Protein AF-A0A0D8XL08-F1 (afdb_monomer)

Mean predicted aligned error: 11.14 Å

Secondary structure (DSSP, 8-state):
-HHHHHHHTTEEEEEEEEEEETTEEEEEEEEEEEE-SGGGT---TT----HHHHHHHHHS-HHHHHHTT---GGG-HHHHTS--PPEE-TT-TT-S-TTTS-SS-SS-PPEE-SS--HHHHHHHHHHHHHHTT--HHHHHHHHHHHHHHHHHHT--EEE-TT--S----PEE--S------THHHHHHHTT-SSEEE-GGGHHHHHHHHHHHT--HHHHHHHHHEEEEE--SSSSTT-EEEEEPPHHHHHHHHHHHHHHHHHHHHHHHHHHHHHHS-B---SEEEEEEEE------SS--HHHHHHHHHHHHHHHHHIIIIIIHHHHHHHHHT--PPP------HHHHHHHH-TTTSHHHHHHHHHHSSS--HHHHHHHHHHHTTT-TT----

Structure (mmCIF, N/CA/C/O backbone):
data_AF-A0A0D8XL08-F1
#
_entry.id   AF-A0A0D8XL08-F1
#
loop_
_atom_site.group_PDB
_atom_site.id
_atom_site.type_symbol
_atom_site.label_atom_id
_atom_site.label_alt_id
_atom_site.label_comp_id
_atom_site.label_asym_id
_atom_site.label_entity_id
_atom_site.label_seq_id
_atom_site.pdbx_PDB_ins_code
_atom_site.Cartn_x
_atom_site.Cartn_y
_atom_site.Cartn_z
_atom_site.occupancy
_atom_site.B_iso_or_equiv
_atom_site.auth_seq_id
_atom_site.auth_comp_id
_atom_site.auth_asym_id
_atom_site.auth_atom_id
_atom_site.pdbx_PDB_model_num
ATOM 1 N N . GLN A 1 1 ? -19.605 -9.425 -2.698 1.00 30.25 1 GLN A N 1
ATOM 2 C CA . GLN A 1 1 ? -18.773 -10.472 -2.071 1.00 30.25 1 GLN A CA 1
ATOM 3 C C . GLN A 1 1 ? -17.443 -10.640 -2.805 1.00 30.25 1 GLN A C 1
ATOM 5 O O . GLN A 1 1 ? -16.422 -10.449 -2.176 1.00 30.25 1 GLN A O 1
ATOM 10 N N . THR A 1 2 ? -17.383 -10.878 -4.117 1.00 28.00 2 THR A N 1
ATOM 11 C CA . THR A 1 2 ? -16.088 -11.111 -4.809 1.00 28.00 2 THR A CA 1
ATOM 12 C C . THR A 1 2 ? -15.239 -9.847 -5.073 1.00 28.00 2 THR A C 1
ATOM 14 O O . THR A 1 2 ? -14.027 -9.878 -4.914 1.00 28.00 2 THR A O 1
ATOM 17 N N . LEU A 1 3 ? -15.854 -8.697 -5.384 1.00 29.70 3 LEU A N 1
ATOM 18 C CA . LEU A 1 3 ? -15.159 -7.385 -5.447 1.00 29.70 3 LEU A CA 1
ATOM 19 C C . LEU A 1 3 ? -14.667 -6.916 -4.085 1.00 29.70 3 LEU A C 1
ATOM 21 O O . LEU A 1 3 ? -13.654 -6.237 -3.956 1.00 29.70 3 LEU A O 1
ATOM 25 N N . THR A 1 4 ? -15.451 -7.292 -3.085 1.00 33.03 4 THR A N 1
ATOM 26 C CA . THR A 1 4 ? -15.164 -7.167 -1.672 1.00 33.03 4 THR A CA 1
ATOM 27 C C . THR A 1 4 ? -13.831 -7.905 -1.455 1.00 33.03 4 THR A C 1
ATOM 29 O O . THR A 1 4 ? -12.835 -7.237 -1.243 1.00 33.03 4 THR A O 1
ATOM 32 N N . TYR A 1 5 ? -13.699 -9.198 -1.774 1.00 34.59 5 TYR A N 1
ATOM 33 C CA . TYR A 1 5 ? -12.416 -9.932 -1.682 1.00 34.59 5 TYR A CA 1
ATOM 34 C C . TYR A 1 5 ? -11.189 -9.250 -2.337 1.00 34.59 5 TYR A C 1
ATOM 36 O O . TYR A 1 5 ? -10.106 -9.278 -1.757 1.00 34.59 5 TYR A O 1
ATOM 44 N N . PHE A 1 6 ? -11.342 -8.560 -3.474 1.00 34.06 6 PHE A N 1
ATOM 45 C CA . PHE A 1 6 ? -10.231 -7.854 -4.132 1.00 34.06 6 PHE A CA 1
ATOM 46 C C . PHE A 1 6 ? -9.725 -6.614 -3.388 1.00 34.06 6 PHE A C 1
ATOM 48 O O . PHE A 1 6 ? -8.524 -6.452 -3.176 1.00 34.06 6 PHE A O 1
ATOM 55 N N . CYS A 1 7 ? -10.642 -5.749 -2.946 1.00 32.94 7 CYS A N 1
ATOM 56 C CA . CYS A 1 7 ? -10.300 -4.641 -2.050 1.00 32.94 7 CYS A CA 1
ATOM 57 C C . CYS A 1 7 ? -9.860 -5.157 -0.664 1.00 32.94 7 CYS A C 1
ATOM 59 O O . CYS A 1 7 ? -9.128 -4.482 0.057 1.00 32.94 7 CYS A O 1
ATOM 61 N N . PHE A 1 8 ? -10.294 -6.365 -0.286 1.00 38.62 8 PHE A N 1
ATOM 62 C CA . PHE A 1 8 ? -10.169 -6.897 1.068 1.00 38.62 8 PHE A CA 1
ATOM 63 C C . PHE A 1 8 ? -8.789 -7.467 1.409 1.00 38.62 8 PHE A C 1
ATOM 65 O O . PHE A 1 8 ? -8.501 -7.589 2.596 1.00 38.62 8 PHE A O 1
ATOM 72 N N . CYS A 1 9 ? -7.932 -7.745 0.426 1.00 36.50 9 CYS A N 1
ATOM 73 C CA . CYS A 1 9 ? -6.576 -8.255 0.666 1.00 36.50 9 CYS A CA 1
ATOM 74 C C . CYS A 1 9 ? -5.502 -7.168 0.849 1.00 36.50 9 CYS A C 1
ATOM 76 O O . CYS A 1 9 ? -4.341 -7.525 1.023 1.00 36.50 9 CYS A O 1
ATOM 78 N N . CYS A 1 10 ? -5.841 -5.873 0.752 1.00 40.06 10 CYS A N 1
ATOM 79 C CA . CYS A 1 10 ? -4.816 -4.823 0.681 1.00 40.06 10 CYS A CA 1
ATOM 80 C C . CYS A 1 10 ? -4.783 -3.828 1.853 1.00 40.06 10 CYS A C 1
ATOM 82 O O . CYS A 1 10 ? -3.719 -3.296 2.137 1.00 40.06 10 CYS A O 1
ATOM 84 N N . SER A 1 11 ? -5.902 -3.545 2.528 1.00 51.34 11 SER A N 1
ATOM 85 C CA . SER A 1 11 ? -5.952 -2.565 3.631 1.00 51.34 11 SER A CA 1
ATOM 86 C C . SER A 1 11 ? -6.264 -3.220 4.971 1.00 51.34 11 SER A C 1
ATOM 88 O O . SER A 1 11 ? -7.180 -4.043 5.042 1.00 51.34 11 SER A O 1
ATOM 90 N N . SER A 1 12 ? -5.548 -2.798 6.019 1.00 56.44 12 SER A N 1
ATOM 91 C CA . SER A 1 12 ? -5.665 -3.338 7.382 1.00 56.44 12 SER A CA 1
ATOM 92 C C . SER A 1 12 ? -6.926 -2.872 8.120 1.00 56.44 12 SER A C 1
ATOM 94 O O . SER A 1 12 ? -7.303 -3.473 9.123 1.00 56.44 12 SER A O 1
ATOM 96 N N . VAL A 1 13 ? -7.600 -1.823 7.628 1.00 65.38 13 VAL A N 1
ATOM 97 C CA . VAL A 1 13 ? -8.838 -1.294 8.219 1.00 65.38 13 VAL A CA 1
ATOM 98 C C . VAL A 1 13 ? -9.872 -0.993 7.141 1.00 65.38 13 VAL A C 1
ATOM 100 O O . VAL A 1 13 ? -9.594 -0.299 6.155 1.00 65.38 13 VAL A O 1
ATOM 103 N N . LYS A 1 14 ? -11.097 -1.466 7.358 1.00 76.56 14 LYS A N 1
ATOM 104 C CA . LYS A 1 14 ? -12.243 -1.273 6.467 1.00 76.56 14 LYS A CA 1
ATOM 105 C C . LYS A 1 14 ? -13.434 -0.789 7.270 1.00 76.56 14 LYS A C 1
ATOM 107 O O . LYS A 1 14 ? -13.761 -1.335 8.317 1.00 76.56 14 LYS A O 1
ATOM 112 N N . PHE A 1 15 ? -14.122 0.211 6.743 1.00 84.31 15 PHE A N 1
ATOM 113 C CA . PHE A 1 15 ? -15.343 0.720 7.340 1.00 84.31 15 PHE A CA 1
ATOM 114 C C . PHE A 1 15 ? -16.448 0.755 6.292 1.00 84.31 15 PHE A C 1
ATOM 116 O O . PHE A 1 15 ? -16.411 1.548 5.350 1.00 84.31 15 PHE A O 1
ATOM 123 N N . LEU A 1 16 ? -17.422 -0.138 6.441 1.00 87.50 16 LEU A N 1
ATOM 124 C CA . LEU A 1 16 ? -18.578 -0.228 5.559 1.00 87.50 16 LEU A CA 1
ATOM 125 C C . LEU A 1 16 ? -19.746 0.500 6.215 1.00 87.50 16 LEU A C 1
ATOM 127 O O . LEU A 1 16 ? -20.259 0.063 7.240 1.00 87.50 16 LEU A O 1
ATOM 131 N N . SER A 1 17 ? -20.180 1.599 5.613 1.00 88.44 17 SER A N 1
ATOM 132 C CA . SER A 1 17 ? -21.348 2.360 6.052 1.00 88.44 17 SER A CA 1
ATOM 133 C C . SER A 1 17 ? -22.565 1.967 5.229 1.00 88.44 17 SER A C 1
ATOM 135 O O . SER A 1 17 ? -22.537 2.067 4.007 1.00 88.44 17 SER A O 1
ATOM 137 N N . TYR A 1 18 ? -23.644 1.564 5.891 1.00 88.25 18 TYR A N 1
ATOM 138 C CA . TYR A 1 18 ? -24.949 1.319 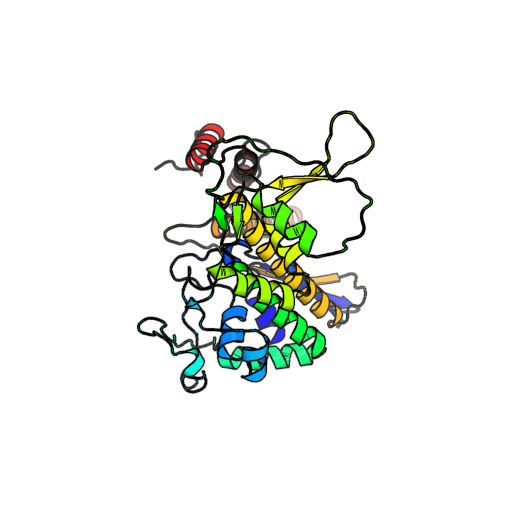5.284 1.00 88.25 18 TYR A CA 1
ATOM 139 C C . TYR A 1 18 ? -25.883 2.476 5.621 1.00 88.25 18 TYR A C 1
ATOM 141 O O . TYR A 1 18 ? -26.153 2.740 6.792 1.00 88.25 18 TYR A O 1
ATOM 149 N N . TYR A 1 19 ? -26.373 3.175 4.603 1.00 88.69 19 TYR A N 1
ATOM 150 C CA . TYR A 1 19 ? -27.245 4.335 4.754 1.00 88.69 19 TYR A CA 1
ATOM 151 C C . TYR A 1 19 ? -28.710 3.916 4.799 1.00 88.69 19 TYR A C 1
ATOM 153 O O . TYR A 1 19 ? -29.150 3.106 3.980 1.00 88.69 19 TYR A O 1
ATOM 161 N N . PHE A 1 20 ? -29.477 4.502 5.720 1.00 86.19 20 PHE A N 1
ATOM 162 C CA . PHE A 1 20 ? -30.897 4.197 5.892 1.00 86.19 20 PHE A CA 1
ATOM 163 C C . PHE A 1 20 ? -31.774 5.424 5.659 1.00 86.19 20 PHE A C 1
ATOM 165 O O . PHE A 1 20 ? -31.551 6.483 6.244 1.00 86.19 20 PHE A O 1
ATOM 172 N N . PHE A 1 21 ? -32.816 5.260 4.848 1.00 84.69 21 PHE A N 1
ATOM 173 C CA . PHE A 1 21 ? -33.874 6.247 4.661 1.00 84.69 21 PHE A CA 1
ATOM 174 C C . PHE A 1 21 ? -35.226 5.579 4.905 1.00 84.69 21 PHE A C 1
ATOM 176 O O . PHE A 1 21 ? -35.555 4.590 4.251 1.00 84.69 21 PHE A O 1
ATOM 183 N N . LYS A 1 22 ? -36.011 6.110 5.853 1.00 84.12 22 LYS A N 1
ATOM 184 C CA . LYS A 1 22 ? -37.310 5.538 6.264 1.00 84.12 22 LYS A CA 1
ATOM 185 C C . LYS A 1 22 ? -37.222 4.025 6.548 1.00 84.12 22 LYS A C 1
ATOM 187 O O . LYS A 1 22 ? -37.978 3.244 5.974 1.00 84.12 22 LYS A O 1
ATOM 192 N N . ASP A 1 23 ? -36.239 3.633 7.361 1.00 82.19 23 ASP A N 1
ATOM 193 C CA . ASP A 1 23 ? -35.959 2.246 7.778 1.00 82.19 23 ASP A CA 1
ATOM 194 C C . ASP A 1 23 ? -35.668 1.255 6.637 1.00 82.19 23 ASP A C 1
ATOM 196 O O . ASP A 1 23 ? -35.692 0.039 6.822 1.00 82.19 23 ASP A O 1
ATOM 200 N N . LYS A 1 24 ? -35.344 1.764 5.444 1.00 84.50 24 LYS A N 1
ATOM 201 C CA . LYS A 1 24 ? -34.890 0.972 4.298 1.00 84.50 24 LYS A CA 1
ATOM 202 C C . LYS A 1 24 ? -33.454 1.322 3.955 1.00 84.50 24 LYS A C 1
ATOM 204 O O . LYS A 1 24 ? -33.046 2.476 4.081 1.00 84.50 24 LYS A O 1
ATOM 209 N N . VAL A 1 25 ? -32.705 0.325 3.489 1.00 86.12 25 VAL A N 1
ATOM 210 C CA . VAL A 1 25 ? -31.347 0.533 2.979 1.00 86.12 25 VAL A CA 1
ATOM 211 C C . VAL A 1 25 ? -31.435 1.407 1.731 1.00 86.12 25 VAL A C 1
ATOM 213 O O . VAL A 1 25 ? -32.003 1.004 0.718 1.00 86.12 25 VAL A O 1
ATOM 216 N N . ALA A 1 26 ? -30.899 2.616 1.843 1.00 86.44 26 ALA A N 1
ATOM 217 C CA . ALA A 1 26 ? -30.892 3.638 0.802 1.00 86.44 26 ALA A CA 1
ATOM 218 C C . ALA A 1 26 ? -29.560 3.679 0.040 1.00 86.44 26 ALA A C 1
ATOM 220 O O . ALA A 1 26 ? -29.472 4.253 -1.042 1.00 86.44 26 ALA A O 1
ATOM 221 N N . GLY A 1 27 ? -28.512 3.077 0.604 1.00 88.31 27 GLY A N 1
ATOM 222 C CA . GLY A 1 27 ? -27.212 3.010 -0.040 1.00 88.31 27 GLY A CA 1
ATOM 223 C C . GLY A 1 27 ? -26.115 2.478 0.861 1.00 88.31 27 GLY A C 1
ATOM 224 O O . GLY A 1 27 ? -26.366 2.025 1.980 1.00 88.31 27 GLY A O 1
ATOM 225 N N . GLY A 1 28 ? -24.881 2.575 0.378 1.00 88.75 28 GLY A N 1
ATOM 226 C CA . GLY A 1 28 ? -23.706 2.262 1.175 1.00 88.75 28 GLY A CA 1
ATOM 227 C C . GLY A 1 28 ? -22.456 3.000 0.718 1.00 88.75 28 GLY A C 1
ATOM 228 O O . GLY A 1 28 ? -22.417 3.579 -0.366 1.00 88.75 28 GLY A O 1
ATOM 229 N N . PHE A 1 29 ? -21.437 2.981 1.567 1.00 89.50 29 PHE A N 1
ATOM 230 C CA . PHE A 1 29 ? -20.138 3.580 1.302 1.00 89.50 29 PHE A CA 1
ATOM 231 C C . PHE A 1 29 ? -19.039 2.759 1.958 1.00 89.50 29 PHE A C 1
ATOM 233 O O . PHE A 1 29 ? -19.166 2.333 3.105 1.00 89.50 29 PHE A O 1
ATOM 240 N N . VAL A 1 30 ? -17.957 2.543 1.223 1.00 89.25 30 VAL A N 1
ATOM 241 C CA . VAL A 1 30 ? -16.770 1.842 1.695 1.00 89.25 30 VAL A CA 1
ATOM 242 C C . VAL A 1 30 ? -15.673 2.868 1.935 1.00 89.25 30 VAL A C 1
ATOM 244 O O . VAL A 1 30 ? -15.237 3.546 1.004 1.00 89.25 30 VAL A O 1
ATOM 247 N N . SER A 1 31 ? -15.206 2.950 3.174 1.00 87.50 31 SER A N 1
ATOM 248 C CA . SER A 1 31 ? -13.979 3.657 3.532 1.00 87.50 31 SER A CA 1
ATOM 249 C C . SER A 1 31 ? -12.882 2.642 3.834 1.00 87.50 31 SER A C 1
ATOM 251 O O . SER A 1 31 ? -13.129 1.607 4.457 1.00 87.50 31 SER A O 1
ATOM 253 N N . HIS A 1 32 ? -11.658 2.950 3.423 1.00 85.25 32 HIS A N 1
ATOM 254 C CA . HIS A 1 32 ? -10.461 2.181 3.748 1.00 85.25 32 HIS A CA 1
ATOM 255 C C . HIS A 1 32 ? -9.472 3.056 4.510 1.00 85.25 32 HIS A C 1
ATOM 257 O O . HIS A 1 32 ? -9.362 4.255 4.250 1.00 85.25 32 HIS A O 1
ATOM 263 N N . TYR A 1 33 ? -8.730 2.448 5.431 1.00 78.94 33 TYR A N 1
ATOM 264 C CA . TYR A 1 33 ? -7.655 3.113 6.159 1.00 78.94 33 TYR A CA 1
ATOM 265 C C . TYR A 1 33 ? -6.443 2.187 6.282 1.00 78.94 33 TYR A C 1
ATOM 267 O O . TYR A 1 33 ? -6.564 0.967 6.166 1.00 78.94 33 TYR A O 1
ATOM 275 N N . LEU A 1 34 ? -5.274 2.792 6.516 1.00 74.69 34 LEU A N 1
ATOM 276 C CA . LEU A 1 34 ? -4.008 2.099 6.784 1.00 74.69 34 LEU A CA 1
ATOM 277 C C . LEU A 1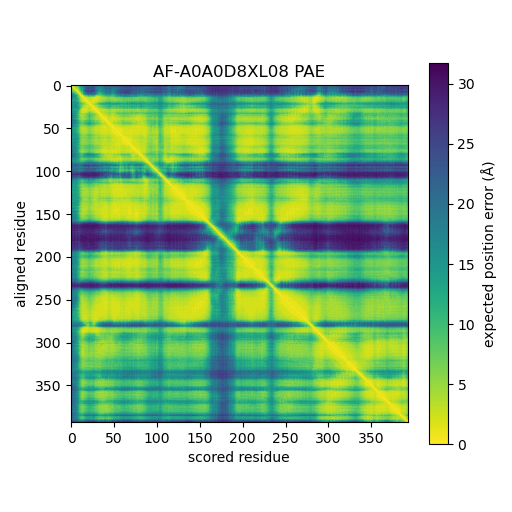 34 ? -3.650 1.050 5.717 1.00 74.69 34 LEU A C 1
ATOM 279 O O . LEU A 1 34 ? -3.549 -0.143 5.984 1.00 74.69 34 LEU A O 1
ATOM 283 N N . LEU A 1 35 ? -3.451 1.508 4.477 1.00 81.12 35 LEU A N 1
ATOM 284 C CA . LEU A 1 35 ? -2.823 0.679 3.450 1.00 81.12 35 LEU A CA 1
ATOM 285 C C . LEU A 1 35 ? -1.347 0.453 3.810 1.00 81.12 35 LEU A C 1
ATOM 287 O O . LEU A 1 35 ? -0.596 1.419 3.973 1.00 81.12 35 LEU A O 1
ATOM 291 N N . GLU A 1 36 ? -0.917 -0.804 3.866 1.00 80.88 36 GLU A N 1
ATOM 292 C CA . GLU A 1 36 ? 0.452 -1.192 4.211 1.00 80.88 36 GLU A CA 1
ATOM 293 C C . GLU A 1 36 ? 1.419 -0.918 3.042 1.00 80.88 36 GLU A C 1
ATOM 295 O O . GLU A 1 36 ? 1.775 -1.780 2.236 1.00 80.88 36 GLU A O 1
ATOM 300 N N . ARG A 1 37 ? 1.805 0.349 2.868 1.00 84.06 37 ARG A N 1
ATOM 301 C CA . ARG A 1 37 ? 2.593 0.801 1.705 1.00 84.06 37 ARG A CA 1
ATOM 302 C C . ARG A 1 37 ? 4.002 0.203 1.662 1.00 84.06 37 ARG A C 1
ATOM 304 O O . ARG A 1 37 ? 4.582 0.083 0.587 1.00 84.06 37 ARG A O 1
ATOM 311 N N . SER A 1 38 ? 4.588 -0.115 2.807 1.00 83.38 38 SER A N 1
ATOM 312 C CA . SER A 1 38 ? 5.913 -0.739 2.919 1.00 83.38 38 SER A CA 1
ATOM 313 C C . SER A 1 38 ? 5.962 -2.126 2.278 1.00 83.38 38 SER A C 1
ATOM 315 O O . SER A 1 38 ? 6.921 -2.375 1.540 1.00 83.38 38 SER A O 1
ATOM 317 N N . ARG A 1 39 ? 4.897 -2.933 2.438 1.00 87.75 39 ARG A N 1
ATOM 318 C CA . ARG A 1 39 ? 4.730 -4.284 1.863 1.00 87.75 39 ARG A CA 1
ATOM 319 C C . ARG A 1 39 ? 4.976 -4.350 0.357 1.00 87.75 39 ARG A C 1
ATOM 321 O O . ARG A 1 39 ? 5.401 -5.380 -0.157 1.00 87.75 39 ARG A O 1
ATOM 328 N N . LEU 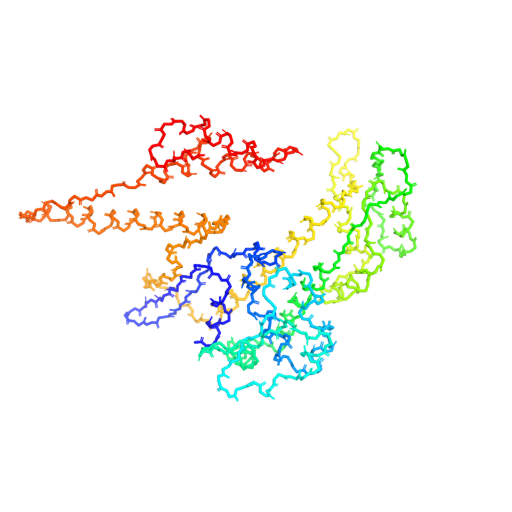A 1 40 ? 4.772 -3.244 -0.365 1.00 89.38 40 LEU A N 1
ATOM 329 C CA . LEU A 1 40 ? 5.051 -3.169 -1.803 1.00 89.38 40 LEU A CA 1
ATOM 330 C C . LEU A 1 40 ? 6.531 -3.354 -2.127 1.00 89.38 40 LEU A C 1
ATOM 332 O O . LEU A 1 40 ? 6.851 -4.001 -3.117 1.00 89.38 40 LEU A O 1
ATOM 336 N N . CYS A 1 41 ? 7.417 -2.762 -1.326 1.00 89.88 41 CYS A N 1
ATOM 337 C CA . CYS A 1 41 ? 8.849 -2.696 -1.620 1.00 89.88 41 CYS A CA 1
ATOM 338 C C . CYS A 1 41 ? 9.677 -3.673 -0.776 1.00 89.88 41 CYS A C 1
ATOM 340 O O . CYS A 1 41 ? 10.763 -4.074 -1.198 1.00 89.88 41 CYS A O 1
ATOM 342 N N . ARG A 1 42 ? 9.197 -4.017 0.424 1.00 85.69 42 ARG A N 1
ATOM 343 C CA . ARG A 1 42 ? 9.854 -4.927 1.368 1.00 85.69 42 ARG A CA 1
ATOM 344 C C . ARG A 1 42 ? 8.801 -5.789 2.046 1.00 85.69 42 ARG A C 1
ATOM 346 O O . ARG A 1 42 ? 7.747 -5.275 2.396 1.00 85.69 42 ARG A O 1
ATOM 353 N N . GLN A 1 43 ? 9.105 -7.063 2.239 1.00 84.69 43 GLN A N 1
ATOM 354 C CA . GLN A 1 43 ? 8.263 -8.011 2.962 1.00 84.69 43 GLN A CA 1
ATOM 355 C C . GLN A 1 43 ? 9.068 -8.590 4.126 1.00 84.69 43 GLN A C 1
ATOM 357 O O . GLN A 1 43 ? 10.296 -8.646 4.040 1.00 84.69 43 GLN A O 1
ATOM 362 N N . ALA A 1 44 ? 8.389 -8.978 5.205 1.00 78.06 44 ALA A N 1
ATOM 363 C CA . ALA A 1 44 ? 9.016 -9.749 6.269 1.00 78.06 44 ALA A CA 1
ATOM 364 C C . ALA A 1 44 ? 9.302 -11.184 5.796 1.00 78.06 44 ALA A C 1
ATOM 366 O O . ALA A 1 44 ? 8.689 -11.676 4.841 1.00 78.06 44 ALA A O 1
ATOM 367 N N . ASP A 1 45 ? 10.234 -11.858 6.466 1.00 76.62 45 ASP A N 1
ATOM 368 C CA . ASP A 1 45 ? 10.605 -13.229 6.128 1.00 76.62 45 ASP A CA 1
ATOM 369 C C . ASP A 1 45 ? 9.386 -14.159 6.219 1.00 76.62 45 ASP A C 1
ATOM 371 O O . ASP A 1 45 ? 8.671 -14.196 7.218 1.00 76.62 45 ASP A O 1
ATOM 375 N N . GLY A 1 46 ? 9.130 -14.909 5.146 1.00 77.62 46 GLY A N 1
ATOM 376 C CA . GLY A 1 46 ? 7.970 -15.800 5.041 1.00 77.62 46 GLY A CA 1
ATOM 377 C C . GLY A 1 46 ? 6.662 -15.121 4.619 1.00 77.62 46 GLY A C 1
ATOM 378 O O . GLY A 1 46 ? 5.720 -15.821 4.244 1.00 77.62 46 GLY A O 1
ATOM 379 N N . GLU A 1 47 ? 6.596 -13.790 4.584 1.00 83.00 47 GLU A N 1
ATOM 380 C CA . GLU A 1 47 ? 5.417 -13.069 4.111 1.00 83.00 47 GLU A CA 1
ATOM 381 C C . GLU A 1 47 ? 5.441 -12.813 2.602 1.00 83.00 47 GLU A C 1
ATOM 383 O O . GLU A 1 47 ? 6.490 -12.717 1.965 1.00 83.00 47 GLU A O 1
ATOM 388 N N . ARG A 1 48 ? 4.252 -12.664 2.011 1.00 87.25 48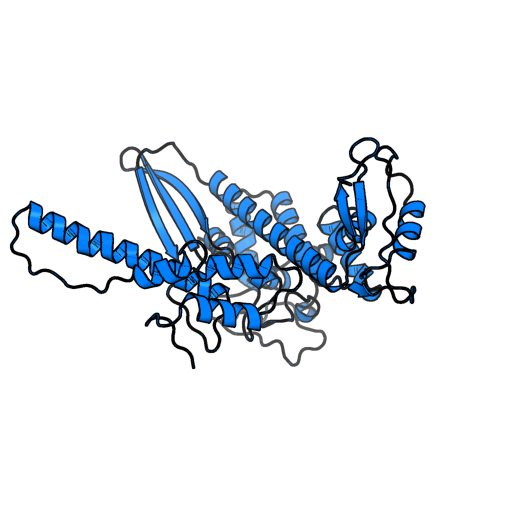 ARG A N 1
ATOM 389 C CA . ARG A 1 48 ? 4.084 -12.317 0.595 1.00 87.25 48 ARG A CA 1
ATOM 390 C C . ARG A 1 48 ? 3.783 -10.832 0.415 1.00 87.25 48 ARG A C 1
ATOM 392 O O . ARG A 1 48 ? 3.330 -10.140 1.331 1.00 87.25 48 ARG A O 1
ATOM 399 N N . ASN A 1 49 ? 3.980 -10.357 -0.811 1.00 90.94 49 ASN A N 1
ATOM 400 C CA . ASN A 1 49 ? 3.395 -9.093 -1.251 1.00 90.94 49 ASN A CA 1
ATOM 401 C C . ASN A 1 49 ? 1.866 -9.256 -1.452 1.00 90.94 49 ASN A C 1
ATOM 403 O O . ASN A 1 49 ? 1.305 -10.330 -1.216 1.00 90.94 49 ASN A O 1
ATOM 407 N N . TYR A 1 50 ? 1.167 -8.216 -1.908 1.00 91.06 50 TYR A N 1
ATOM 408 C CA . TYR A 1 50 ? -0.277 -8.284 -2.147 1.00 91.06 50 TYR A CA 1
ATOM 409 C C . TYR A 1 50 ? -0.665 -9.388 -3.139 1.00 91.06 50 TYR A C 1
ATOM 411 O O . TYR A 1 50 ? -0.021 -9.582 -4.174 1.00 91.06 50 TYR A O 1
ATOM 419 N N . HIS A 1 51 ? -1.786 -10.057 -2.854 1.00 90.50 51 HIS A N 1
ATOM 420 C CA . HIS A 1 51 ? -2.298 -11.185 -3.639 1.00 90.50 51 HIS A CA 1
ATOM 421 C C . HIS A 1 51 ? -2.436 -10.882 -5.132 1.00 90.50 51 HIS A C 1
ATOM 423 O O . HIS A 1 51 ? -2.203 -11.769 -5.947 1.00 90.50 51 HIS A O 1
ATOM 429 N N . ILE A 1 52 ? -2.755 -9.639 -5.508 1.00 92.75 52 ILE A N 1
ATOM 430 C CA . ILE A 1 52 ? -2.966 -9.281 -6.912 1.00 92.75 52 ILE A CA 1
ATOM 431 C C . ILE A 1 52 ? -1.742 -9.536 -7.795 1.00 92.75 52 ILE A C 1
ATOM 433 O O . ILE A 1 52 ? -1.902 -9.928 -8.947 1.00 92.75 52 ILE A O 1
ATOM 437 N N . PHE A 1 53 ? -0.521 -9.391 -7.273 1.00 92.81 53 PHE A N 1
ATOM 438 C CA . PHE A 1 53 ? 0.680 -9.681 -8.058 1.00 92.81 53 PHE A CA 1
ATOM 439 C C . PHE A 1 53 ? 0.772 -11.172 -8.406 1.00 92.81 53 PHE A C 1
ATOM 441 O O . PHE A 1 53 ? 1.037 -11.531 -9.553 1.00 92.81 53 PHE A O 1
ATOM 448 N N . TYR A 1 54 ? 0.476 -12.042 -7.440 1.00 90.06 54 TYR A N 1
ATOM 449 C CA . TYR A 1 54 ? 0.494 -13.493 -7.619 1.00 90.06 54 TYR A CA 1
ATOM 450 C C . TYR A 1 54 ? -0.690 -13.972 -8.461 1.00 90.06 54 TYR A C 1
ATOM 452 O O . TYR A 1 54 ? -0.503 -14.777 -9.369 1.00 90.06 54 TYR A O 1
ATOM 460 N N . GLN A 1 55 ? -1.885 -13.426 -8.226 1.00 90.94 55 GLN A N 1
ATOM 461 C CA . GLN A 1 55 ? -3.091 -13.711 -9.005 1.00 90.94 55 GLN A CA 1
ATOM 462 C C . GLN A 1 55 ? -2.920 -13.321 -10.476 1.00 90.94 55 GLN A C 1
ATOM 464 O O . GLN A 1 55 ? -3.273 -14.094 -11.364 1.00 90.94 55 GLN A O 1
ATOM 469 N N . LEU A 1 56 ? -2.329 -12.154 -10.755 1.00 91.38 56 LEU A N 1
ATOM 470 C CA . LEU A 1 56 ? -2.065 -11.706 -12.122 1.00 91.38 56 LEU A CA 1
ATOM 471 C C . LEU A 1 56 ? -1.059 -12.629 -12.827 1.00 91.38 56 LEU A C 1
ATOM 473 O O . LEU A 1 56 ? -1.296 -13.034 -13.962 1.00 91.38 56 LEU A O 1
ATOM 477 N N . ILE A 1 57 ? 0.035 -13.013 -12.162 1.00 90.06 57 ILE A N 1
ATOM 478 C CA . ILE A 1 57 ? 1.039 -13.921 -12.742 1.00 90.06 57 ILE A CA 1
ATOM 479 C C . ILE A 1 57 ? 0.449 -15.326 -12.963 1.00 90.06 57 ILE A C 1
ATOM 481 O O . ILE A 1 57 ? 0.618 -15.911 -14.038 1.00 90.06 57 ILE A O 1
ATOM 485 N N . ALA A 1 58 ? -0.274 -15.864 -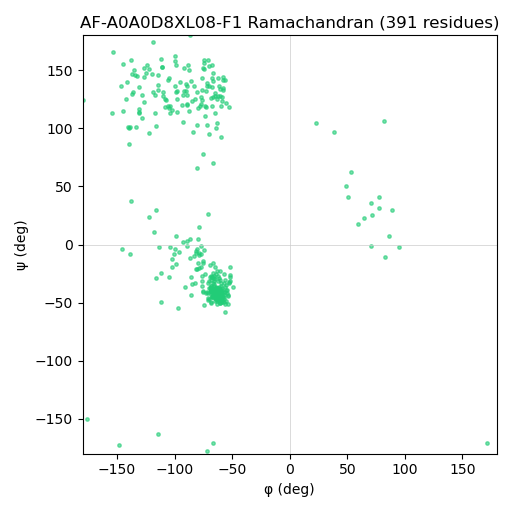11.980 1.00 86.94 58 ALA A N 1
ATOM 486 C CA . ALA A 1 58 ? -0.836 -17.209 -12.041 1.00 86.94 58 ALA A CA 1
ATOM 487 C C . ALA A 1 58 ? -2.002 -17.311 -13.035 1.00 86.94 58 ALA A C 1
ATOM 489 O O . ALA A 1 58 ? -2.019 -18.225 -13.859 1.00 86.94 58 ALA A O 1
ATOM 490 N N . GLY A 1 59 ? -2.958 -16.380 -12.974 1.00 87.69 59 GLY A N 1
ATOM 491 C CA . GLY A 1 59 ? -4.261 -16.489 -13.632 1.00 87.69 59 GLY A CA 1
ATOM 492 C C . GLY A 1 59 ? -4.449 -15.686 -14.923 1.00 87.69 59 GLY A C 1
ATOM 493 O O . GLY A 1 59 ? -5.421 -15.941 -15.634 1.00 87.69 59 GLY A O 1
ATOM 494 N N . ALA A 1 60 ? -3.563 -14.742 -15.276 1.00 90.12 60 ALA A N 1
ATOM 495 C CA . ALA A 1 60 ? -3.729 -13.961 -16.512 1.00 90.12 60 ALA A CA 1
ATOM 496 C C . ALA A 1 60 ? -3.792 -14.867 -17.756 1.00 90.12 60 ALA A C 1
ATOM 498 O O . ALA A 1 60 ? -3.065 -15.848 -17.822 1.00 90.12 60 ALA A O 1
ATOM 499 N N . PRO A 1 61 ? -4.584 -14.579 -18.795 1.00 90.56 61 PRO A N 1
ATOM 500 C CA . PRO A 1 61 ? -4.495 -15.322 -20.055 1.00 90.56 61 PRO A CA 1
ATOM 501 C C . PRO A 1 61 ? -3.158 -15.052 -20.773 1.00 90.56 61 PRO A C 1
ATOM 503 O O . PRO A 1 61 ? -2.564 -13.990 -20.595 1.00 90.56 61 PRO A O 1
ATOM 506 N N . ASP A 1 62 ? -2.688 -15.983 -21.614 1.00 88.81 62 ASP A N 1
ATOM 507 C CA . ASP A 1 62 ? -1.362 -15.904 -22.267 1.00 88.81 62 ASP A CA 1
ATOM 508 C C . ASP A 1 62 ? -1.141 -14.599 -23.049 1.00 88.81 62 ASP A C 1
ATOM 510 O O . ASP A 1 62 ? -0.060 -14.014 -22.981 1.00 88.81 62 ASP A O 1
ATOM 514 N N . TYR A 1 63 ? -2.172 -14.095 -23.737 1.00 91.50 63 TYR A N 1
ATOM 515 C CA . TYR A 1 63 ? -2.078 -12.823 -24.458 1.00 91.50 63 TYR A CA 1
ATOM 516 C C . TYR A 1 63 ? -1.816 -11.643 -23.508 1.00 91.50 63 TYR A C 1
ATOM 518 O O . TYR A 1 63 ? -1.056 -10.738 -23.844 1.00 91.50 63 TYR A O 1
ATOM 526 N N . LEU A 1 64 ? -2.440 -11.640 -22.322 1.00 92.38 64 LEU A N 1
ATOM 527 C CA . LEU A 1 64 ? -2.291 -10.572 -21.334 1.00 92.38 64 LEU A CA 1
ATOM 528 C C . LEU A 1 64 ? -0.936 -10.686 -20.640 1.00 92.38 64 LEU A C 1
ATOM 530 O O . LEU A 1 64 ? -0.262 -9.680 -20.454 1.00 92.38 64 LEU A O 1
ATOM 534 N N . PHE A 1 65 ? -0.519 -11.912 -20.325 1.00 90.94 65 PHE A N 1
ATOM 535 C CA . PHE A 1 65 ? 0.787 -12.205 -19.746 1.00 90.94 65 PHE A CA 1
ATOM 536 C C . PHE A 1 65 ? 1.926 -11.685 -20.635 1.00 90.94 65 PHE A C 1
ATOM 538 O O . PHE A 1 65 ? 2.820 -10.991 -20.154 1.00 90.94 65 PHE A O 1
ATOM 545 N N . GLN A 1 66 ? 1.848 -11.946 -21.945 1.00 91.75 66 GLN A N 1
ATOM 546 C CA . GLN A 1 66 ? 2.811 -11.439 -22.926 1.00 91.75 66 GLN A CA 1
ATOM 547 C C . GLN A 1 66 ? 2.720 -9.918 -23.094 1.00 91.75 66 GLN A C 1
ATOM 549 O O . GLN A 1 66 ? 3.748 -9.249 -23.074 1.00 91.75 66 GLN A O 1
ATOM 554 N N . LYS A 1 67 ? 1.504 -9.361 -23.205 1.00 93.94 67 LYS A N 1
ATOM 555 C CA . LYS A 1 67 ? 1.284 -7.911 -23.358 1.00 93.94 67 LYS A CA 1
ATOM 556 C C . LYS A 1 67 ? 1.843 -7.098 -22.185 1.00 93.94 67 LYS A C 1
ATOM 558 O O . LYS A 1 67 ? 2.300 -5.981 -22.376 1.00 93.94 67 LYS A O 1
ATOM 563 N N . LEU A 1 68 ? 1.772 -7.637 -20.971 1.00 94.38 68 LEU A N 1
ATOM 564 C CA . LEU A 1 68 ? 2.267 -6.986 -19.755 1.00 94.38 68 LEU A CA 1
ATOM 565 C C . LEU A 1 68 ? 3.740 -7.313 -19.457 1.00 94.38 68 LEU A C 1
ATOM 567 O O . LEU A 1 68 ? 4.259 -6.892 -18.423 1.00 94.38 68 LEU A O 1
ATOM 571 N N . HIS A 1 69 ? 4.404 -8.068 -20.341 1.00 93.88 69 HIS A N 1
ATOM 572 C CA . HIS A 1 69 ? 5.777 -8.540 -20.163 1.00 93.88 69 HIS A CA 1
ATOM 573 C C . HIS A 1 69 ? 5.995 -9.216 -18.799 1.00 93.88 69 HIS A C 1
ATOM 575 O O . HIS A 1 69 ? 6.994 -8.974 -18.126 1.00 93.88 69 HIS A O 1
ATOM 581 N N . LEU A 1 70 ? 5.026 -10.019 -18.349 1.00 91.38 70 LEU A N 1
ATOM 582 C CA . LEU A 1 70 ? 5.127 -10.717 -17.069 1.00 91.38 70 LEU A CA 1
ATOM 583 C C . LEU A 1 70 ? 6.101 -11.896 -17.164 1.00 91.38 70 LEU A C 1
ATOM 585 O O . LEU A 1 70 ? 6.350 -12.448 -18.235 1.00 91.38 70 LEU A O 1
ATOM 589 N N . ASP A 1 71 ? 6.643 -12.287 -16.015 1.00 89.00 71 ASP A N 1
ATOM 590 C CA . ASP A 1 71 ? 7.582 -13.399 -15.878 1.00 89.00 71 ASP A CA 1
ATOM 591 C C . ASP A 1 71 ? 7.406 -14.072 -14.501 1.00 89.00 71 ASP A C 1
ATOM 593 O O . ASP A 1 71 ? 6.467 -13.764 -13.761 1.00 89.00 71 ASP A O 1
ATOM 597 N N . SER A 1 72 ? 8.290 -15.007 -14.152 1.00 84.62 72 SER A N 1
ATOM 598 C CA . SER A 1 72 ? 8.332 -15.643 -12.832 1.00 84.62 72 SER A CA 1
ATOM 599 C C . SER A 1 72 ? 8.462 -14.599 -11.708 1.00 84.62 72 SER A C 1
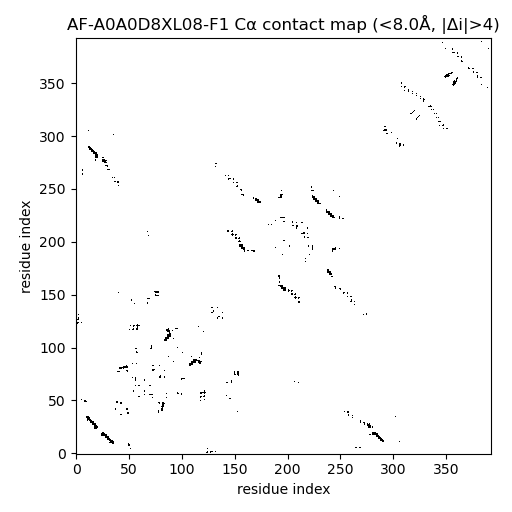ATOM 601 O O . SER A 1 72 ? 9.255 -13.662 -11.851 1.00 84.62 72 SER A O 1
ATOM 603 N N . PRO A 1 73 ? 7.786 -14.783 -10.551 1.00 86.12 73 PRO A N 1
ATOM 604 C CA . PRO A 1 73 ? 7.896 -13.881 -9.401 1.00 86.12 73 PRO A CA 1
ATOM 605 C C . PRO A 1 73 ? 9.338 -13.597 -8.958 1.00 86.12 73 PRO A C 1
ATOM 607 O O . PRO A 1 73 ? 9.641 -12.490 -8.532 1.00 86.12 73 PRO A O 1
ATOM 610 N N . GLN A 1 74 ? 10.254 -14.558 -9.122 1.00 84.25 74 GLN A N 1
ATOM 611 C CA . GLN A 1 74 ? 11.672 -14.408 -8.764 1.00 84.25 74 GLN A CA 1
ATOM 612 C C . GLN A 1 74 ? 12.384 -13.289 -9.535 1.00 84.25 74 GLN A C 1
ATOM 614 O O . GLN A 1 74 ? 13.330 -12.689 -9.025 1.00 84.25 74 GLN A O 1
ATOM 619 N N . LYS A 1 75 ? 11.931 -13.000 -10.761 1.00 88.06 75 LYS A N 1
ATOM 620 C CA . LYS A 1 75 ? 12.506 -11.941 -11.595 1.00 88.06 75 LYS A CA 1
ATOM 621 C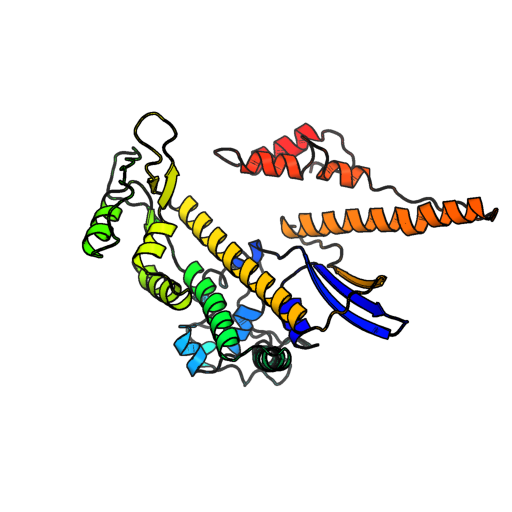 C . LYS A 1 75 ? 12.043 -10.547 -11.193 1.00 88.06 75 LYS A C 1
ATOM 623 O O . LYS A 1 75 ? 12.550 -9.576 -11.743 1.00 88.06 75 LYS A O 1
ATOM 628 N N . PHE A 1 76 ? 11.085 -10.435 -10.276 1.00 91.62 76 PHE A N 1
ATOM 629 C CA . PHE A 1 76 ? 10.594 -9.157 -9.787 1.00 91.62 76 PHE A CA 1
ATOM 630 C C . PHE A 1 76 ? 11.143 -8.880 -8.393 1.00 91.62 76 PHE A C 1
ATOM 632 O O . PHE A 1 76 ? 10.816 -9.579 -7.434 1.00 91.62 76 PHE A O 1
ATOM 639 N N . LYS A 1 77 ? 11.928 -7.809 -8.262 1.00 91.88 77 LYS A N 1
ATOM 640 C CA . LYS A 1 77 ? 12.545 -7.378 -6.998 1.00 91.88 77 LYS A CA 1
ATOM 641 C C . LYS A 1 77 ? 11.530 -7.177 -5.873 1.00 91.88 77 LYS A C 1
ATOM 643 O O . LYS A 1 77 ? 11.788 -7.471 -4.717 1.00 91.88 77 LYS A O 1
ATOM 648 N N . TYR A 1 78 ? 10.335 -6.700 -6.207 1.00 92.56 78 TYR A N 1
ATOM 649 C CA . TYR A 1 78 ? 9.269 -6.499 -5.225 1.00 92.56 78 TYR A CA 1
ATOM 650 C C . TYR A 1 78 ? 8.554 -7.782 -4.790 1.00 92.56 78 TYR A C 1
ATOM 652 O O . TYR A 1 78 ? 7.758 -7.724 -3.857 1.00 92.56 78 TYR A O 1
ATOM 660 N N . LEU A 1 79 ? 8.817 -8.921 -5.432 1.00 89.31 79 LEU A N 1
ATOM 661 C CA . LEU A 1 79 ? 8.255 -10.220 -5.051 1.00 89.31 79 LEU A CA 1
ATOM 662 C C . LEU A 1 79 ? 9.319 -11.172 -4.493 1.00 89.31 79 LEU A C 1
ATOM 664 O O . LEU A 1 79 ? 8.975 -12.076 -3.740 1.00 89.31 79 LEU A O 1
ATOM 668 N N . ASN A 1 80 ? 10.592 -10.980 -4.848 1.00 84.56 80 ASN A N 1
ATOM 669 C CA . ASN A 1 80 ? 11.675 -11.896 -4.494 1.00 84.56 80 ASN A CA 1
ATOM 670 C C . ASN A 1 80 ? 12.263 -11.696 -3.086 1.00 84.56 80 ASN A C 1
ATOM 672 O O . ASN A 1 80 ? 13.030 -12.549 -2.647 1.00 84.56 80 ASN A O 1
ATOM 676 N N . HIS A 1 81 ? 11.917 -10.613 -2.382 1.00 79.69 81 HIS A N 1
ATOM 677 C CA . HIS A 1 81 ? 12.338 -10.413 -0.991 1.00 79.69 81 HIS A CA 1
ATOM 678 C C . HIS A 1 81 ? 11.496 -11.228 0.005 1.00 79.69 81 HIS A C 1
ATOM 680 O O . HIS A 1 81 ? 11.949 -11.458 1.119 1.00 79.69 81 HIS A O 1
ATOM 686 N N . GLY A 1 82 ? 10.290 -11.654 -0.383 1.00 78.00 82 GLY A N 1
ATOM 687 C CA . GLY A 1 82 ? 9.376 -12.426 0.458 1.00 78.00 82 GLY A CA 1
ATOM 688 C C . GLY A 1 82 ? 9.124 -13.842 -0.061 1.00 78.00 82 GLY A C 1
ATOM 689 O O . GLY A 1 82 ? 9.827 -14.367 -0.928 1.00 78.00 82 GLY A O 1
ATOM 690 N N . ALA A 1 83 ? 8.065 -14.468 0.445 1.00 81.56 83 ALA A N 1
ATOM 691 C CA . ALA A 1 83 ? 7.601 -15.752 -0.054 1.00 81.56 83 ALA A CA 1
ATOM 692 C C . ALA A 1 83 ? 7.058 -15.624 -1.494 1.00 81.56 83 ALA A C 1
ATOM 694 O O . ALA A 1 83 ? 6.183 -14.816 -1.817 1.00 81.56 83 ALA A O 1
ATOM 695 N N . ILE A 1 84 ? 7.582 -16.471 -2.379 1.00 81.25 84 ILE A N 1
ATOM 696 C CA . ILE A 1 84 ? 7.220 -16.529 -3.805 1.00 81.25 84 ILE A CA 1
ATOM 697 C C . ILE A 1 84 ? 6.211 -17.643 -4.123 1.00 81.25 84 ILE A C 1
ATOM 699 O O . ILE A 1 84 ? 5.947 -17.925 -5.291 1.00 81.25 84 ILE A O 1
ATOM 703 N N . SER A 1 85 ? 5.679 -18.305 -3.095 1.00 81.75 85 SER A N 1
ATOM 704 C CA . SER A 1 85 ? 4.733 -19.415 -3.200 1.00 81.75 85 SER A CA 1
ATOM 705 C C . SER A 1 85 ? 3.376 -18.973 -3.747 1.00 81.75 85 SER A C 1
ATOM 707 O O . SER A 1 85 ? 2.864 -17.904 -3.410 1.00 81.75 85 SER A O 1
ATOM 709 N N . PHE A 1 86 ? 2.767 -19.834 -4.562 1.00 83.94 86 PHE A N 1
ATOM 710 C CA . PHE A 1 86 ? 1.375 -19.693 -4.994 1.00 83.94 86 PHE A CA 1
ATOM 711 C C . PHE A 1 86 ? 0.466 -20.522 -4.090 1.00 83.94 86 PHE A C 1
ATOM 713 O O . PHE A 1 86 ? 0.815 -21.658 -3.755 1.00 83.94 86 PHE A O 1
ATOM 720 N N . PHE A 1 87 ? -0.703 -19.986 -3.743 1.00 86.44 87 PHE A N 1
ATOM 721 C CA . PHE A 1 87 ? -1.750 -20.749 -3.069 1.00 86.44 87 PHE A CA 1
ATOM 722 C C . PHE A 1 87 ? -2.678 -21.402 -4.083 1.00 86.44 87 PHE A C 1
ATOM 724 O O . PHE A 1 87 ? -3.068 -20.790 -5.079 1.00 86.44 87 PHE A O 1
ATOM 731 N N . THR A 1 88 ? -3.046 -22.651 -3.816 1.00 82.81 88 THR A N 1
ATOM 732 C CA . THR A 1 88 ? -4.026 -23.395 -4.610 1.00 82.81 88 THR A CA 1
ATOM 733 C C . THR A 1 88 ? -4.966 -24.155 -3.694 1.00 82.81 88 THR A C 1
ATOM 735 O O . THR A 1 88 ? -4.550 -24.667 -2.652 1.00 82.81 88 THR A O 1
ATOM 738 N N . ARG A 1 89 ? -6.227 -24.293 -4.105 1.00 82.50 89 ARG A N 1
ATOM 739 C CA . ARG A 1 89 ? -7.159 -25.164 -3.390 1.00 82.50 89 ARG A CA 1
ATOM 740 C C . ARG A 1 89 ? -6.865 -26.642 -3.678 1.00 82.50 89 ARG A C 1
ATOM 742 O O . ARG A 1 89 ? -6.390 -26.966 -4.776 1.00 82.50 89 ARG A O 1
ATOM 749 N N . PRO A 1 90 ? -7.167 -27.565 -2.743 1.00 73.75 90 PRO A N 1
ATOM 750 C CA . PRO A 1 90 ? -7.015 -29.000 -2.976 1.00 73.75 90 PRO A CA 1
ATOM 751 C C . PRO A 1 90 ? -7.734 -29.426 -4.269 1.00 73.75 90 PRO A C 1
ATOM 753 O O . PRO A 1 90 ? -8.942 -29.249 -4.402 1.00 73.75 90 PRO A O 1
ATOM 756 N N . GLY A 1 91 ? -6.983 -29.951 -5.245 1.00 67.12 91 GLY A N 1
ATOM 757 C CA . GLY A 1 91 ? -7.504 -30.374 -6.557 1.00 67.12 91 GLY A CA 1
ATOM 758 C C . GLY A 1 91 ? -7.405 -29.344 -7.697 1.00 67.12 91 GLY A C 1
ATOM 759 O O . GLY A 1 91 ? -7.749 -29.670 -8.830 1.00 67.12 91 GLY A O 1
ATOM 760 N N . SER A 1 92 ? -6.908 -28.128 -7.438 1.00 65.50 92 SER A N 1
ATOM 761 C CA . SER A 1 92 ? -6.721 -27.060 -8.444 1.00 65.50 92 SER A CA 1
ATOM 762 C C . SER A 1 92 ? -5.272 -26.945 -8.964 1.00 65.50 92 SER A C 1
ATOM 764 O O . SER A 1 92 ? -4.982 -26.188 -9.891 1.00 65.50 92 SER A O 1
ATOM 766 N N . THR A 1 93 ? -4.349 -27.742 -8.412 1.00 57.78 93 THR A N 1
ATOM 767 C CA . THR A 1 93 ? -2.892 -27.682 -8.654 1.00 57.78 93 THR A CA 1
ATOM 768 C C . THR A 1 93 ? -2.475 -27.819 -10.122 1.00 57.78 93 THR A C 1
ATOM 770 O O . THR A 1 93 ? -1.423 -27.321 -10.511 1.00 57.78 93 THR A O 1
ATOM 773 N N . SER A 1 94 ? -3.292 -28.458 -10.960 1.00 55.78 94 SER A N 1
ATOM 774 C CA . SER A 1 94 ? -2.995 -28.754 -12.367 1.00 55.78 94 SER A CA 1
ATOM 775 C C . SER A 1 94 ? -3.353 -27.638 -13.360 1.00 55.78 94 SER A C 1
ATOM 777 O O . SER A 1 94 ? -3.251 -27.861 -14.565 1.00 55.78 94 SER A O 1
ATOM 779 N N . LYS A 1 95 ? -3.804 -26.462 -12.895 1.00 61.66 95 LYS A N 1
ATOM 780 C CA . LYS A 1 95 ? -4.282 -25.373 -13.774 1.00 61.66 95 LYS A CA 1
ATOM 781 C C . LYS A 1 95 ? -3.303 -24.218 -13.982 1.00 61.66 95 LYS A C 1
ATOM 783 O O . LYS A 1 95 ? -3.455 -23.487 -14.956 1.00 61.66 95 LYS A O 1
ATOM 788 N N . ILE A 1 96 ? -2.303 -24.052 -13.116 1.00 64.81 96 ILE A N 1
ATOM 789 C CA . ILE A 1 96 ? -1.267 -23.036 -13.327 1.00 64.81 96 ILE A CA 1
ATOM 790 C C . ILE A 1 96 ? -0.313 -23.559 -14.400 1.00 64.81 96 ILE A C 1
ATOM 792 O O . ILE A 1 96 ? 0.240 -24.653 -14.277 1.00 64.81 96 ILE A O 1
ATOM 796 N N . ASP A 1 97 ? -0.129 -22.785 -15.469 1.00 64.81 97 ASP A N 1
ATOM 797 C CA . ASP A 1 97 ? 0.729 -23.191 -16.576 1.00 64.81 97 ASP A CA 1
ATOM 798 C C . ASP A 1 97 ? 2.160 -23.449 -16.086 1.00 64.81 97 ASP A C 1
ATOM 800 O O . ASP A 1 97 ? 2.832 -22.575 -15.532 1.00 64.81 97 ASP A O 1
ATOM 804 N N . SER A 1 98 ? 2.644 -24.662 -16.351 1.00 57.19 98 SER A N 1
ATOM 805 C CA . SER A 1 98 ? 4.004 -25.093 -16.047 1.00 57.19 98 SER A CA 1
ATOM 806 C C . SER A 1 98 ? 5.084 -24.142 -16.572 1.00 57.19 98 SER A C 1
ATOM 808 O O . SER A 1 98 ? 6.131 -24.057 -15.949 1.00 57.19 98 SER A O 1
ATOM 810 N N . ARG A 1 99 ? 4.847 -23.388 -17.656 1.00 61.69 99 ARG A N 1
ATOM 811 C CA . ARG A 1 99 ? 5.783 -22.380 -18.198 1.00 61.69 99 ARG A CA 1
ATOM 812 C C . ARG A 1 99 ? 5.945 -21.168 -17.280 1.00 61.69 99 ARG A C 1
ATOM 814 O O . ARG A 1 99 ? 7.020 -20.585 -17.229 1.00 61.69 99 ARG A O 1
ATOM 821 N N . ARG A 1 100 ? 4.899 -20.819 -16.529 1.00 66.19 100 ARG A N 1
ATOM 822 C CA . ARG A 1 100 ? 4.905 -19.734 -15.528 1.00 66.19 100 ARG A CA 1
ATOM 823 C C . ARG A 1 100 ? 5.507 -20.185 -14.198 1.00 66.19 100 ARG A C 1
ATOM 825 O O . ARG A 1 100 ? 5.977 -19.367 -13.418 1.00 66.19 100 ARG A O 1
ATOM 832 N N . LEU A 1 101 ? 5.524 -21.500 -13.987 1.00 60.41 101 LEU A N 1
ATOM 833 C CA . LEU A 1 101 ? 6.146 -22.206 -12.867 1.00 60.41 101 LEU A CA 1
ATOM 834 C C . LEU A 1 101 ? 7.555 -22.745 -13.182 1.00 60.41 101 LEU A C 1
ATOM 836 O O . LEU A 1 101 ? 8.189 -23.299 -12.294 1.00 60.41 101 LEU A O 1
ATOM 840 N N . LYS A 1 102 ? 8.056 -22.674 -14.426 1.00 50.12 102 LYS A N 1
ATOM 841 C CA . LYS A 1 102 ? 9.335 -23.299 -14.817 1.00 50.12 102 LYS A CA 1
ATOM 842 C C . LYS A 1 102 ? 10.239 -22.372 -15.622 1.00 50.12 102 LYS A C 1
ATOM 844 O O . LYS A 1 102 ? 10.176 -22.307 -16.846 1.00 50.12 102 LYS A O 1
ATOM 849 N N . ARG A 1 103 ? 11.217 -21.825 -14.906 1.00 43.16 103 ARG A N 1
ATOM 850 C CA . ARG A 1 103 ? 12.651 -21.858 -15.241 1.00 43.16 103 ARG A CA 1
ATOM 851 C C . ARG A 1 103 ? 13.380 -21.707 -13.899 1.00 43.16 103 ARG A C 1
ATOM 853 O O . ARG A 1 103 ? 13.205 -20.686 -13.258 1.00 43.16 103 ARG A O 1
ATOM 860 N N . GLU A 1 104 ? 14.088 -22.760 -13.470 1.00 42.31 104 GLU A N 1
ATOM 861 C CA . GLU A 1 104 ? 14.907 -22.850 -12.231 1.00 42.31 104 GLU A CA 1
ATOM 862 C C . GLU A 1 104 ? 14.175 -23.068 -10.883 1.00 42.31 104 GLU A C 1
ATOM 864 O O . GLU A 1 104 ? 14.544 -22.522 -9.848 1.00 42.31 104 GLU A O 1
ATOM 869 N N . PHE A 1 105 ? 13.152 -23.930 -10.849 1.00 50.06 105 PHE A N 1
ATOM 870 C CA . PHE A 1 105 ? 12.417 -24.233 -9.613 1.00 50.06 105 PHE A CA 1
ATOM 871 C C . PHE A 1 105 ? 12.973 -25.457 -8.873 1.00 50.06 105 PHE A C 1
ATOM 873 O O . PHE A 1 105 ? 12.691 -26.597 -9.238 1.00 50.06 105 PHE A O 1
ATOM 880 N N . SER A 1 106 ? 13.684 -25.193 -7.776 1.00 42.41 106 SER A N 1
ATOM 881 C CA . SER A 1 106 ? 13.814 -26.113 -6.635 1.00 42.41 106 SER A CA 1
ATOM 882 C C . SER A 1 106 ? 13.140 -25.570 -5.358 1.00 42.41 106 SER A C 1
ATOM 884 O O . SER A 1 106 ? 13.153 -26.267 -4.349 1.00 42.41 106 SER A O 1
ATOM 886 N N . SER A 1 107 ? 12.558 -24.359 -5.362 1.00 48.09 107 SER A N 1
ATOM 887 C CA . SER A 1 107 ? 12.147 -23.680 -4.114 1.00 48.09 107 SER A CA 1
ATOM 888 C C . SER A 1 107 ? 10.801 -22.941 -4.112 1.00 48.09 107 SER A C 1
ATOM 890 O O . SER A 1 107 ? 10.359 -22.544 -3.037 1.00 48.09 107 SER A O 1
ATOM 892 N N . THR A 1 108 ? 10.089 -22.764 -5.231 1.00 54.72 108 THR A N 1
ATOM 893 C CA . THR A 1 108 ? 8.727 -22.202 -5.147 1.00 54.72 108 THR A CA 1
ATOM 894 C C . THR A 1 108 ? 7.727 -23.308 -4.838 1.00 54.72 108 THR A C 1
ATOM 896 O O . THR A 1 108 ? 7.265 -24.044 -5.714 1.00 54.72 108 THR A O 1
ATOM 899 N N . THR A 1 109 ? 7.399 -23.423 -3.562 1.00 67.31 109 THR A N 1
ATOM 900 C CA . THR A 1 109 ? 6.409 -24.365 -3.050 1.00 67.31 109 THR A CA 1
ATOM 901 C C . THR A 1 109 ? 5.011 -23.882 -3.431 1.00 67.31 109 THR A C 1
ATOM 903 O O . THR A 1 109 ? 4.602 -22.793 -3.034 1.00 67.31 109 THR A O 1
ATOM 906 N N . ILE A 1 110 ? 4.264 -24.667 -4.209 1.00 72.81 110 ILE A N 1
ATOM 907 C CA . ILE A 1 110 ? 2.808 -24.493 -4.289 1.00 72.81 110 ILE A CA 1
ATOM 908 C C . ILE A 1 110 ? 2.259 -24.892 -2.921 1.00 72.81 110 ILE A C 1
ATOM 910 O O . ILE A 1 110 ? 2.462 -26.026 -2.488 1.00 72.81 110 ILE A O 1
ATOM 914 N N . ILE A 1 111 ? 1.600 -23.963 -2.237 1.00 79.88 111 ILE A N 1
ATOM 915 C CA . ILE A 1 111 ? 1.009 -24.207 -0.923 1.00 79.88 111 ILE A CA 1
ATOM 916 C C . ILE A 1 111 ? -0.475 -24.498 -1.123 1.00 79.88 111 ILE A C 1
ATOM 918 O O . ILE A 1 111 ? -1.174 -23.799 -1.859 1.00 79.88 111 ILE A O 1
ATOM 922 N N . THR A 1 112 ? -0.962 -25.559 -0.491 1.00 77.94 112 THR A N 1
ATOM 923 C CA . THR A 1 112 ? -2.389 -25.869 -0.486 1.00 77.94 112 THR A CA 1
ATOM 924 C C . THR A 1 112 ? -3.078 -25.099 0.627 1.00 77.94 112 THR A C 1
ATOM 926 O O . THR A 1 112 ? -2.712 -25.270 1.788 1.00 77.94 112 THR A O 1
ATOM 929 N N . ASP A 1 113 ? -4.084 -24.305 0.278 1.00 82.12 113 ASP A N 1
ATOM 930 C CA . ASP A 1 113 ? -4.913 -23.564 1.228 1.00 82.12 113 ASP A CA 1
ATOM 931 C C . ASP A 1 113 ? -6.396 -23.892 1.004 1.00 82.12 113 ASP A C 1
ATOM 933 O O . ASP A 1 113 ? -6.821 -24.198 -0.111 1.00 82.12 113 ASP A O 1
ATOM 937 N N . ALA A 1 114 ? -7.199 -23.885 2.067 1.00 79.06 114 ALA A N 1
ATOM 938 C CA . ALA A 1 114 ? -8.617 -24.230 1.971 1.00 79.06 114 ALA A CA 1
ATOM 939 C C . ALA A 1 114 ? -9.461 -23.124 1.309 1.00 79.06 114 ALA A C 1
ATOM 941 O O . ALA A 1 114 ? -10.520 -23.410 0.745 1.00 79.06 114 ALA A O 1
ATOM 942 N N . ILE A 1 115 ? -9.008 -21.872 1.382 1.00 80.25 115 ILE A N 1
ATOM 943 C CA . ILE A 1 115 ? -9.762 -20.677 0.998 1.00 80.25 115 ILE A CA 1
ATOM 944 C C . ILE A 1 115 ? -9.147 -20.035 -0.248 1.00 80.25 115 ILE A C 1
ATOM 946 O O . ILE A 1 115 ? -9.868 -19.746 -1.206 1.00 80.25 115 ILE A O 1
ATOM 950 N N . VAL A 1 116 ? -7.831 -19.827 -0.249 1.00 83.19 116 VAL A N 1
ATOM 951 C CA . VAL A 1 116 ? -7.128 -19.024 -1.256 1.00 83.19 116 VAL A CA 1
ATOM 952 C C . VAL A 1 116 ? -6.671 -19.883 -2.434 1.00 83.19 116 VAL A C 1
ATOM 954 O O . VAL A 1 116 ? -6.050 -20.933 -2.267 1.00 83.19 116 VAL A O 1
ATOM 957 N N . ASP A 1 117 ? -6.950 -19.420 -3.652 1.00 86.50 117 ASP A N 1
ATOM 958 C CA . ASP A 1 117 ? -6.435 -20.014 -4.886 1.00 86.50 117 ASP A CA 1
ATOM 959 C C . ASP A 1 117 ? -6.068 -18.903 -5.870 1.00 86.50 117 ASP A C 1
ATOM 961 O O . ASP A 1 117 ? -6.941 -18.344 -6.530 1.00 86.50 117 ASP A O 1
ATOM 965 N N . ASP A 1 118 ? -4.776 -18.587 -5.989 1.00 87.50 118 ASP A N 1
ATOM 966 C CA . ASP A 1 118 ? -4.326 -17.417 -6.752 1.00 87.50 118 ASP A CA 1
ATOM 967 C C . ASP A 1 118 ? -4.745 -17.497 -8.242 1.00 87.50 118 ASP A C 1
ATOM 969 O O . ASP A 1 118 ? -5.017 -16.475 -8.872 1.00 87.50 118 ASP A O 1
ATOM 973 N N . TYR A 1 119 ? -4.861 -18.701 -8.814 1.00 86.12 119 TYR A N 1
ATOM 974 C CA . TYR A 1 119 ? -5.309 -18.888 -10.198 1.00 86.12 119 TYR A CA 1
ATOM 975 C C . TYR A 1 119 ? -6.820 -18.675 -10.348 1.00 86.12 119 TYR A C 1
ATOM 977 O O . TYR A 1 119 ? -7.274 -17.915 -11.211 1.00 86.12 119 TYR A O 1
ATOM 985 N N . ALA A 1 120 ? -7.617 -19.356 -9.521 1.00 86.62 120 ALA A N 1
ATOM 986 C CA . ALA A 1 120 ? -9.073 -19.274 -9.598 1.00 86.62 120 ALA A CA 1
ATOM 987 C C . ALA A 1 120 ? -9.581 -17.888 -9.175 1.00 86.62 120 ALA A C 1
ATOM 989 O O . ALA A 1 120 ? -10.498 -17.341 -9.794 1.00 86.62 120 ALA A O 1
ATOM 990 N N . ASP A 1 121 ? -8.949 -17.292 -8.166 1.00 89.69 121 ASP A N 1
ATOM 991 C CA . ASP A 1 121 ? -9.333 -15.997 -7.620 1.00 89.69 121 ASP A CA 1
ATOM 992 C C . ASP A 1 121 ? -9.090 -14.862 -8.622 1.00 89.69 121 ASP A C 1
ATOM 994 O O . ASP A 1 121 ? -9.870 -13.913 -8.645 1.00 89.69 121 ASP A O 1
ATOM 998 N N . PHE A 1 122 ? -8.116 -14.988 -9.534 1.00 90.69 122 PHE A N 1
ATOM 999 C CA . PHE A 1 122 ? -7.961 -14.041 -10.644 1.00 90.69 122 PHE A CA 1
ATOM 1000 C C . PHE A 1 122 ? -9.169 -14.048 -11.593 1.00 90.69 122 PHE A C 1
ATOM 1002 O O . PHE A 1 122 ? -9.661 -12.994 -11.998 1.00 90.69 122 PHE A O 1
ATOM 1009 N N . SER A 1 123 ? -9.690 -15.229 -11.933 1.00 89.56 123 SER A N 1
ATOM 1010 C CA . SER A 1 123 ? -10.872 -15.330 -12.802 1.00 89.56 123 SER A CA 1
ATOM 1011 C C . SER A 1 123 ? -12.102 -14.740 -12.110 1.00 89.56 123 SER A C 1
ATOM 1013 O O . SER A 1 123 ? -12.824 -13.925 -12.686 1.00 89.56 123 SER A O 1
ATOM 1015 N N . HIS A 1 124 ? -12.290 -15.075 -10.831 1.00 90.50 124 HIS A N 1
ATOM 1016 C CA . HIS A 1 124 ? -13.353 -14.509 -10.005 1.00 90.50 124 HIS A CA 1
ATOM 1017 C C . HIS A 1 124 ? -13.247 -12.988 -9.868 1.00 90.50 124 HIS A C 1
ATOM 1019 O O . HIS A 1 124 ? -14.265 -12.296 -9.894 1.00 90.50 124 HIS A O 1
ATOM 1025 N N . LEU A 1 125 ? -12.030 -12.461 -9.748 1.00 90.38 125 LEU A N 1
ATOM 1026 C CA . LEU A 1 125 ? -11.750 -11.034 -9.707 1.00 90.38 125 LEU A CA 1
ATOM 1027 C C . LEU A 1 125 ? -12.207 -10.329 -10.987 1.00 90.38 125 LEU A C 1
ATOM 1029 O O . LEU A 1 125 ? -12.925 -9.332 -10.911 1.00 90.38 125 LEU A O 1
ATOM 1033 N N . VAL A 1 126 ? -11.830 -10.848 -12.157 1.00 90.94 126 VAL A N 1
ATOM 1034 C CA . VAL A 1 126 ? -12.220 -10.260 -13.448 1.00 90.94 126 VAL A CA 1
ATOM 1035 C C . VAL A 1 126 ? -13.742 -10.232 -13.592 1.00 90.94 126 VAL A C 1
ATOM 1037 O O . VAL A 1 126 ? -14.309 -9.199 -13.956 1.00 90.94 126 VAL A O 1
ATOM 1040 N N . GLU A 1 127 ? -14.426 -11.323 -13.239 1.00 91.62 127 GLU A N 1
ATOM 1041 C CA . GLU A 1 127 ? -15.890 -11.342 -13.235 1.00 91.62 127 GLU A CA 1
ATOM 1042 C C . GLU A 1 127 ? -16.489 -10.351 -12.234 1.00 91.62 127 GLU A C 1
ATOM 1044 O O . GLU A 1 127 ? -17.533 -9.750 -12.490 1.00 91.62 127 GLU A O 1
ATOM 1049 N N . ALA A 1 128 ? -15.864 -10.199 -11.068 1.00 90.56 128 ALA A N 1
ATOM 1050 C CA . ALA A 1 128 ? -16.317 -9.257 -10.067 1.00 90.56 128 ALA A CA 1
ATOM 1051 C C . ALA A 1 128 ? -16.219 -7.830 -10.610 1.00 90.56 128 ALA A C 1
ATOM 1053 O O . ALA A 1 128 ? -17.229 -7.138 -10.626 1.00 90.56 128 ALA A O 1
ATOM 1054 N N . LEU A 1 129 ? -15.067 -7.419 -11.145 1.00 91.06 129 LEU A N 1
ATOM 1055 C CA . LEU A 1 129 ? -14.885 -6.101 -11.762 1.00 91.06 129 LEU A CA 1
ATOM 1056 C C . LEU A 1 129 ? -15.937 -5.831 -12.847 1.00 91.06 129 LEU A C 1
ATOM 1058 O O . LEU A 1 129 ? -16.567 -4.774 -12.837 1.00 91.06 129 LEU A O 1
ATOM 1062 N N . ALA A 1 130 ? -16.220 -6.816 -13.705 1.00 90.88 130 ALA A N 1
ATOM 1063 C CA . ALA A 1 130 ? -17.285 -6.700 -14.700 1.00 90.88 130 ALA A CA 1
ATOM 1064 C C . ALA A 1 130 ? -18.667 -6.457 -14.056 1.00 90.88 130 ALA A C 1
ATOM 1066 O O . ALA A 1 130 ? -19.417 -5.592 -14.505 1.00 90.88 130 ALA A O 1
ATOM 1067 N N . ARG A 1 131 ? -18.994 -7.155 -12.958 1.00 89.12 131 ARG A N 1
ATOM 1068 C CA . ARG A 1 131 ? -20.255 -6.965 -12.211 1.00 89.12 131 ARG A CA 1
ATOM 1069 C C . ARG A 1 131 ? -20.353 -5.610 -11.495 1.00 89.12 131 ARG A C 1
ATOM 1071 O O . ARG A 1 131 ? -21.463 -5.120 -11.330 1.00 89.12 131 ARG A O 1
ATOM 1078 N N . ALA A 1 132 ? -19.239 -4.991 -11.093 1.00 87.69 132 ALA A N 1
ATOM 1079 C CA . ALA A 1 132 ? -19.238 -3.609 -10.576 1.00 87.69 132 ALA A CA 1
ATOM 1080 C C . ALA A 1 132 ? -19.356 -2.543 -11.677 1.00 87.69 132 ALA A C 1
ATOM 1082 O O . ALA A 1 132 ? -19.383 -1.351 -11.370 1.00 87.69 132 ALA A O 1
ATOM 1083 N N . GLY A 1 133 ? -19.417 -2.945 -12.949 1.00 89.44 133 GLY A N 1
ATOM 1084 C CA . GLY A 1 133 ? -19.521 -2.015 -14.069 1.00 89.44 133 GLY A CA 1
ATOM 1085 C C . GLY A 1 133 ? -18.199 -1.336 -14.422 1.00 89.44 133 GLY A C 1
ATOM 1086 O O . GLY A 1 133 ? -18.212 -0.186 -14.866 1.00 89.44 133 GLY A O 1
ATOM 1087 N N . PHE A 1 134 ? -17.068 -2.018 -14.208 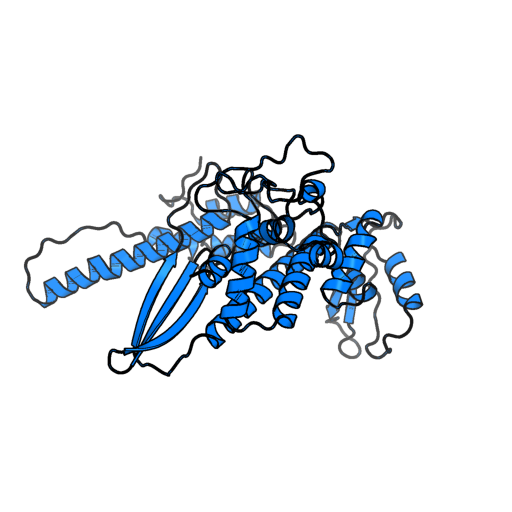1.00 92.56 134 PHE A N 1
ATOM 1088 C CA . PHE A 1 134 ? -15.789 -1.610 -14.788 1.00 92.56 134 PHE A CA 1
ATOM 1089 C C . PHE A 1 134 ? -15.756 -1.978 -16.269 1.00 92.56 134 PHE A C 1
ATOM 1091 O O . PHE A 1 134 ? -16.079 -3.107 -16.650 1.00 92.56 134 PHE A O 1
ATOM 1098 N N . GLU A 1 135 ? -15.330 -1.038 -17.106 1.00 92.88 135 GLU A N 1
ATOM 1099 C CA . GLU A 1 135 ? -15.164 -1.304 -18.530 1.00 92.88 135 GLU A CA 1
ATOM 1100 C C . GLU A 1 135 ? -13.905 -2.147 -18.803 1.00 92.88 135 GLU A C 1
ATOM 1102 O O . GLU A 1 135 ? -12.909 -2.027 -18.085 1.00 92.88 135 GLU A O 1
ATOM 1107 N N . PRO A 1 136 ? -13.872 -2.954 -19.882 1.00 92.38 136 PRO A N 1
ATOM 1108 C CA . PRO A 1 136 ? -12.692 -3.750 -20.229 1.00 92.38 136 PRO A CA 1
ATOM 1109 C C . PRO A 1 136 ? -11.407 -2.924 -20.394 1.00 92.38 136 PRO A C 1
ATOM 1111 O O . PRO A 1 136 ? -10.317 -3.417 -20.102 1.00 92.38 136 PRO A O 1
ATOM 1114 N N . ASN A 1 137 ? -11.528 -1.667 -20.837 1.00 93.19 137 ASN A N 1
ATOM 1115 C CA . ASN A 1 137 ? -10.400 -0.742 -20.960 1.00 93.19 137 ASN A CA 1
ATOM 1116 C C . ASN A 1 137 ? -9.886 -0.294 -19.586 1.00 93.19 137 ASN A C 1
ATOM 1118 O O . ASN A 1 137 ? -8.686 -0.390 -19.344 1.00 93.19 137 ASN A O 1
ATOM 1122 N N . GLU A 1 138 ? -10.787 0.087 -18.669 1.00 93.38 138 GLU A N 1
ATOM 1123 C CA . GLU A 1 138 ? -10.433 0.416 -17.279 1.00 93.38 138 GLU A CA 1
ATOM 1124 C C . GLU A 1 138 ? -9.712 -0.768 -16.614 1.00 93.38 138 GLU A C 1
ATOM 1126 O O . GLU A 1 138 ? -8.683 -0.594 -15.966 1.00 93.38 138 GLU A O 1
ATOM 1131 N N . VAL A 1 139 ? -10.210 -1.991 -16.828 1.00 93.56 139 VAL A N 1
ATOM 1132 C CA . VAL A 1 139 ? -9.591 -3.221 -16.313 1.00 93.56 139 VAL A CA 1
ATOM 1133 C C . VAL A 1 139 ? -8.189 -3.441 -16.892 1.00 93.56 139 VAL A C 1
ATOM 1135 O O . VAL A 1 139 ? -7.271 -3.807 -16.161 1.00 93.56 139 VAL A O 1
ATOM 1138 N N . ASN A 1 140 ? -7.989 -3.169 -18.184 1.00 93.62 140 ASN A N 1
ATOM 1139 C CA . ASN A 1 140 ? -6.668 -3.239 -18.811 1.00 93.62 140 ASN A CA 1
ATOM 1140 C C . ASN A 1 140 ? -5.694 -2.229 -18.193 1.00 93.62 140 ASN A C 1
ATOM 1142 O O . ASN A 1 140 ? -4.552 -2.579 -17.908 1.00 93.62 140 ASN A O 1
ATOM 1146 N N . ASP A 1 141 ? -6.150 -1.002 -17.943 1.00 94.50 141 ASP A N 1
ATOM 1147 C CA . ASP A 1 141 ? -5.324 0.040 -17.336 1.00 94.50 141 ASP A CA 1
ATOM 1148 C C . ASP A 1 141 ? -4.938 -0.298 -15.889 1.00 94.50 141 ASP A C 1
ATOM 1150 O O . ASP A 1 141 ? -3.789 -0.072 -15.505 1.00 94.50 141 ASP A O 1
ATOM 1154 N N . ILE A 1 142 ? -5.822 -0.943 -15.114 1.00 95.25 142 ILE A N 1
ATOM 1155 C CA . ILE A 1 142 ? -5.466 -1.495 -13.793 1.00 95.25 142 ILE A CA 1
ATOM 1156 C C . ILE A 1 142 ? -4.297 -2.481 -13.934 1.00 95.25 142 ILE A C 1
ATOM 1158 O O . ILE A 1 142 ? -3.294 -2.357 -13.227 1.00 95.25 142 ILE A O 1
ATOM 1162 N N . TRP A 1 143 ? -4.381 -3.433 -14.869 1.00 95.38 143 TRP A N 1
ATOM 1163 C CA . TRP A 1 143 ? -3.313 -4.417 -15.080 1.00 95.38 143 TRP A CA 1
ATOM 1164 C C . TRP A 1 143 ? -2.005 -3.787 -15.548 1.00 95.38 143 TRP A C 1
ATOM 1166 O O . TRP A 1 143 ? -0.938 -4.209 -15.103 1.00 95.38 143 TRP A O 1
ATOM 1176 N N . ARG A 1 144 ? -2.076 -2.750 -16.388 1.00 96.38 144 ARG A N 1
ATOM 1177 C CA . ARG A 1 144 ? -0.902 -1.983 -16.823 1.00 96.38 144 ARG A CA 1
ATOM 1178 C C . ARG A 1 144 ? -0.208 -1.295 -15.656 1.00 96.38 144 ARG A C 1
ATOM 1180 O O . ARG A 1 144 ? 1.012 -1.371 -15.571 1.00 96.38 144 ARG A O 1
ATOM 1187 N N . VAL A 1 145 ? -0.954 -0.675 -14.738 1.00 96.50 145 VAL A N 1
ATOM 1188 C CA . VAL A 1 145 ? -0.364 -0.035 -13.550 1.00 96.50 145 VAL A CA 1
ATOM 1189 C C . VAL A 1 145 ? 0.262 -1.077 -12.620 1.00 96.50 145 VAL A C 1
ATOM 1191 O O . VAL A 1 145 ? 1.394 -0.889 -12.178 1.00 96.50 145 VAL A O 1
ATOM 1194 N N . VAL A 1 146 ? -0.425 -2.197 -12.361 1.00 96.12 146 VAL A N 1
ATOM 1195 C CA . VAL A 1 146 ? 0.092 -3.285 -11.506 1.00 96.12 146 VAL A CA 1
ATOM 1196 C C . VAL A 1 146 ? 1.373 -3.892 -12.087 1.00 96.12 146 VAL A C 1
ATOM 1198 O O . VAL A 1 146 ? 2.364 -4.031 -11.371 1.00 96.12 146 VAL A O 1
ATOM 1201 N N . ALA A 1 147 ? 1.394 -4.207 -13.385 1.00 96.12 147 ALA A N 1
ATOM 1202 C CA . ALA A 1 147 ? 2.590 -4.717 -14.054 1.00 96.12 147 ALA A CA 1
ATOM 1203 C C . ALA A 1 147 ? 3.700 -3.654 -14.143 1.00 96.12 147 ALA A C 1
ATOM 1205 O O . ALA A 1 147 ? 4.870 -3.960 -13.923 1.00 96.12 147 ALA A O 1
ATOM 1206 N N . GLY A 1 148 ? 3.343 -2.391 -14.392 1.00 96.44 148 GLY A N 1
ATOM 1207 C CA . GLY A 1 148 ? 4.280 -1.269 -14.411 1.00 96.44 148 GLY A CA 1
ATOM 1208 C C . GLY A 1 148 ? 5.011 -1.097 -13.079 1.00 96.44 148 GLY A C 1
ATOM 1209 O O . GLY A 1 148 ? 6.210 -0.842 -13.077 1.00 96.44 148 GLY A O 1
ATOM 1210 N N . ILE A 1 149 ? 4.327 -1.317 -11.951 1.00 96.12 149 ILE A N 1
ATOM 1211 C CA . ILE A 1 149 ? 4.936 -1.325 -10.612 1.00 96.12 149 ILE A CA 1
ATOM 1212 C C . ILE A 1 149 ? 5.972 -2.449 -10.462 1.00 96.12 149 ILE A C 1
ATOM 1214 O O . ILE A 1 149 ? 7.050 -2.210 -9.916 1.00 96.12 149 ILE A O 1
ATOM 1218 N N . LEU A 1 150 ? 5.678 -3.656 -10.957 1.00 95.50 150 LEU A N 1
ATOM 1219 C CA . LEU A 1 150 ? 6.618 -4.781 -10.900 1.00 95.50 150 LEU A CA 1
ATOM 1220 C C . LEU A 1 150 ? 7.903 -4.482 -11.684 1.00 95.50 150 LEU A C 1
ATOM 1222 O O . LEU A 1 150 ? 9.001 -4.672 -11.162 1.00 95.50 150 LEU A O 1
ATOM 1226 N N . HIS A 1 151 ? 7.770 -3.951 -12.903 1.00 96.19 151 HIS A N 1
ATOM 1227 C CA . HIS A 1 151 ? 8.914 -3.568 -13.739 1.00 96.19 151 HIS A CA 1
ATOM 1228 C C . HIS A 1 151 ? 9.678 -2.367 -13.181 1.00 96.19 151 HIS A C 1
ATOM 1230 O O . HIS A 1 151 ? 10.906 -2.348 -13.239 1.00 96.19 151 HIS A O 1
ATOM 1236 N N . LEU A 1 152 ? 8.979 -1.401 -12.575 1.00 95.12 152 LEU A N 1
ATOM 1237 C CA . LEU A 1 152 ? 9.600 -0.262 -11.899 1.00 95.12 152 LEU A CA 1
ATOM 1238 C C . LEU A 1 152 ? 10.530 -0.729 -10.773 1.00 95.12 152 LEU A C 1
ATOM 1240 O O . LEU A 1 152 ? 11.621 -0.187 -10.636 1.00 95.12 152 LEU A O 1
ATOM 1244 N N . GLY A 1 153 ? 10.148 -1.765 -10.019 1.00 93.88 153 GLY A N 1
ATOM 1245 C CA . GLY A 1 153 ? 10.975 -2.340 -8.955 1.00 93.88 153 GLY A CA 1
ATOM 1246 C C . GLY A 1 153 ? 12.283 -2.971 -9.426 1.00 93.88 153 GLY A C 1
ATOM 1247 O O . GLY A 1 153 ? 13.242 -3.010 -8.659 1.00 93.88 153 GLY A O 1
ATOM 1248 N N . ASN A 1 154 ? 12.347 -3.412 -10.683 1.00 94.88 154 ASN A N 1
ATOM 1249 C CA . ASN A 1 154 ? 13.540 -4.022 -11.273 1.00 94.88 154 ASN A CA 1
ATOM 1250 C C . ASN A 1 154 ? 14.578 -3.005 -11.757 1.00 94.88 154 ASN A C 1
ATOM 1252 O O . ASN A 1 154 ? 15.647 -3.405 -12.203 1.00 94.88 154 ASN A O 1
ATOM 1256 N N . ILE A 1 155 ? 14.273 -1.708 -11.711 1.00 94.00 155 ILE A N 1
ATOM 1257 C CA . ILE A 1 155 ? 15.202 -0.658 -12.130 1.00 94.00 155 ILE A CA 1
ATOM 1258 C C . ILE A 1 155 ? 16.199 -0.408 -11.006 1.00 94.00 155 ILE A C 1
ATOM 1260 O O . ILE A 1 155 ? 15.801 0.049 -9.931 1.00 94.00 155 ILE A O 1
ATOM 1264 N N . ASP A 1 156 ? 17.479 -0.656 -11.268 1.00 92.75 156 ASP A N 1
ATOM 1265 C CA . ASP A 1 156 ? 18.559 -0.414 -10.314 1.00 92.75 156 ASP A CA 1
ATOM 1266 C C . ASP A 1 156 ? 19.484 0.723 -10.761 1.00 92.75 156 ASP A C 1
ATOM 1268 O O . ASP A 1 156 ? 19.496 1.164 -11.915 1.00 92.75 156 ASP A O 1
ATOM 1272 N N . PHE A 1 157 ? 20.205 1.278 -9.786 1.00 92.38 157 PHE A N 1
ATOM 1273 C CA . PHE A 1 157 ? 20.983 2.500 -9.946 1.00 92.38 157 PHE A CA 1
ATOM 1274 C C . PHE A 1 157 ? 22.413 2.286 -9.468 1.00 92.38 157 PHE A C 1
ATOM 1276 O O . PHE A 1 157 ? 22.645 1.886 -8.327 1.00 92.38 157 PHE A O 1
ATOM 1283 N N . ILE A 1 158 ? 23.375 2.648 -10.312 1.00 90.06 158 ILE A N 1
ATOM 1284 C CA . ILE A 1 158 ? 24.805 2.570 -10.011 1.00 90.06 158 ILE A CA 1
ATOM 1285 C C . ILE A 1 158 ? 25.402 3.972 -9.875 1.00 90.06 158 ILE A C 1
ATOM 1287 O O . ILE A 1 158 ? 24.899 4.952 -10.433 1.00 90.06 158 ILE A O 1
ATOM 1291 N N . ALA A 1 159 ? 26.477 4.090 -9.095 1.00 86.06 159 ALA A N 1
ATOM 1292 C CA . ALA A 1 159 ? 27.223 5.339 -8.993 1.00 86.06 159 ALA A CA 1
ATOM 1293 C C . ALA A 1 159 ? 27.967 5.612 -10.307 1.00 86.06 159 ALA A C 1
ATOM 1295 O O . ALA A 1 159 ? 28.593 4.715 -10.870 1.00 86.06 159 ALA A O 1
ATOM 1296 N N . ASN A 1 160 ? 27.931 6.857 -10.781 1.00 78.12 160 ASN A N 1
ATOM 1297 C CA . ASN A 1 160 ? 28.704 7.246 -11.951 1.00 78.12 160 ASN A CA 1
ATOM 1298 C C . ASN A 1 160 ? 30.204 7.297 -11.586 1.00 78.12 160 ASN A C 1
ATOM 1300 O O . ASN A 1 160 ? 30.652 8.231 -10.924 1.00 78.12 160 ASN A O 1
ATOM 1304 N N . MET A 1 161 ? 30.968 6.274 -11.982 1.00 62.97 161 MET A N 1
ATOM 1305 C CA . MET A 1 161 ? 32.399 6.109 -11.659 1.00 62.97 161 MET A CA 1
ATOM 1306 C C . MET A 1 161 ? 33.334 7.050 -12.445 1.00 62.97 161 MET A C 1
ATOM 1308 O O . MET A 1 161 ? 34.533 7.077 -12.181 1.00 62.97 161 MET A O 1
ATOM 1312 N N . ASN A 1 162 ? 32.818 7.836 -13.396 1.00 56.78 162 ASN A N 1
ATOM 1313 C CA . ASN A 1 162 ? 33.645 8.628 -14.312 1.00 56.78 162 ASN A CA 1
ATOM 1314 C C . ASN A 1 162 ? 34.200 9.954 -13.754 1.00 56.78 162 ASN A C 1
ATOM 1316 O O . ASN A 1 162 ? 34.854 10.666 -14.508 1.00 56.78 162 ASN A O 1
ATOM 1320 N N . ASP A 1 163 ? 34.008 10.304 -12.474 1.00 50.44 163 ASP A N 1
ATOM 1321 C CA . ASP A 1 163 ? 34.539 11.570 -11.938 1.00 50.44 163 ASP A CA 1
ATOM 1322 C C . ASP A 1 163 ? 35.132 11.441 -10.518 1.00 50.44 163 ASP A C 1
ATOM 1324 O O . ASP A 1 163 ? 34.446 11.5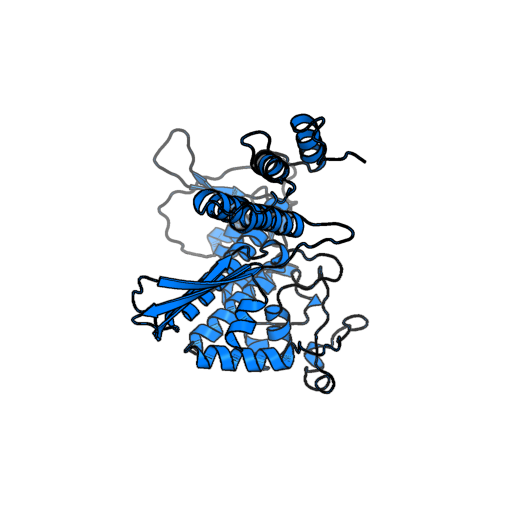13 -9.498 1.00 50.44 163 ASP A O 1
ATOM 1328 N N . SER A 1 164 ? 36.465 11.350 -10.441 1.00 41.03 164 SER A N 1
ATOM 1329 C CA . SER A 1 164 ? 37.278 11.316 -9.209 1.00 41.03 164 SER A CA 1
ATOM 1330 C C . SER A 1 164 ? 37.346 12.650 -8.436 1.00 41.03 164 SER A C 1
ATOM 1332 O O . SER A 1 164 ? 38.325 12.911 -7.734 1.00 41.03 164 SER A O 1
ATOM 1334 N N . LYS A 1 165 ? 36.352 13.542 -8.549 1.00 43.41 165 LYS A N 1
ATOM 1335 C CA . LYS A 1 165 ? 36.320 14.823 -7.813 1.00 43.41 165 LYS A CA 1
ATOM 1336 C C . LYS A 1 165 ? 34.911 15.118 -7.293 1.00 43.41 165 LYS A C 1
ATOM 1338 O O . LYS A 1 165 ? 34.045 15.589 -8.026 1.00 43.41 165 LYS A O 1
ATOM 1343 N N . GLY A 1 166 ? 34.704 14.861 -6.000 1.00 36.75 166 GLY A N 1
ATOM 1344 C CA . GLY A 1 166 ? 33.439 15.011 -5.271 1.00 36.75 166 GLY A CA 1
ATOM 1345 C C . GLY A 1 166 ? 32.936 16.452 -5.117 1.00 36.75 166 GLY A C 1
ATOM 1346 O O . GLY A 1 166 ? 32.912 16.986 -4.013 1.00 36.75 166 GLY A O 1
ATOM 1347 N N . GLY A 1 167 ? 32.490 17.071 -6.211 1.00 43.25 167 GLY A N 1
ATOM 1348 C CA . GLY A 1 167 ? 31.765 18.344 -6.189 1.00 43.25 167 GLY A CA 1
ATOM 1349 C C . GLY A 1 167 ? 30.491 18.281 -7.027 1.00 43.25 167 GLY A C 1
ATOM 1350 O O . GLY A 1 167 ? 30.560 18.102 -8.237 1.00 43.25 167 GLY A O 1
ATOM 1351 N N . THR A 1 168 ? 29.315 18.436 -6.419 1.00 42.78 168 THR A N 1
ATOM 1352 C CA . THR A 1 168 ? 28.028 18.478 -7.135 1.00 42.78 168 THR A CA 1
ATOM 1353 C C . THR A 1 168 ? 27.976 19.709 -8.051 1.00 42.78 168 THR A C 1
ATOM 1355 O O . THR A 1 168 ? 27.740 20.825 -7.590 1.00 42.78 168 THR A O 1
ATOM 1358 N N . ARG A 1 169 ? 28.215 19.549 -9.361 1.00 41.44 169 ARG A N 1
ATOM 1359 C CA . ARG A 1 169 ? 28.055 20.641 -10.340 1.00 41.44 169 ARG A CA 1
ATOM 1360 C C . ARG A 1 169 ? 26.577 20.790 -10.719 1.00 41.44 169 ARG A C 1
ATOM 1362 O O . ARG A 1 169 ? 26.055 20.021 -11.517 1.00 41.44 169 ARG A O 1
ATOM 1369 N N . CYS A 1 170 ? 25.907 21.802 -10.170 1.00 39.59 170 CYS A N 1
ATOM 1370 C CA . CYS A 1 170 ? 24.550 22.197 -10.562 1.00 39.59 170 CYS A CA 1
ATOM 1371 C C . CYS A 1 170 ? 24.574 22.986 -11.887 1.00 39.59 170 CYS A C 1
ATOM 1373 O O . CYS A 1 170 ? 25.194 24.049 -11.946 1.00 39.59 170 CYS A O 1
ATOM 1375 N N . ARG A 1 171 ? 23.881 22.521 -12.940 1.00 44.62 171 ARG A N 1
ATOM 1376 C CA . ARG A 1 171 ? 23.670 23.309 -14.176 1.00 44.62 171 ARG A CA 1
ATOM 1377 C C . ARG A 1 171 ? 22.284 23.962 -14.189 1.00 44.62 171 ARG A C 1
ATOM 1379 O O . ARG A 1 171 ? 21.290 23.328 -13.847 1.00 44.62 171 ARG A O 1
ATOM 1386 N N . LYS A 1 172 ? 22.226 25.236 -14.593 1.00 35.88 172 LYS A N 1
ATOM 1387 C CA . LYS A 1 172 ? 20.997 26.042 -14.707 1.00 35.88 172 LYS A CA 1
ATOM 1388 C C . LYS A 1 172 ? 20.294 25.761 -16.044 1.00 35.88 172 LYS A C 1
ATOM 1390 O O . LYS A 1 172 ? 20.969 25.754 -17.068 1.00 35.88 172 LYS A O 1
ATOM 1395 N N . PHE A 1 173 ? 18.968 25.595 -16.042 1.00 40.38 173 PHE A N 1
ATOM 1396 C CA . PHE A 1 173 ? 18.147 25.463 -17.257 1.00 40.38 173 PHE A CA 1
ATOM 1397 C C . PHE A 1 173 ? 17.142 26.608 -17.379 1.00 40.38 173 PHE A C 1
ATOM 1399 O O . PHE A 1 173 ? 16.396 26.869 -16.441 1.00 40.38 173 PHE A O 1
ATOM 1406 N N . ALA A 1 174 ? 17.099 27.275 -18.536 1.00 34.28 174 ALA A N 1
ATOM 1407 C CA . ALA A 1 174 ? 16.116 28.321 -18.818 1.00 34.28 174 ALA A CA 1
ATOM 1408 C C . ALA A 1 174 ? 14.722 27.720 -19.128 1.00 34.28 174 ALA A C 1
ATOM 1410 O O . ALA A 1 174 ? 14.644 26.684 -19.788 1.00 34.28 174 ALA A O 1
ATOM 1411 N N . PRO A 1 175 ? 13.618 28.364 -18.707 1.00 33.81 175 PRO A N 1
ATOM 1412 C CA . PRO A 1 175 ? 12.266 27.790 -18.741 1.00 33.81 175 PRO A CA 1
ATOM 1413 C C . PRO A 1 175 ? 11.558 27.802 -20.115 1.00 33.81 175 PRO A C 1
ATOM 1415 O O . PRO A 1 175 ? 10.347 27.615 -20.162 1.00 33.81 175 PRO A O 1
ATOM 1418 N N . SER A 1 176 ? 12.254 28.032 -21.235 1.00 35.81 176 SER A N 1
ATOM 1419 C CA . SER A 1 176 ? 11.600 28.314 -22.528 1.00 35.81 176 SER A CA 1
ATOM 1420 C C . SER A 1 176 ? 12.219 27.622 -23.749 1.00 35.81 176 SER A C 1
ATOM 1422 O O . SER A 1 176 ? 12.285 28.221 -24.820 1.00 35.81 176 SER A O 1
ATOM 1424 N N . SER A 1 177 ? 12.691 26.380 -23.627 1.00 34.53 177 SER A N 1
ATOM 1425 C CA . SER A 1 177 ? 13.062 25.576 -24.804 1.00 34.53 177 SER A CA 1
ATOM 1426 C C . SER A 1 177 ? 12.067 24.432 -25.006 1.00 34.53 177 SER A C 1
ATOM 1428 O O . SER A 1 177 ? 11.812 23.698 -24.050 1.00 34.53 177 SER A O 1
ATOM 1430 N N . PRO A 1 178 ? 11.485 24.281 -26.211 1.00 35.34 178 PRO A N 1
ATOM 1431 C CA . PRO A 1 178 ? 10.607 23.161 -26.510 1.00 35.34 178 PRO A CA 1
ATOM 1432 C C . PRO A 1 178 ? 11.396 21.857 -26.377 1.00 35.34 178 PRO A C 1
ATOM 1434 O O . PRO A 1 178 ? 12.545 21.770 -26.813 1.00 35.34 178 PRO A O 1
ATOM 1437 N N . VAL A 1 179 ? 10.770 20.862 -25.750 1.00 38.62 179 VAL A N 1
ATOM 1438 C CA . VAL A 1 179 ? 11.242 19.476 -25.669 1.00 38.62 179 VAL A CA 1
ATOM 1439 C C . VAL A 1 179 ? 11.351 18.955 -27.101 1.00 38.62 179 VAL A C 1
ATOM 1441 O O . VAL A 1 179 ? 10.369 18.558 -27.719 1.00 38.62 179 VAL A O 1
ATOM 1444 N N . GLY A 1 180 ? 12.538 19.089 -27.681 1.00 34.19 180 GLY A N 1
ATOM 1445 C CA . GLY A 1 180 ? 12.793 18.824 -29.085 1.00 34.19 180 GLY A CA 1
ATOM 1446 C C . GLY A 1 180 ? 14.183 18.235 -29.250 1.00 34.19 180 GLY A C 1
ATOM 1447 O O . GLY A 1 180 ? 15.185 18.904 -29.016 1.00 34.19 180 GLY A O 1
ATOM 1448 N N . SER A 1 181 ? 14.211 16.985 -29.706 1.00 33.25 181 SER A N 1
ATOM 1449 C CA . SER A 1 181 ? 15.367 16.128 -29.999 1.00 33.25 181 SER A CA 1
ATOM 1450 C C . SER A 1 181 ? 16.003 15.404 -28.797 1.00 33.25 181 SER A C 1
ATOM 1452 O O . SER A 1 181 ? 16.778 15.949 -28.011 1.00 33.25 181 SER A O 1
ATOM 1454 N N . ALA A 1 182 ? 15.746 14.093 -28.740 1.00 39.56 182 ALA A N 1
ATOM 1455 C CA . ALA A 1 182 ? 16.329 13.124 -27.810 1.00 39.56 182 ALA A CA 1
ATOM 1456 C C . ALA A 1 182 ? 17.874 13.145 -27.752 1.00 39.56 182 ALA A C 1
ATOM 1458 O O . ALA A 1 182 ? 18.456 12.710 -26.765 1.00 39.56 182 ALA A O 1
ATOM 1459 N N . LYS A 1 183 ? 18.563 13.706 -28.758 1.00 34.28 183 LYS A N 1
ATOM 1460 C CA . LYS A 1 183 ? 20.032 13.817 -28.786 1.00 34.28 183 LYS A CA 1
ATOM 1461 C C . LYS A 1 183 ? 20.605 14.793 -27.746 1.00 34.28 183 LYS A C 1
ATOM 1463 O O . LYS A 1 183 ? 21.719 14.581 -27.292 1.00 34.28 183 LYS A O 1
ATOM 1468 N N . SER A 1 184 ? 19.855 15.814 -27.321 1.00 39.34 184 SER A N 1
ATOM 1469 C CA . SER A 1 184 ? 20.329 16.794 -26.325 1.00 39.34 184 SER A CA 1
ATOM 1470 C C . SER A 1 184 ? 20.233 16.302 -24.872 1.00 39.34 184 SER A C 1
ATOM 1472 O O . SER A 1 184 ? 20.890 16.869 -23.998 1.00 39.34 184 SER A O 1
ATOM 1474 N N . LEU A 1 185 ? 19.392 15.302 -24.589 1.00 43.78 185 LEU A N 1
ATOM 1475 C CA . LEU A 1 185 ? 19.150 14.802 -23.229 1.00 43.78 185 LEU A CA 1
ATOM 1476 C C . LEU A 1 185 ? 20.186 13.751 -22.804 1.00 43.78 185 LEU A C 1
ATOM 1478 O O . LEU A 1 185 ? 20.582 13.731 -21.641 1.00 43.78 185 LEU A O 1
ATOM 1482 N N . VAL A 1 186 ? 20.672 12.935 -23.746 1.00 40.34 186 VAL A N 1
ATOM 1483 C CA . VAL A 1 186 ? 21.651 11.863 -23.481 1.00 40.34 186 VAL A CA 1
ATOM 1484 C C . VAL A 1 186 ? 23.025 12.433 -23.092 1.00 40.34 186 VAL A C 1
ATOM 1486 O O . VAL A 1 186 ? 23.637 11.958 -22.137 1.00 40.34 186 VAL A O 1
ATOM 1489 N N . ASP A 1 187 ? 23.461 13.527 -23.728 1.00 37.47 187 ASP A N 1
ATOM 1490 C CA . ASP A 1 187 ? 24.706 14.241 -23.374 1.00 37.47 187 ASP A CA 1
ATOM 1491 C C . ASP A 1 187 ? 24.653 14.922 -21.995 1.00 37.47 187 ASP A C 1
ATOM 1493 O O . ASP A 1 187 ? 25.681 15.297 -21.414 1.00 37.47 187 ASP A O 1
ATOM 1497 N N . LEU A 1 188 ? 23.449 15.083 -21.440 1.00 48.19 188 LEU A N 1
ATOM 1498 C CA . LEU A 1 188 ? 23.235 15.741 -20.163 1.00 48.19 188 LEU A CA 1
ATOM 1499 C C . LEU A 1 188 ? 23.478 14.812 -18.969 1.00 48.19 188 LEU A C 1
ATOM 1501 O O . LEU A 1 188 ? 23.963 15.268 -17.933 1.00 48.19 188 LEU A O 1
ATOM 1505 N N . THR A 1 189 ? 23.173 13.521 -19.116 1.00 45.41 189 THR A N 1
ATOM 1506 C CA . THR A 1 189 ? 23.327 12.504 -18.063 1.00 45.41 189 THR A CA 1
ATOM 1507 C C . THR A 1 189 ? 24.787 12.083 -17.872 1.00 45.41 189 THR A C 1
ATOM 1509 O O . THR A 1 189 ? 25.186 11.735 -16.765 1.00 45.41 189 THR A O 1
ATOM 1512 N N . LEU A 1 190 ? 25.611 12.182 -18.920 1.00 45.53 190 LEU A N 1
ATOM 1513 C CA . LEU A 1 190 ? 27.004 11.710 -18.928 1.00 45.53 190 LEU A CA 1
ATOM 1514 C C . LEU A 1 190 ? 27.971 12.524 -18.046 1.00 45.53 190 LEU A C 1
ATOM 1516 O O . LEU A 1 190 ? 29.035 12.026 -17.702 1.00 45.53 190 LEU A O 1
ATOM 1520 N N . ASN A 1 191 ? 27.611 13.748 -17.647 1.00 46.44 191 ASN A N 1
ATOM 1521 C CA . ASN A 1 191 ? 28.507 14.681 -16.940 1.00 46.44 191 ASN A CA 1
ATOM 1522 C C . ASN A 1 191 ? 27.969 15.143 -15.572 1.00 46.44 191 ASN A C 1
ATOM 1524 O O . ASN A 1 191 ? 28.279 16.249 -15.112 1.00 46.44 191 ASN A O 1
ATOM 1528 N N . LEU A 1 192 ? 27.090 14.351 -14.956 1.00 54.50 192 LEU A N 1
ATOM 1529 C CA . LEU A 1 192 ? 26.476 14.663 -13.670 1.00 54.50 192 LEU A CA 1
ATOM 1530 C C . LEU A 1 192 ? 27.041 13.745 -12.578 1.00 54.50 192 LEU A C 1
ATOM 1532 O O . LEU A 1 192 ? 26.976 12.520 -12.678 1.00 54.50 192 LEU A O 1
ATOM 1536 N N . ASN A 1 193 ? 27.567 14.363 -11.518 1.00 62.56 193 ASN A N 1
ATOM 1537 C CA . ASN A 1 193 ? 28.014 13.684 -10.303 1.00 62.56 193 ASN A CA 1
ATOM 1538 C C . ASN A 1 193 ? 26.788 13.164 -9.545 1.00 62.56 193 ASN A C 1
ATOM 1540 O O . ASN A 1 193 ? 26.159 13.922 -8.807 1.00 62.56 193 ASN A O 1
ATOM 1544 N N . GLY A 1 194 ? 26.429 11.899 -9.768 1.00 75.50 194 GLY A N 1
ATOM 1545 C CA . GLY A 1 194 ? 25.236 11.264 -9.208 1.00 75.50 194 GLY A CA 1
ATOM 1546 C C . GLY A 1 194 ? 25.130 9.782 -9.569 1.00 75.50 194 GLY A C 1
ATOM 1547 O O . GLY A 1 194 ? 26.141 9.098 -9.747 1.00 75.50 194 GLY A O 1
ATOM 1548 N N . CYS A 1 195 ? 23.900 9.289 -9.659 1.00 84.94 195 CYS A N 1
ATOM 1549 C CA . CYS A 1 195 ? 23.588 7.938 -10.106 1.00 84.94 195 CYS A CA 1
ATOM 1550 C C . CYS A 1 195 ? 23.155 7.894 -11.575 1.00 84.94 195 CYS A C 1
ATOM 1552 O O . CYS A 1 195 ? 22.638 8.866 -12.129 1.00 84.94 195 CYS A O 1
ATOM 1554 N N . ILE A 1 196 ? 23.360 6.733 -12.187 1.00 88.38 196 ILE A N 1
ATOM 1555 C CA . ILE A 1 196 ? 22.824 6.368 -13.497 1.00 88.38 196 ILE A CA 1
ATOM 1556 C C . ILE A 1 196 ? 22.022 5.074 -13.354 1.00 88.38 196 ILE A C 1
ATOM 1558 O O . ILE A 1 196 ? 22.270 4.290 -12.438 1.00 88.38 196 ILE A O 1
ATOM 1562 N N . VAL A 1 197 ? 21.061 4.859 -14.250 1.00 88.81 197 VAL A N 1
ATOM 1563 C CA . VAL A 1 197 ? 20.342 3.579 -14.335 1.00 88.81 197 VAL A CA 1
ATOM 1564 C C . VAL A 1 197 ? 21.306 2.500 -14.820 1.00 88.81 197 VAL A C 1
ATOM 1566 O O . VAL A 1 197 ? 22.075 2.739 -15.754 1.00 88.81 197 VAL A O 1
ATOM 1569 N N . GLU A 1 198 ? 21.269 1.337 -14.181 1.00 90.38 198 GLU A N 1
ATOM 1570 C CA . GLU A 1 198 ? 22.086 0.188 -14.551 1.00 90.38 198 GLU A CA 1
ATOM 1571 C C . GLU A 1 198 ? 21.705 -0.326 -15.952 1.00 90.38 198 GLU A C 1
ATOM 1573 O O . GLU A 1 198 ? 20.521 -0.594 -16.185 1.00 90.38 198 GLU A O 1
ATOM 1578 N N . PRO A 1 199 ? 22.667 -0.495 -16.884 1.00 86.75 199 PRO A N 1
ATOM 1579 C CA . PRO A 1 199 ? 22.374 -0.877 -18.269 1.00 86.75 199 PRO A CA 1
ATOM 1580 C C . PRO A 1 199 ? 21.598 -2.191 -18.411 1.00 86.75 199 PRO A C 1
ATOM 1582 O O . PRO A 1 199 ? 20.759 -2.317 -19.299 1.00 86.75 199 PRO A O 1
ATOM 1585 N N . GLU A 1 200 ? 21.827 -3.157 -17.518 1.00 88.81 200 GLU A N 1
ATOM 1586 C CA . GLU A 1 200 ? 21.123 -4.448 -17.528 1.00 88.81 200 GLU A CA 1
ATOM 1587 C C . GLU A 1 200 ? 19.617 -4.289 -17.255 1.00 88.81 200 GLU A C 1
ATOM 1589 O O . GLU A 1 200 ? 18.790 -5.024 -17.799 1.00 88.81 200 GLU A O 1
ATOM 1594 N N . THR A 1 201 ? 19.246 -3.265 -16.482 1.00 91.00 201 THR A N 1
ATOM 1595 C CA . THR A 1 201 ? 17.858 -2.970 -16.092 1.00 91.00 201 THR A CA 1
ATOM 1596 C C . THR A 1 201 ? 17.155 -1.980 -17.029 1.00 91.00 201 THR A C 1
ATOM 1598 O O . THR A 1 201 ? 15.986 -1.642 -16.826 1.00 91.00 201 THR A O 1
ATOM 1601 N N . GLU A 1 202 ? 17.824 -1.532 -18.099 1.00 89.88 202 GLU A N 1
ATOM 1602 C CA . GLU A 1 202 ? 17.267 -0.565 -19.055 1.00 89.88 202 GLU A CA 1
ATOM 1603 C C . GLU A 1 202 ? 16.068 -1.129 -19.839 1.00 89.88 202 GLU A C 1
ATOM 1605 O O . GLU A 1 202 ? 15.153 -0.389 -20.205 1.00 89.88 202 GLU A O 1
ATOM 1610 N N . SER A 1 203 ? 16.019 -2.452 -20.019 1.00 92.88 203 SER A N 1
ATOM 1611 C CA . SER A 1 203 ? 14.853 -3.153 -20.571 1.00 92.88 203 SER A CA 1
ATOM 1612 C C . SER A 1 203 ? 13.611 -2.994 -19.680 1.00 92.88 203 SER A C 1
ATOM 1614 O O . SER A 1 203 ? 12.549 -2.610 -20.170 1.00 92.88 203 SER A O 1
ATOM 1616 N N . SER A 1 204 ? 13.752 -3.185 -18.365 1.00 94.00 204 SER A N 1
ATOM 1617 C CA . SER A 1 204 ? 12.682 -2.978 -17.377 1.00 94.00 204 SER A CA 1
ATOM 1618 C C . SER A 1 204 ? 12.200 -1.525 -17.349 1.00 94.00 204 SER A C 1
ATOM 1620 O O . SER A 1 204 ? 11.000 -1.277 -17.250 1.00 94.00 204 SER A O 1
ATOM 1622 N N . LEU A 1 205 ? 13.113 -0.556 -17.494 1.00 93.69 205 LEU A N 1
ATOM 1623 C CA . LEU A 1 205 ? 12.772 0.867 -17.599 1.00 93.69 205 LEU A CA 1
ATOM 1624 C C . LEU A 1 205 ? 11.908 1.160 -18.834 1.00 93.69 205 LEU A C 1
ATOM 1626 O O . LEU A 1 205 ? 10.935 1.906 -18.729 1.00 93.69 205 LEU A O 1
ATOM 1630 N N . MET A 1 206 ? 12.252 0.583 -19.988 1.00 95.06 206 MET A N 1
ATOM 1631 C CA . MET A 1 206 ? 11.482 0.745 -21.225 1.00 95.06 206 MET A CA 1
ATOM 1632 C C . MET A 1 206 ? 10.063 0.189 -21.071 1.00 95.06 206 MET A C 1
ATOM 1634 O O . MET A 1 206 ? 9.096 0.887 -21.374 1.00 95.06 206 MET A O 1
ATOM 1638 N N . ILE A 1 207 ? 9.940 -1.026 -20.531 1.00 95.50 207 ILE A N 1
ATOM 1639 C CA . ILE A 1 207 ? 8.646 -1.680 -20.301 1.00 95.50 207 ILE A CA 1
ATOM 1640 C C . ILE A 1 207 ? 7.808 -0.881 -19.292 1.00 95.50 207 ILE A C 1
ATOM 1642 O O . ILE A 1 207 ? 6.628 -0.622 -19.528 1.00 95.50 207 ILE A O 1
ATOM 1646 N N . ALA A 1 208 ? 8.403 -0.441 -18.178 1.00 95.62 208 ALA A N 1
ATOM 1647 C CA . ALA A 1 208 ? 7.707 0.369 -17.181 1.00 95.62 208 ALA A CA 1
ATOM 1648 C C . ALA A 1 208 ? 7.208 1.700 -17.771 1.00 95.62 208 ALA A C 1
ATOM 1650 O O . ALA A 1 208 ? 6.079 2.107 -17.494 1.00 95.62 208 ALA A O 1
ATOM 1651 N N . ALA A 1 209 ? 8.015 2.359 -18.611 1.00 95.62 209 ALA A N 1
ATOM 1652 C CA . ALA A 1 209 ? 7.628 3.590 -19.297 1.00 95.62 209 ALA A CA 1
ATOM 1653 C C . ALA A 1 209 ? 6.435 3.363 -20.243 1.00 95.62 209 ALA A C 1
ATOM 1655 O O . ALA A 1 209 ? 5.462 4.114 -20.189 1.00 95.62 209 ALA A O 1
ATOM 1656 N N . GLU A 1 210 ? 6.458 2.294 -21.042 1.00 96.19 210 GLU A N 1
ATOM 1657 C CA . GLU A 1 210 ? 5.359 1.933 -21.946 1.00 96.19 210 GLU A CA 1
ATOM 1658 C C . GLU A 1 210 ? 4.054 1.637 -21.187 1.00 96.19 210 GLU A C 1
ATOM 1660 O O . GLU A 1 210 ? 2.985 2.173 -21.509 1.00 96.19 210 GLU A O 1
ATOM 1665 N N . LEU A 1 211 ? 4.129 0.820 -20.132 1.00 95.69 211 LEU A N 1
ATOM 1666 C CA . LEU A 1 211 ? 2.959 0.430 -19.348 1.00 95.69 211 LEU A CA 1
ATOM 1667 C C . LEU A 1 211 ? 2.327 1.621 -18.621 1.00 95.69 211 LEU A C 1
ATOM 1669 O O . LEU A 1 211 ? 1.101 1.742 -18.630 1.00 95.69 211 LEU A O 1
ATOM 1673 N N . LEU A 1 212 ? 3.146 2.517 -18.060 1.00 95.00 212 LEU A N 1
ATOM 1674 C CA . LEU A 1 212 ? 2.695 3.724 -17.357 1.00 95.00 212 LEU A CA 1
ATOM 1675 C C . LEU A 1 212 ? 2.357 4.894 -18.300 1.00 95.00 212 LEU A C 1
ATOM 1677 O O . LEU A 1 212 ? 1.836 5.908 -17.838 1.00 95.00 212 LEU A O 1
ATOM 1681 N N . GLY A 1 213 ? 2.628 4.767 -19.603 1.00 94.19 213 GLY A N 1
ATOM 1682 C CA . GLY A 1 213 ? 2.356 5.810 -20.596 1.00 94.19 213 GLY A CA 1
ATOM 1683 C C . GLY A 1 213 ? 3.276 7.029 -20.475 1.00 94.19 213 GLY A C 1
ATOM 1684 O O . GLY A 1 213 ? 2.829 8.157 -20.672 1.00 94.19 213 GLY A O 1
ATOM 1685 N N . LEU A 1 214 ? 4.543 6.809 -20.122 1.00 94.06 214 LEU A N 1
ATOM 1686 C CA . LEU A 1 214 ? 5.571 7.837 -19.956 1.00 94.06 214 LEU A CA 1
ATOM 1687 C C . LEU A 1 214 ? 6.632 7.730 -21.055 1.00 94.06 214 LEU A C 1
ATOM 1689 O O . LEU A 1 214 ? 6.914 6.647 -21.565 1.00 94.06 214 LEU A O 1
ATOM 1693 N N . GLU A 1 215 ? 7.281 8.845 -21.388 1.00 94.06 215 GLU A N 1
ATOM 1694 C CA . GLU A 1 215 ? 8.468 8.804 -22.241 1.00 94.06 215 GLU A CA 1
ATOM 1695 C C . GLU A 1 215 ? 9.659 8.236 -21.453 1.00 94.06 215 GLU A C 1
ATOM 1697 O O . GLU A 1 215 ? 9.953 8.674 -20.337 1.00 94.06 215 GLU A O 1
ATOM 1702 N N . MET A 1 216 ? 10.379 7.274 -22.042 1.00 90.81 216 MET A N 1
ATOM 1703 C CA . MET A 1 216 ? 11.526 6.615 -21.401 1.00 90.81 216 MET A CA 1
ATOM 1704 C C . MET A 1 216 ? 12.581 7.624 -20.919 1.00 90.81 216 MET A C 1
ATOM 1706 O O . MET A 1 216 ? 13.117 7.477 -19.821 1.00 90.81 216 MET A O 1
ATOM 1710 N N . ALA A 1 217 ? 12.872 8.657 -21.717 1.00 88.50 217 ALA A N 1
ATOM 1711 C CA . ALA A 1 217 ? 13.864 9.675 -21.380 1.00 88.50 217 ALA A CA 1
ATOM 1712 C C . ALA A 1 217 ? 13.458 10.498 -20.146 1.00 88.50 217 ALA A C 1
ATOM 1714 O O . ALA A 1 217 ? 14.290 10.750 -19.269 1.00 88.50 217 ALA A O 1
ATOM 1715 N N . ASP A 1 218 ? 12.178 10.859 -20.049 1.00 90.25 218 ASP A N 1
ATOM 1716 C CA . ASP A 1 218 ? 11.639 11.622 -18.926 1.00 90.25 218 ASP A CA 1
ATOM 1717 C C . ASP A 1 218 ? 11.578 10.784 -17.650 1.00 90.25 218 ASP A C 1
ATOM 1719 O O . ASP A 1 218 ? 11.974 11.269 -16.588 1.00 90.25 218 ASP A O 1
ATOM 1723 N N . LEU A 1 219 ? 11.167 9.513 -17.747 1.00 91.56 219 LEU A N 1
ATOM 1724 C CA . LEU A 1 219 ? 11.178 8.596 -16.606 1.00 91.56 219 LEU A CA 1
ATOM 1725 C C . LEU A 1 219 ? 12.609 8.376 -16.094 1.00 91.56 219 LEU A C 1
ATOM 1727 O O . LEU A 1 219 ? 12.864 8.521 -14.898 1.00 91.56 219 LEU A O 1
ATOM 1731 N N . LYS A 1 220 ? 13.565 8.114 -16.996 1.00 90.62 220 LYS A N 1
ATOM 1732 C CA . LYS A 1 220 ? 14.988 7.953 -16.652 1.00 90.62 220 LYS A CA 1
ATOM 1733 C C . LYS A 1 220 ? 15.517 9.172 -15.905 1.00 90.62 220 LYS A C 1
ATOM 1735 O O . LYS A 1 220 ? 16.141 9.044 -14.854 1.00 90.62 220 LYS A O 1
ATOM 1740 N N . LEU A 1 221 ? 15.253 10.364 -16.439 1.00 88.69 221 LEU A N 1
ATOM 1741 C CA . LEU A 1 221 ? 15.739 11.611 -15.866 1.00 88.69 221 LEU A CA 1
ATOM 1742 C C . LEU A 1 221 ? 15.048 11.959 -14.541 1.00 88.69 221 LEU A C 1
ATOM 1744 O O . LEU A 1 221 ? 15.705 12.462 -13.628 1.00 88.69 221 LEU A O 1
ATOM 1748 N N . GLY A 1 222 ? 13.750 11.680 -14.423 1.00 89.69 222 GLY A N 1
ATOM 1749 C CA . GLY A 1 222 ? 12.976 11.885 -13.199 1.00 89.69 222 GLY A CA 1
ATOM 1750 C C . GLY A 1 222 ? 13.423 10.987 -12.044 1.00 89.69 222 GLY A C 1
ATOM 1751 O O . GLY A 1 222 ? 13.379 11.419 -10.897 1.00 89.69 222 GLY A O 1
ATOM 1752 N N . LEU A 1 223 ? 13.910 9.776 -12.334 1.00 90.94 223 LEU A N 1
ATOM 1753 C CA . LEU A 1 223 ? 14.413 8.848 -11.314 1.00 90.94 223 LEU A CA 1
ATOM 1754 C C . LEU A 1 223 ? 15.806 9.222 -10.786 1.00 90.94 223 LEU A C 1
ATOM 1756 O O . LEU A 1 223 ? 16.109 8.966 -9.623 1.00 90.94 223 LEU A O 1
ATOM 1760 N N . VAL A 1 224 ? 16.656 9.836 -11.616 1.00 90.19 224 VAL A N 1
ATOM 1761 C CA . VAL A 1 224 ? 18.052 10.154 -11.251 1.00 90.19 224 VAL A CA 1
ATOM 1762 C C . VAL A 1 224 ? 18.281 11.613 -10.845 1.00 90.19 224 VAL A C 1
ATOM 1764 O O . VAL A 1 224 ? 19.370 11.966 -10.387 1.00 90.19 224 VAL A O 1
ATOM 1767 N N . THR A 1 225 ? 17.286 12.490 -11.006 1.00 87.62 225 THR A N 1
ATOM 1768 C CA . THR A 1 225 ? 17.414 13.917 -10.675 1.00 87.62 225 THR A CA 1
ATOM 1769 C C . THR A 1 225 ? 16.238 14.432 -9.859 1.00 87.62 225 THR A C 1
ATOM 1771 O O . THR A 1 225 ? 15.093 14.060 -10.083 1.00 87.62 225 THR A O 1
ATOM 1774 N N . ARG A 1 226 ? 16.514 15.367 -8.946 1.00 85.44 226 ARG A N 1
ATOM 1775 C CA . ARG A 1 226 ? 15.487 16.179 -8.280 1.00 85.44 226 ARG A CA 1
ATOM 1776 C C . ARG A 1 226 ? 15.473 17.597 -8.834 1.00 85.44 226 ARG A C 1
ATOM 1778 O O . ARG A 1 226 ? 16.526 18.173 -9.114 1.00 85.44 226 ARG A O 1
ATOM 1785 N N . ILE A 1 227 ? 14.285 18.182 -8.954 1.00 84.31 227 ILE A N 1
ATOM 1786 C CA . ILE A 1 227 ? 14.107 19.567 -9.401 1.00 84.31 227 ILE A CA 1
ATOM 1787 C C . ILE A 1 227 ? 14.073 20.485 -8.175 1.00 84.31 227 ILE A C 1
ATOM 1789 O O . ILE A 1 227 ? 13.316 20.248 -7.239 1.00 84.31 227 ILE A O 1
ATOM 1793 N N . MET A 1 228 ? 14.882 21.544 -8.181 1.00 76.56 228 MET A N 1
ATOM 1794 C CA . MET A 1 228 ? 14.924 22.558 -7.123 1.00 76.56 228 MET A CA 1
ATOM 1795 C C . MET A 1 228 ? 14.747 23.962 -7.708 1.00 76.56 228 MET A C 1
ATOM 1797 O O . MET A 1 228 ? 15.251 24.264 -8.792 1.00 76.56 228 MET A O 1
ATOM 1801 N N . GLN A 1 229 ? 14.063 24.840 -6.972 1.00 74.38 229 GLN A N 1
ATOM 1802 C CA . GLN A 1 229 ? 13.979 26.267 -7.290 1.00 74.38 229 GLN A CA 1
ATOM 1803 C C . GLN A 1 229 ? 15.132 27.019 -6.621 1.00 74.38 229 GLN A C 1
ATOM 1805 O O . GLN A 1 229 ? 15.353 26.895 -5.417 1.00 74.38 229 GLN A O 1
ATOM 1810 N N . ALA A 1 230 ? 15.877 27.815 -7.388 1.00 68.00 230 ALA A N 1
ATOM 1811 C CA . ALA A 1 230 ? 16.960 28.622 -6.836 1.00 68.00 230 ALA A CA 1
ATOM 1812 C C . ALA A 1 230 ? 16.404 29.814 -6.033 1.00 68.00 230 ALA A C 1
ATOM 1814 O O . ALA A 1 230 ? 15.864 30.759 -6.603 1.00 68.00 230 ALA A O 1
ATOM 1815 N N . THR A 1 231 ? 16.567 29.791 -4.706 1.00 61.53 231 THR A N 1
ATOM 1816 C CA . THR A 1 231 ? 16.021 30.810 -3.785 1.00 61.53 231 THR A CA 1
ATOM 1817 C C . THR A 1 231 ? 16.791 32.140 -3.796 1.00 61.53 231 THR A C 1
ATOM 1819 O O . THR A 1 231 ? 16.296 33.136 -3.279 1.00 61.53 231 THR A O 1
ATOM 1822 N N . LYS A 1 232 ? 18.005 32.204 -4.365 1.00 56.94 232 LYS A N 1
ATOM 1823 C CA . LYS A 1 232 ? 18.878 33.388 -4.257 1.00 56.94 232 LYS A CA 1
ATOM 1824 C C . LYS A 1 232 ? 19.158 34.058 -5.609 1.00 56.94 232 LYS A C 1
ATOM 1826 O O . LYS A 1 232 ? 20.042 33.638 -6.347 1.00 56.94 232 LYS A O 1
ATOM 1831 N N . GLY A 1 233 ? 18.453 35.165 -5.864 1.00 57.94 233 GLY A N 1
ATOM 1832 C CA . GLY A 1 233 ? 19.106 36.405 -6.310 1.00 57.94 233 GLY A CA 1
ATOM 1833 C C . GLY A 1 233 ? 19.339 36.667 -7.804 1.00 57.94 233 GLY A C 1
ATOM 1834 O O . GLY A 1 233 ? 20.276 37.392 -8.118 1.00 57.94 233 GLY A O 1
ATOM 1835 N N . GLY A 1 234 ? 18.521 36.165 -8.733 1.00 52.59 234 GLY A N 1
ATOM 1836 C CA . GLY A 1 234 ? 18.571 36.661 -10.118 1.00 52.59 234 GLY A CA 1
ATOM 1837 C C . GLY A 1 234 ? 17.570 35.996 -11.060 1.00 52.59 234 GLY A C 1
ATOM 1838 O O . GLY A 1 234 ? 17.564 34.777 -11.160 1.00 52.59 234 GLY A O 1
ATOM 1839 N N . VAL A 1 235 ? 16.736 36.821 -11.709 1.00 53.31 235 VAL A N 1
ATOM 1840 C CA . VAL A 1 235 ? 15.688 36.521 -12.713 1.00 53.31 235 VAL A CA 1
ATOM 1841 C C . VAL A 1 235 ? 14.880 35.235 -12.454 1.00 53.31 235 VAL A C 1
ATOM 1843 O O . VAL A 1 235 ? 15.277 34.136 -12.822 1.00 53.31 235 VAL A O 1
ATOM 1846 N N . LYS A 1 236 ? 13.707 35.419 -11.828 1.00 53.62 236 LYS A N 1
ATOM 1847 C CA . LYS A 1 236 ? 12.542 34.511 -11.734 1.00 53.62 236 LYS A CA 1
ATOM 1848 C C . LYS A 1 236 ? 12.808 33.006 -11.954 1.00 53.62 236 LYS A C 1
ATOM 1850 O O . LYS A 1 236 ? 12.867 32.531 -13.081 1.00 53.62 236 LYS A O 1
ATOM 1855 N N . GLY A 1 237 ? 12.803 32.242 -10.858 1.00 58.00 237 GLY A N 1
ATOM 1856 C CA . GLY A 1 237 ? 12.260 30.874 -10.839 1.00 58.00 237 GLY A CA 1
ATOM 1857 C C . GLY A 1 237 ? 12.960 29.814 -11.696 1.00 58.00 237 GLY A C 1
ATOM 1858 O O . GLY A 1 237 ? 12.327 28.821 -12.040 1.00 58.00 237 GLY A O 1
ATOM 1859 N N . THR A 1 238 ? 14.235 29.997 -12.050 1.00 66.38 238 THR A N 1
ATOM 1860 C CA . THR A 1 238 ? 14.978 29.011 -12.853 1.00 66.38 238 THR A CA 1
ATOM 1861 C C . THR A 1 238 ? 15.020 27.662 -12.118 1.00 66.38 238 THR A C 1
ATOM 1863 O O . THR A 1 238 ? 15.539 27.577 -11.000 1.00 66.38 238 THR A O 1
ATOM 1866 N N . LEU A 1 239 ? 14.465 26.618 -12.741 1.00 71.44 239 LEU A N 1
ATOM 1867 C CA . LEU A 1 239 ? 14.482 25.250 -12.225 1.00 71.44 239 LEU A CA 1
ATOM 1868 C C . LEU A 1 239 ? 15.865 24.636 -12.468 1.00 71.44 239 LEU A C 1
ATOM 1870 O O . LEU A 1 239 ? 16.385 24.644 -13.584 1.00 71.44 239 LEU A O 1
ATOM 1874 N N . ILE A 1 240 ? 16.473 24.109 -11.409 1.00 79.56 240 ILE A N 1
ATOM 1875 C CA . ILE A 1 240 ? 17.764 23.422 -11.463 1.00 79.56 240 ILE A CA 1
ATOM 1876 C C . ILE A 1 240 ? 17.515 21.938 -11.217 1.00 79.56 240 ILE A C 1
ATOM 1878 O O . ILE A 1 240 ? 16.843 21.571 -10.255 1.00 79.56 240 ILE A O 1
ATOM 1882 N N . ARG A 1 241 ? 18.081 21.085 -12.073 1.00 78.88 241 ARG A N 1
ATOM 1883 C CA . ARG A 1 241 ? 18.119 19.637 -11.851 1.00 78.88 241 ARG A CA 1
ATOM 1884 C C . ARG A 1 241 ? 19.382 19.288 -11.076 1.00 78.88 241 ARG A C 1
ATOM 1886 O O . ARG A 1 241 ? 20.490 19.590 -11.518 1.00 78.88 241 ARG A O 1
ATOM 1893 N N . VAL A 1 242 ? 19.203 18.678 -9.912 1.00 84.06 242 VAL A N 1
ATOM 1894 C CA . VAL A 1 242 ? 20.284 18.217 -9.042 1.00 84.06 242 VAL A CA 1
ATOM 1895 C C . VAL A 1 242 ? 20.327 16.689 -9.113 1.00 84.06 242 VAL A C 1
ATOM 1897 O O . VAL A 1 242 ? 19.297 16.062 -8.860 1.00 84.06 242 VAL A O 1
ATOM 1900 N N . PRO A 1 243 ? 21.471 16.081 -9.468 1.00 86.50 243 PRO A N 1
ATOM 1901 C CA . PRO A 1 243 ? 21.613 14.627 -9.487 1.00 86.50 243 PRO A CA 1
ATOM 1902 C C . PRO A 1 243 ? 21.432 14.020 -8.099 1.00 86.50 243 PRO A C 1
ATOM 1904 O O . PRO A 1 243 ? 21.878 14.595 -7.104 1.00 86.50 243 PRO A O 1
ATOM 1907 N N . LEU A 1 244 ? 20.803 12.851 -8.056 1.00 87.56 244 LEU A N 1
ATOM 1908 C CA . LEU A 1 244 ? 20.607 12.061 -6.847 1.00 87.56 244 LEU A CA 1
ATOM 1909 C C . LEU A 1 244 ? 21.748 11.060 -6.659 1.00 87.56 244 LEU A C 1
ATOM 1911 O O . LEU A 1 244 ? 22.355 10.592 -7.626 1.00 87.56 244 LEU A O 1
ATOM 1915 N N . LYS A 1 245 ? 22.027 10.701 -5.406 1.00 87.88 245 LYS A N 1
ATOM 1916 C CA . LYS A 1 245 ? 22.870 9.546 -5.071 1.00 87.88 245 LYS A CA 1
ATOM 1917 C C . LYS A 1 245 ? 22.100 8.238 -5.317 1.00 87.88 245 LYS A C 1
ATOM 1919 O O . LYS A 1 245 ? 20.873 8.256 -5.260 1.00 87.88 245 LYS A O 1
ATOM 1924 N N . PRO A 1 246 ? 22.781 7.087 -5.497 1.00 88.81 246 PRO A N 1
ATOM 1925 C CA . PRO A 1 246 ? 22.101 5.814 -5.761 1.00 88.81 246 PRO A CA 1
ATOM 1926 C C . PRO A 1 246 ? 21.020 5.461 -4.729 1.00 88.81 246 PRO A C 1
ATOM 1928 O O . PRO A 1 246 ? 19.903 5.123 -5.103 1.00 88.81 246 PRO A O 1
ATOM 1931 N N . HIS A 1 247 ? 21.298 5.630 -3.432 1.00 88.19 247 HIS A N 1
ATOM 1932 C CA . HIS A 1 247 ? 20.307 5.357 -2.383 1.00 88.19 247 HIS A CA 1
ATOM 1933 C C . HIS A 1 247 ? 19.103 6.315 -2.419 1.00 88.19 247 HIS A C 1
ATOM 1935 O O . HIS A 1 247 ? 17.988 5.894 -2.126 1.00 88.19 247 HIS A O 1
ATOM 1941 N N . GLU A 1 248 ? 19.305 7.585 -2.794 1.00 89.25 248 GLU A N 1
ATOM 1942 C CA . GLU A 1 248 ? 18.215 8.560 -2.942 1.00 89.25 248 GLU A CA 1
ATOM 1943 C C . GLU A 1 248 ? 17.334 8.209 -4.149 1.00 89.25 248 GLU A C 1
ATOM 1945 O O . GLU A 1 248 ? 16.116 8.340 -4.071 1.00 89.25 248 GLU A O 1
ATOM 1950 N N . ALA A 1 249 ? 17.928 7.720 -5.243 1.00 91.06 249 ALA A N 1
ATOM 1951 C CA . ALA A 1 249 ? 17.191 7.261 -6.420 1.00 91.06 249 ALA A CA 1
ATOM 1952 C C . ALA A 1 249 ? 16.387 5.981 -6.141 1.00 91.06 249 ALA A C 1
ATOM 1954 O O . ALA A 1 249 ? 15.218 5.907 -6.517 1.00 91.06 249 ALA A O 1
ATOM 1955 N N . VAL A 1 250 ? 16.954 5.016 -5.403 1.00 92.38 250 VAL A N 1
ATOM 1956 C CA . VAL A 1 250 ? 16.215 3.830 -4.925 1.00 92.38 250 VAL A CA 1
ATOM 1957 C C . VAL A 1 250 ? 15.028 4.249 -4.054 1.00 92.38 250 VAL A C 1
ATOM 1959 O O . VAL A 1 250 ? 13.907 3.799 -4.286 1.00 92.38 250 VAL A O 1
ATOM 1962 N N . ALA A 1 251 ? 15.243 5.155 -3.094 1.00 91.50 251 ALA A N 1
ATOM 1963 C CA . ALA A 1 251 ? 14.168 5.669 -2.248 1.00 91.50 251 ALA A CA 1
ATOM 1964 C C . ALA A 1 251 ? 13.098 6.421 -3.062 1.00 91.50 251 ALA A C 1
ATOM 1966 O O . ALA A 1 251 ? 11.907 6.262 -2.800 1.00 91.50 251 ALA A O 1
ATOM 1967 N N . GLY A 1 252 ? 13.505 7.197 -4.072 1.00 93.50 252 GLY A N 1
ATOM 1968 C CA . GLY A 1 252 ? 12.603 7.894 -4.991 1.00 93.50 252 GLY A CA 1
ATOM 1969 C C . GLY A 1 252 ? 11.757 6.941 -5.840 1.00 93.50 252 GLY A C 1
ATOM 1970 O O . GLY A 1 252 ? 10.545 7.127 -5.942 1.00 93.50 252 GLY A O 1
ATOM 1971 N N . ARG A 1 253 ? 12.367 5.882 -6.387 1.00 95.00 253 ARG A N 1
ATOM 1972 C CA . ARG A 1 253 ? 11.679 4.798 -7.107 1.00 95.00 253 ARG A CA 1
ATOM 1973 C C . ARG A 1 253 ? 10.651 4.104 -6.214 1.00 95.00 253 ARG A C 1
ATOM 1975 O O . ARG A 1 253 ? 9.495 3.968 -6.601 1.00 95.00 253 ARG A O 1
ATOM 1982 N N . ASP A 1 254 ? 11.047 3.715 -5.006 1.00 94.62 254 ASP A N 1
ATOM 1983 C CA . ASP A 1 254 ? 10.157 3.042 -4.055 1.00 94.62 254 ASP A CA 1
ATOM 1984 C C . ASP A 1 254 ? 9.015 3.962 -3.595 1.00 94.62 254 ASP A C 1
ATOM 1986 O O . ASP A 1 254 ? 7.871 3.525 -3.463 1.00 94.62 254 ASP A O 1
ATOM 1990 N N . ALA A 1 255 ? 9.283 5.256 -3.400 1.00 93.19 255 ALA A N 1
ATOM 1991 C CA . ALA A 1 255 ? 8.249 6.245 -3.103 1.00 93.19 255 ALA A CA 1
ATOM 1992 C C . ALA A 1 255 ? 7.254 6.405 -4.265 1.00 93.19 255 ALA A C 1
ATOM 1994 O O . ALA A 1 255 ? 6.046 6.473 -4.026 1.00 93.19 255 ALA A O 1
ATOM 1995 N N . LEU A 1 256 ? 7.737 6.412 -5.513 1.00 94.88 256 LEU A N 1
ATOM 1996 C CA . LEU A 1 256 ? 6.888 6.441 -6.704 1.00 94.88 256 LEU A CA 1
ATOM 1997 C C . LEU A 1 256 ? 5.995 5.197 -6.778 1.00 94.88 256 LEU A C 1
ATOM 1999 O O . LEU A 1 256 ? 4.785 5.335 -6.947 1.00 94.88 256 LEU A O 1
ATOM 2003 N N . THR A 1 257 ? 6.557 4.003 -6.569 1.00 95.12 257 THR A N 1
ATOM 2004 C CA . THR A 1 257 ? 5.801 2.744 -6.494 1.00 95.12 257 THR A CA 1
ATOM 2005 C C . THR A 1 257 ? 4.676 2.819 -5.459 1.00 95.12 257 THR A C 1
ATOM 2007 O O . THR A 1 257 ? 3.515 2.541 -5.771 1.00 95.12 257 THR A O 1
ATOM 2010 N N . LYS A 1 258 ? 4.999 3.250 -4.232 1.00 92.56 258 LYS A N 1
ATOM 2011 C CA . LYS A 1 258 ? 4.027 3.393 -3.137 1.00 92.56 258 LYS A CA 1
ATOM 2012 C C . LYS A 1 258 ? 2.910 4.371 -3.489 1.00 92.56 258 LYS A C 1
ATOM 2014 O O . LYS A 1 258 ? 1.743 4.103 -3.203 1.00 92.56 258 LYS A O 1
ATOM 2019 N N . ALA A 1 259 ? 3.255 5.492 -4.121 1.00 94.56 259 ALA A N 1
ATOM 2020 C CA . ALA A 1 259 ? 2.288 6.496 -4.543 1.00 94.56 259 ALA A CA 1
ATOM 2021 C C . ALA A 1 259 ? 1.368 5.980 -5.661 1.00 94.56 259 ALA A C 1
ATOM 2023 O O . ALA A 1 259 ? 0.157 6.180 -5.582 1.00 94.56 259 ALA A O 1
ATOM 2024 N N . LEU A 1 260 ? 1.916 5.295 -6.672 1.00 95.50 260 LEU A N 1
ATOM 2025 C CA . LEU A 1 260 ? 1.139 4.722 -7.776 1.00 95.50 260 LEU A CA 1
ATOM 2026 C C . LEU A 1 260 ? 0.126 3.696 -7.268 1.00 95.50 260 LEU A C 1
ATOM 2028 O O . LEU A 1 260 ? -1.059 3.810 -7.573 1.00 95.50 260 LEU A O 1
ATOM 2032 N N . TYR A 1 261 ? 0.570 2.745 -6.443 1.00 94.75 261 TYR A N 1
ATOM 2033 C CA . TYR A 1 261 ? -0.316 1.718 -5.901 1.00 94.75 261 TYR A CA 1
ATOM 2034 C C . TYR A 1 261 ? -1.373 2.305 -4.958 1.00 94.75 261 TYR A C 1
ATOM 2036 O O . TYR A 1 261 ? -2.547 1.963 -5.070 1.00 94.75 261 TYR A O 1
ATOM 2044 N N . SER A 1 262 ? -0.992 3.239 -4.073 1.00 91.69 262 SER A N 1
ATOM 2045 C CA . SER A 1 262 ? -1.951 3.909 -3.182 1.00 91.69 262 SER A CA 1
ATOM 2046 C C . SER A 1 262 ? -3.026 4.640 -3.983 1.00 91.69 262 SER A C 1
ATOM 2048 O O . SER A 1 262 ? -4.205 4.486 -3.691 1.00 91.69 262 SER A O 1
ATOM 2050 N N . ARG A 1 263 ? -2.645 5.384 -5.030 1.00 94.50 263 ARG A N 1
ATOM 2051 C CA . ARG A 1 263 ? -3.611 6.102 -5.874 1.00 94.50 263 ARG A CA 1
ATOM 2052 C C . ARG A 1 263 ? -4.483 5.167 -6.704 1.00 94.50 263 ARG A C 1
ATOM 2054 O O . ARG A 1 263 ? -5.653 5.481 -6.909 1.00 94.50 263 ARG A O 1
ATOM 2061 N N . LEU A 1 264 ? -3.937 4.044 -7.174 1.00 94.00 264 LEU A N 1
ATOM 2062 C CA . LEU A 1 264 ? -4.718 3.001 -7.839 1.00 94.00 264 LEU A CA 1
ATOM 2063 C C . LEU A 1 264 ? -5.774 2.440 -6.882 1.00 94.00 264 LEU A C 1
ATOM 2065 O O . LEU A 1 264 ? -6.938 2.332 -7.255 1.00 94.00 264 LEU A O 1
ATOM 2069 N N . PHE A 1 265 ? -5.384 2.141 -5.643 1.00 91.25 265 PHE A N 1
ATOM 2070 C CA . PHE A 1 265 ? -6.290 1.629 -4.622 1.00 91.25 265 PHE A CA 1
ATOM 2071 C C . PHE A 1 265 ? -7.385 2.643 -4.257 1.00 91.25 265 PHE A C 1
ATOM 2073 O O . PHE A 1 265 ? -8.567 2.303 -4.277 1.00 91.25 265 PHE A O 1
ATOM 2080 N N . ASP A 1 266 ? -7.018 3.907 -4.031 1.00 90.88 266 ASP A N 1
ATOM 2081 C CA . ASP A 1 266 ? -7.975 4.985 -3.758 1.00 90.88 266 ASP A CA 1
ATOM 2082 C C . ASP A 1 266 ? -8.972 5.158 -4.916 1.00 90.88 266 ASP A C 1
ATOM 2084 O O . ASP A 1 266 ? -10.175 5.327 -4.702 1.00 90.88 266 ASP A O 1
ATOM 2088 N N . TRP A 1 267 ? -8.487 5.076 -6.161 1.00 93.38 267 TRP A N 1
ATOM 2089 C CA . TRP A 1 267 ? -9.334 5.136 -7.350 1.00 93.38 267 TRP A CA 1
ATOM 2090 C C . TRP A 1 267 ? -10.275 3.929 -7.454 1.00 93.38 267 TRP A C 1
ATOM 2092 O O . TRP A 1 267 ? -11.453 4.116 -7.762 1.00 93.38 267 TRP A O 1
ATOM 2102 N N . LEU A 1 268 ? -9.800 2.716 -7.147 1.00 91.44 268 LEU A N 1
ATOM 2103 C CA . LEU A 1 268 ? -10.624 1.502 -7.124 1.00 91.44 268 LEU A CA 1
ATOM 2104 C C . LEU A 1 268 ? -11.765 1.627 -6.113 1.00 91.44 268 LEU A C 1
ATOM 2106 O O . LEU A 1 268 ? -12.923 1.408 -6.472 1.00 91.44 268 LEU A O 1
ATOM 2110 N N . VAL A 1 269 ? -11.465 2.040 -4.879 1.00 89.88 269 VAL A N 1
ATOM 2111 C CA . VAL A 1 269 ? -12.482 2.242 -3.834 1.00 89.88 269 VAL A CA 1
ATOM 2112 C C . VAL A 1 269 ? -13.470 3.330 -4.248 1.00 89.88 269 VAL A C 1
ATOM 2114 O O . VAL A 1 269 ? -14.682 3.136 -4.151 1.00 89.88 269 VAL A O 1
ATOM 2117 N N . ALA A 1 270 ? -12.990 4.447 -4.802 1.00 90.31 270 ALA A N 1
ATOM 2118 C CA . ALA A 1 270 ? -13.862 5.503 -5.309 1.00 90.31 270 ALA A CA 1
ATOM 2119 C C . ALA A 1 270 ? -14.770 5.018 -6.453 1.00 90.31 270 ALA A C 1
ATOM 2121 O O . ALA A 1 270 ? -15.941 5.399 -6.516 1.00 90.31 270 ALA A O 1
ATOM 2122 N N . ARG A 1 271 ? -14.264 4.171 -7.358 1.00 90.50 271 ARG A N 1
ATOM 2123 C CA . ARG A 1 271 ? -15.048 3.585 -8.456 1.00 90.50 271 ARG A CA 1
ATOM 2124 C C . ARG A 1 271 ? -16.097 2.603 -7.934 1.00 90.50 271 ARG A C 1
ATOM 2126 O O . ARG A 1 271 ? -17.236 2.659 -8.394 1.00 90.50 271 ARG A O 1
ATOM 2133 N N . ILE A 1 272 ? -15.753 1.789 -6.935 1.00 89.19 272 ILE A N 1
ATOM 2134 C CA . ILE A 1 272 ? -16.697 0.905 -6.235 1.00 89.19 272 ILE A CA 1
ATOM 2135 C C . ILE A 1 272 ? -17.788 1.735 -5.553 1.00 89.19 272 ILE A C 1
ATOM 2137 O O . ILE A 1 272 ? -18.967 1.470 -5.766 1.00 89.19 272 ILE A O 1
ATOM 2141 N N . ASN A 1 273 ? -17.434 2.795 -4.828 1.00 89.44 273 ASN A N 1
ATOM 2142 C CA . ASN A 1 273 ? -18.414 3.675 -4.185 1.00 89.44 273 ASN A CA 1
ATOM 2143 C C . ASN A 1 273 ? -19.338 4.372 -5.189 1.00 89.44 273 ASN A C 1
ATOM 2145 O O . ASN A 1 273 ? -20.504 4.579 -4.887 1.00 89.44 273 ASN A O 1
ATOM 2149 N N . LYS A 1 274 ? -18.866 4.682 -6.404 1.00 88.75 274 LYS A N 1
ATOM 2150 C CA . LYS A 1 274 ? -19.731 5.185 -7.487 1.00 88.75 274 LYS A CA 1
ATOM 2151 C C . LYS A 1 274 ? -20.695 4.130 -8.033 1.00 88.75 274 LYS A C 1
ATOM 2153 O O . LYS A 1 274 ? -21.745 4.496 -8.548 1.00 88.75 274 LYS A O 1
ATOM 2158 N N . SER A 1 275 ? -20.334 2.847 -7.967 1.00 86.62 275 SER A N 1
ATOM 2159 C CA . SER A 1 275 ? -21.217 1.741 -8.370 1.00 86.62 275 SER A CA 1
ATOM 2160 C C . SER A 1 275 ? -22.287 1.424 -7.320 1.00 86.62 275 SER A C 1
ATOM 2162 O O . SER A 1 275 ? -23.305 0.816 -7.645 1.00 86.62 275 SER A O 1
ATOM 2164 N N . ILE A 1 276 ? -22.078 1.857 -6.071 1.00 84.94 276 ILE A N 1
ATOM 2165 C CA . ILE A 1 276 ? -23.043 1.711 -4.985 1.00 84.94 276 ILE A CA 1
ATOM 2166 C C . ILE A 1 276 ? -23.961 2.944 -4.994 1.00 84.94 276 ILE A C 1
ATOM 2168 O O . ILE A 1 276 ? -23.481 4.069 -4.841 1.00 84.94 276 ILE A O 1
ATOM 2172 N N . PRO A 1 277 ? -25.284 2.777 -5.159 1.00 78.25 277 PRO A N 1
ATOM 2173 C CA . PRO A 1 277 ? -26.217 3.887 -5.034 1.00 78.25 277 PRO A CA 1
ATOM 2174 C C . PRO A 1 277 ? -26.084 4.521 -3.648 1.00 78.25 277 PRO A C 1
ATOM 2176 O O . PRO A 1 277 ? -26.034 3.812 -2.643 1.00 78.25 277 PRO A O 1
ATOM 2179 N N . SER A 1 278 ? -26.036 5.849 -3.583 1.00 72.69 278 SER A N 1
ATOM 2180 C CA . SER A 1 278 ? -26.129 6.578 -2.320 1.00 72.69 278 SER A CA 1
ATOM 2181 C C . SER A 1 278 ? -27.156 7.692 -2.449 1.00 72.69 278 SER A C 1
ATOM 2183 O O . SER A 1 278 ? -26.986 8.649 -3.204 1.00 72.69 278 SER A O 1
ATOM 2185 N N . GLU A 1 279 ? -28.251 7.561 -1.709 1.00 71.44 279 GLU A N 1
ATOM 2186 C CA . GLU A 1 279 ? -29.114 8.696 -1.406 1.00 71.44 279 GLU A CA 1
ATOM 2187 C C . GLU A 1 279 ? -28.604 9.396 -0.144 1.00 71.44 279 GLU A C 1
ATOM 2189 O O . GLU A 1 279 ? -28.012 8.772 0.740 1.00 71.44 279 GLU A O 1
ATOM 2194 N N . LYS A 1 280 ? -28.834 10.710 -0.045 1.00 64.12 280 LYS A N 1
ATOM 2195 C CA . LYS A 1 280 ? -28.523 11.460 1.176 1.00 64.12 280 LYS A CA 1
ATOM 2196 C C . LYS A 1 280 ? -29.394 10.927 2.314 1.00 64.12 280 LYS A C 1
ATOM 2198 O O . LYS A 1 280 ? -30.581 11.239 2.369 1.00 64.12 280 LYS A O 1
ATOM 2203 N N . SER A 1 281 ? -28.809 10.155 3.221 1.00 67.38 281 SER A N 1
ATOM 2204 C CA . SER A 1 281 ? -29.459 9.774 4.471 1.00 67.38 281 SER A CA 1
ATOM 2205 C C . SER A 1 281 ? -28.979 10.642 5.630 1.00 67.38 281 SER A C 1
ATOM 2207 O O . SER A 1 281 ? -27.907 11.244 5.592 1.00 67.38 281 SER A O 1
ATOM 2209 N N . THR A 1 282 ? -29.793 10.701 6.681 1.00 68.75 282 THR A N 1
ATOM 2210 C CA . THR A 1 282 ? -29.427 11.318 7.961 1.00 68.75 282 THR A CA 1
ATOM 2211 C C . THR A 1 282 ? -28.690 10.340 8.875 1.00 68.75 282 THR A C 1
ATOM 2213 O O . THR A 1 282 ? -27.864 10.770 9.670 1.00 68.75 282 THR A O 1
ATOM 2216 N N . ASN A 1 283 ? -28.956 9.033 8.740 1.00 84.56 283 ASN A N 1
ATOM 2217 C CA . ASN A 1 283 ? -28.436 7.984 9.619 1.00 84.56 283 ASN A CA 1
ATOM 2218 C C . ASN A 1 283 ? -27.731 6.879 8.816 1.00 84.56 283 ASN A C 1
ATOM 2220 O O . ASN A 1 283 ? -28.084 6.608 7.659 1.00 84.56 283 ASN A O 1
ATOM 2224 N N . TYR A 1 284 ? -26.764 6.216 9.451 1.00 90.00 284 TYR A N 1
ATOM 2225 C CA . TYR A 1 284 ? -26.069 5.056 8.901 1.00 90.00 284 TYR A CA 1
ATOM 2226 C C . TYR A 1 284 ? -25.723 4.036 9.988 1.00 90.00 284 TYR A C 1
ATOM 2228 O O . TYR A 1 284 ? -25.575 4.389 11.156 1.00 90.00 284 TYR A O 1
ATOM 2236 N N . ILE A 1 285 ? -25.574 2.775 9.586 1.00 90.62 285 ILE A N 1
ATOM 2237 C CA . ILE A 1 285 ? -24.986 1.709 10.403 1.00 90.62 285 ILE A CA 1
ATOM 2238 C C . ILE A 1 285 ? -23.617 1.393 9.809 1.00 90.62 285 ILE A C 1
ATOM 2240 O O . ILE A 1 285 ? -23.519 1.015 8.643 1.00 90.62 285 ILE A O 1
ATOM 2244 N N . GLY A 1 286 ? -22.565 1.592 10.597 1.00 90.75 286 GLY A N 1
ATOM 2245 C CA . GLY A 1 286 ? -21.190 1.308 10.202 1.00 90.75 286 GLY A CA 1
ATOM 2246 C C . GLY A 1 286 ? -20.722 -0.038 10.739 1.00 90.75 286 GLY A C 1
ATOM 2247 O O . GLY A 1 286 ? -20.865 -0.303 11.928 1.00 90.75 286 GLY A O 1
ATOM 2248 N N . VAL A 1 287 ? -20.135 -0.865 9.878 1.00 90.69 287 VAL A N 1
ATOM 2249 C CA . VAL A 1 287 ? -19.381 -2.058 10.270 1.00 90.69 287 VAL A CA 1
ATOM 2250 C C . VAL A 1 287 ? -17.901 -1.735 10.110 1.00 90.69 287 VAL A C 1
ATOM 2252 O O . VAL A 1 287 ? -17.433 -1.508 8.992 1.00 90.69 287 VAL A O 1
ATOM 2255 N N . LEU A 1 288 ? -17.189 -1.675 11.234 1.00 87.44 288 LEU A N 1
ATOM 2256 C CA . LEU A 1 288 ? -15.739 -1.522 11.279 1.00 87.44 288 LEU A CA 1
ATOM 2257 C C . LEU A 1 288 ? -15.102 -2.910 11.363 1.00 87.44 288 LEU A C 1
ATOM 2259 O O . LEU A 1 288 ? -15.372 -3.652 12.302 1.00 87.44 288 LEU A O 1
ATOM 2263 N N . ASP A 1 289 ? -14.276 -3.235 10.377 1.00 84.69 289 ASP A N 1
ATOM 2264 C CA . ASP A 1 289 ? -13.466 -4.448 10.314 1.00 84.69 289 ASP A CA 1
ATOM 2265 C C . ASP A 1 289 ? -11.991 -4.031 10.327 1.00 84.69 289 ASP A C 1
ATOM 2267 O O . ASP A 1 289 ? -11.517 -3.345 9.415 1.00 84.69 289 ASP A O 1
ATOM 2271 N N . ILE A 1 290 ? -11.291 -4.379 11.401 1.00 80.56 290 ILE A N 1
ATOM 2272 C CA . ILE A 1 290 ? -9.893 -4.026 11.651 1.00 80.56 290 ILE A CA 1
ATOM 2273 C C . ILE A 1 290 ? -9.139 -5.257 12.148 1.00 80.56 290 ILE A C 1
ATOM 2275 O O . ILE A 1 290 ? -9.698 -6.085 12.869 1.00 80.56 290 ILE A O 1
ATOM 2279 N N . ALA A 1 291 ? -7.866 -5.363 11.768 1.00 75.31 291 ALA A N 1
ATOM 2280 C CA . ALA A 1 291 ? -6.958 -6.349 12.338 1.00 75.31 291 ALA A CA 1
ATOM 2281 C C . ALA A 1 291 ? -6.856 -6.185 13.867 1.00 75.31 291 ALA A C 1
ATOM 2283 O O . ALA A 1 291 ? -6.676 -5.078 14.376 1.00 75.31 291 ALA A O 1
ATOM 2284 N N . GLY A 1 292 ? -6.968 -7.297 14.596 1.00 79.50 292 GLY A N 1
ATOM 2285 C CA . GLY A 1 292 ? -6.764 -7.314 16.044 1.00 79.50 292 GLY A CA 1
ATOM 2286 C C . GLY A 1 292 ? -5.313 -7.018 16.432 1.00 79.50 292 GLY A C 1
ATOM 2287 O O . GLY A 1 292 ? -4.493 -6.637 15.600 1.00 79.50 292 GLY A O 1
ATOM 2288 N N . PHE A 1 293 ? -4.989 -7.189 17.713 1.00 82.00 293 PHE A N 1
ATOM 2289 C CA . PHE A 1 293 ? -3.614 -7.035 18.184 1.00 82.00 293 PHE A CA 1
ATOM 2290 C C . PHE A 1 293 ? -2.703 -8.081 17.521 1.00 82.00 293 PHE A C 1
ATOM 2292 O O . PHE A 1 293 ? -3.004 -9.276 17.566 1.00 82.00 293 PHE A O 1
ATOM 2299 N N . GLU A 1 294 ? -1.598 -7.638 16.924 1.00 80.69 294 GLU A N 1
ATOM 2300 C CA . GLU A 1 294 ? -0.644 -8.488 16.207 1.00 80.69 294 GLU A CA 1
ATOM 2301 C C . GLU A 1 294 ? 0.703 -8.510 16.932 1.00 80.69 294 GLU A C 1
ATOM 2303 O O . GLU A 1 294 ? 1.241 -7.469 17.313 1.00 80.69 294 GLU A O 1
ATOM 2308 N N . PHE A 1 295 ? 1.269 -9.702 17.114 1.00 81.88 295 PHE A N 1
ATOM 2309 C CA . PHE A 1 295 ? 2.585 -9.872 17.721 1.00 81.88 295 PHE A CA 1
ATOM 2310 C C . PHE A 1 295 ? 3.353 -11.005 17.040 1.00 81.88 295 PHE A C 1
ATOM 2312 O O . PHE A 1 295 ? 2.879 -12.141 16.984 1.00 81.88 295 PHE A O 1
ATOM 2319 N N . PHE A 1 296 ? 4.554 -10.685 16.565 1.00 80.31 296 PHE A N 1
ATOM 2320 C CA . PHE A 1 296 ? 5.517 -11.615 15.979 1.00 80.31 296 PHE A CA 1
ATOM 2321 C C . PHE A 1 296 ? 6.815 -11.643 16.800 1.00 80.31 296 PHE A C 1
ATOM 2323 O O . PHE A 1 296 ? 6.991 -10.849 17.724 1.00 80.31 296 PHE A O 1
ATOM 2330 N N . GLU A 1 297 ? 7.750 -12.534 16.443 1.00 81.50 297 GLU A N 1
ATOM 2331 C CA . GLU A 1 297 ? 9.080 -12.599 17.078 1.00 81.50 297 GLU A CA 1
ATOM 2332 C C . GLU A 1 297 ? 9.820 -11.255 17.005 1.00 81.50 297 GLU A C 1
ATOM 2334 O O . GLU A 1 297 ? 10.432 -10.820 17.980 1.00 81.50 297 GLU A O 1
ATOM 2339 N N . VAL A 1 298 ? 9.719 -10.573 15.861 1.00 79.12 298 VAL A N 1
ATOM 2340 C CA . VAL A 1 298 ? 10.176 -9.196 15.670 1.00 79.12 298 VAL A CA 1
ATOM 2341 C C . VAL A 1 298 ? 9.046 -8.413 15.017 1.00 79.12 298 VAL A C 1
ATOM 2343 O O . VAL A 1 298 ? 8.678 -8.677 13.876 1.00 79.12 298 VAL A O 1
ATOM 2346 N N . ASN A 1 299 ? 8.499 -7.443 15.746 1.00 83.19 299 ASN A N 1
ATOM 2347 C CA . ASN A 1 299 ? 7.437 -6.578 15.242 1.00 83.19 299 ASN A CA 1
ATOM 2348 C C . ASN A 1 299 ? 8.027 -5.474 14.363 1.00 83.19 299 ASN A C 1
ATOM 2350 O O . ASN A 1 299 ? 8.983 -4.801 14.760 1.00 83.19 299 ASN A O 1
ATOM 2354 N N . SER A 1 300 ? 7.450 -5.271 13.181 1.00 82.25 300 SER A N 1
ATOM 2355 C CA . SER A 1 300 ? 7.830 -4.174 12.300 1.00 82.25 300 SER A CA 1
ATOM 2356 C C . SER A 1 300 ? 7.051 -2.894 12.636 1.00 82.25 300 SER A C 1
ATOM 2358 O O . SER A 1 300 ? 6.232 -2.841 13.560 1.00 82.25 300 SER A O 1
ATOM 2360 N N . PHE A 1 301 ? 7.320 -1.819 11.890 1.00 82.00 301 PHE A N 1
ATOM 2361 C CA . PHE A 1 301 ? 6.624 -0.542 12.068 1.00 82.00 301 PHE A CA 1
ATOM 2362 C C . PHE A 1 301 ? 5.113 -0.661 11.801 1.00 82.00 301 PHE A C 1
ATOM 2364 O O . PHE A 1 301 ? 4.303 0.070 12.362 1.00 82.00 301 PHE A O 1
ATOM 2371 N N . GLU A 1 302 ? 4.719 -1.614 10.967 1.00 77.12 302 GLU A N 1
ATOM 2372 C CA . GLU A 1 302 ? 3.335 -1.879 10.607 1.00 77.12 302 GLU A CA 1
ATOM 2373 C C . GLU A 1 302 ? 2.554 -2.428 11.803 1.00 77.12 302 GLU A C 1
ATOM 2375 O O . GLU A 1 302 ? 1.516 -1.861 12.151 1.00 77.12 302 GLU A O 1
ATOM 2380 N N . GLN A 1 303 ? 3.088 -3.442 12.499 1.00 82.12 303 GLN A N 1
ATOM 2381 C CA . GLN A 1 303 ? 2.484 -3.928 13.746 1.00 82.12 303 GLN A CA 1
ATOM 2382 C C . GLN A 1 303 ? 2.464 -2.841 14.816 1.00 82.12 303 GLN A C 1
ATOM 2384 O O . GLN A 1 303 ? 1.483 -2.720 15.542 1.00 82.12 303 GLN A O 1
ATOM 2389 N N . PHE A 1 304 ? 3.501 -2.002 14.887 1.00 84.50 304 PHE A N 1
ATOM 2390 C CA . PHE A 1 304 ? 3.512 -0.853 15.791 1.00 84.50 304 PHE A CA 1
ATOM 2391 C C . PHE A 1 304 ? 2.321 0.091 15.533 1.00 84.50 304 PHE A C 1
ATOM 2393 O O . PHE A 1 304 ? 1.620 0.465 16.473 1.00 84.50 304 PHE A O 1
ATOM 2400 N N . CYS A 1 305 ? 2.019 0.418 14.270 1.00 84.00 305 CYS A N 1
ATOM 2401 C CA . CYS A 1 305 ? 0.844 1.222 13.914 1.00 84.00 305 CYS A CA 1
ATOM 2402 C C . CYS A 1 305 ? -0.494 0.503 14.163 1.00 84.00 305 CYS A C 1
ATOM 2404 O O . CYS A 1 305 ? -1.449 1.144 14.608 1.00 84.00 305 CYS A O 1
ATOM 2406 N N . ILE A 1 306 ? -0.585 -0.801 13.875 1.00 82.75 306 ILE A N 1
ATOM 2407 C CA . ILE A 1 306 ? -1.802 -1.603 14.093 1.00 82.75 306 ILE A CA 1
ATOM 2408 C C . ILE A 1 306 ? -2.114 -1.697 15.589 1.00 82.75 306 ILE A C 1
ATOM 2410 O O . ILE A 1 306 ? -3.229 -1.392 16.010 1.00 82.75 306 ILE A O 1
ATOM 2414 N N . ASN A 1 307 ? -1.120 -2.039 16.407 1.00 87.50 307 ASN A N 1
ATOM 2415 C CA . ASN A 1 307 ? -1.273 -2.163 17.854 1.00 87.50 307 ASN A CA 1
ATOM 2416 C C . ASN A 1 307 ? -1.607 -0.821 18.501 1.00 87.50 307 ASN A C 1
ATOM 2418 O O . ASN A 1 307 ? -2.493 -0.762 19.349 1.00 87.50 307 ASN A O 1
ATOM 2422 N N . PHE A 1 308 ? -0.995 0.270 18.037 1.00 87.94 308 PHE A N 1
ATOM 2423 C CA . PHE A 1 308 ? -1.378 1.608 18.472 1.00 87.94 308 PHE A CA 1
ATOM 2424 C C . PHE A 1 308 ? -2.845 1.935 18.139 1.00 87.94 308 PHE A C 1
ATOM 2426 O O . PHE A 1 308 ? -3.577 2.464 18.977 1.00 87.94 308 PHE A O 1
ATOM 2433 N N . CYS A 1 309 ? -3.316 1.579 16.939 1.00 86.25 309 CYS A N 1
ATOM 2434 C CA . CYS A 1 309 ? -4.720 1.757 16.568 1.00 86.25 309 CYS A CA 1
ATOM 2435 C C . CYS A 1 309 ? -5.661 0.949 17.478 1.00 86.25 309 CYS A C 1
ATOM 2437 O O . CYS A 1 309 ? -6.678 1.483 17.930 1.00 86.25 309 CYS A O 1
ATOM 2439 N N . ASN A 1 310 ? -5.294 -0.294 17.798 1.00 87.81 310 ASN A N 1
ATOM 2440 C CA . ASN A 1 310 ? -6.035 -1.136 18.735 1.00 87.81 310 ASN A CA 1
ATOM 2441 C C . ASN A 1 310 ? -6.075 -0.543 20.149 1.00 87.81 310 ASN A C 1
ATOM 2443 O O . ASN A 1 310 ? -7.131 -0.565 20.774 1.00 87.81 310 ASN A O 1
ATOM 2447 N N . GLU A 1 311 ? -4.990 0.069 20.624 1.00 90.56 311 GLU A N 1
ATOM 2448 C CA . GLU A 1 311 ? -4.963 0.737 21.930 1.00 90.56 311 GLU A CA 1
ATOM 2449 C C . GLU A 1 311 ? -5.970 1.901 21.996 1.00 90.56 311 GLU A C 1
ATOM 2451 O O . GLU A 1 311 ? -6.736 2.028 22.957 1.00 90.56 311 GLU A O 1
ATOM 2456 N N . LYS A 1 312 ? -6.061 2.711 20.929 1.00 89.56 312 LYS A N 1
ATOM 2457 C CA . LYS A 1 312 ? -7.073 3.780 20.836 1.00 89.56 312 LYS A CA 1
ATOM 2458 C C . LYS A 1 312 ? -8.499 3.233 20.775 1.00 89.56 312 LYS A C 1
ATOM 2460 O O . LYS A 1 312 ? -9.400 3.815 21.380 1.00 89.56 312 LYS A O 1
ATOM 2465 N N . LEU A 1 313 ? -8.721 2.129 20.059 1.00 88.94 313 LEU A N 1
ATOM 2466 C CA . LEU A 1 313 ? -10.031 1.472 20.011 1.00 88.94 313 LEU A CA 1
ATOM 2467 C C . LEU A 1 313 ? -10.424 0.895 21.370 1.00 88.94 313 LEU A C 1
ATOM 2469 O O . LEU A 1 313 ? -11.577 1.037 21.775 1.00 88.94 313 LEU A O 1
ATOM 2473 N N . GLN A 1 314 ? -9.472 0.309 22.095 1.00 88.56 314 GLN A N 1
ATOM 2474 C CA . GLN A 1 314 ? -9.694 -0.191 23.446 1.00 88.56 314 GLN A CA 1
ATOM 2475 C C . GLN A 1 314 ? -10.050 0.949 24.406 1.00 88.56 314 GLN A C 1
ATOM 2477 O O . GLN A 1 314 ? -10.983 0.811 25.197 1.00 88.56 314 GLN A O 1
ATOM 2482 N N . HIS A 1 315 ? -9.376 2.098 24.294 1.00 89.94 315 HIS A N 1
ATOM 2483 C CA . HIS A 1 315 ? -9.708 3.285 25.084 1.00 89.94 315 HIS A CA 1
ATOM 2484 C C . HIS A 1 315 ? -11.136 3.768 24.808 1.00 89.94 315 HIS A C 1
ATOM 2486 O O . HIS A 1 315 ? -11.927 3.950 25.733 1.00 89.94 315 HIS A O 1
ATOM 2492 N N . PHE A 1 316 ? -11.503 3.884 23.527 1.00 89.38 316 PHE A N 1
ATOM 2493 C CA . PHE A 1 316 ? -12.859 4.247 23.116 1.00 89.38 316 PHE A CA 1
ATOM 2494 C C . PHE A 1 316 ? -13.911 3.246 23.622 1.00 89.38 316 PHE A C 1
ATOM 2496 O O . PHE A 1 316 ? -14.985 3.648 24.072 1.00 89.38 316 PHE A O 1
ATOM 2503 N N . PHE A 1 317 ? -13.610 1.944 23.584 1.00 89.38 317 PHE A N 1
ATOM 2504 C CA . PHE A 1 317 ? -14.492 0.900 24.105 1.00 89.38 317 PHE A CA 1
ATOM 2505 C C . PHE A 1 317 ? -14.702 1.041 25.616 1.00 89.38 317 PHE A C 1
ATOM 2507 O O . PHE A 1 317 ? -15.844 1.048 26.075 1.00 89.38 317 PHE A O 1
ATOM 2514 N N . ASN A 1 318 ? -13.621 1.213 26.381 1.00 88.44 318 ASN A N 1
ATOM 2515 C CA . ASN A 1 318 ? -13.686 1.400 27.830 1.00 88.44 318 ASN A CA 1
ATOM 2516 C C . ASN A 1 318 ? -14.505 2.651 28.190 1.00 88.44 318 ASN A C 1
ATOM 2518 O O . ASN A 1 318 ? -15.379 2.601 29.056 1.00 88.44 318 ASN A O 1
ATOM 2522 N N . GLU A 1 319 ? -14.288 3.764 27.488 1.00 87.81 319 GLU A N 1
ATOM 2523 C CA . GLU A 1 319 ? -15.042 4.997 27.716 1.00 87.81 319 GLU A CA 1
ATOM 2524 C C . GLU A 1 319 ? -16.537 4.825 27.393 1.00 87.81 319 GLU A C 1
ATOM 2526 O O . GLU A 1 319 ? -17.404 5.198 28.187 1.00 87.81 319 GLU A O 1
ATOM 2531 N N . ARG A 1 320 ? -16.861 4.233 26.239 1.00 87.56 320 ARG A N 1
ATOM 2532 C CA . ARG A 1 320 ? -18.245 4.131 25.762 1.00 87.56 320 ARG A CA 1
ATOM 2533 C C . ARG A 1 320 ? -19.061 3.074 26.502 1.00 87.56 320 ARG A C 1
ATOM 2535 O O . ARG A 1 320 ? -20.234 3.315 26.761 1.00 87.56 320 ARG A O 1
ATOM 2542 N N . ILE A 1 321 ? -18.471 1.921 26.808 1.00 87.88 321 ILE A N 1
ATOM 2543 C CA . ILE A 1 321 ? -19.184 0.784 27.407 1.00 87.88 321 ILE A CA 1
ATOM 2544 C C . ILE A 1 321 ? -19.138 0.822 28.927 1.00 87.88 321 ILE A C 1
ATOM 2546 O O . ILE A 1 321 ? -20.116 0.450 29.558 1.00 87.88 321 ILE A O 1
ATOM 2550 N N . LEU A 1 322 ? -18.030 1.251 29.537 1.00 86.94 322 LEU A N 1
ATOM 2551 C CA . LEU A 1 322 ? -17.899 1.195 30.994 1.00 86.94 322 LEU A CA 1
ATOM 2552 C C . LEU A 1 322 ? -18.244 2.535 31.625 1.00 86.94 322 LEU A C 1
ATOM 2554 O O . LEU A 1 322 ? -19.115 2.592 32.488 1.00 86.94 322 LEU A O 1
ATOM 2558 N N . LYS A 1 323 ? -17.588 3.618 31.200 1.00 85.75 323 LYS A N 1
ATOM 2559 C CA . LYS A 1 323 ? -17.766 4.926 31.841 1.00 85.75 323 LYS A CA 1
ATOM 2560 C C . LYS A 1 323 ? -19.167 5.491 31.597 1.00 85.75 323 LYS A C 1
ATOM 2562 O O . LYS A 1 323 ? -19.849 5.843 32.554 1.00 85.75 323 LYS A O 1
ATOM 2567 N N . GLN A 1 324 ? -19.626 5.515 30.347 1.00 87.81 324 GLN A N 1
ATOM 2568 C CA . GLN A 1 324 ? -20.930 6.103 30.012 1.00 87.81 324 GLN A CA 1
ATOM 2569 C C . GLN A 1 324 ? -22.128 5.266 30.495 1.00 87.81 324 GLN A C 1
ATOM 2571 O O . GLN A 1 324 ? -23.135 5.844 30.897 1.00 87.81 324 GLN A O 1
ATOM 2576 N N . GLU A 1 325 ? -22.030 3.931 30.523 1.00 87.75 325 GLU A N 1
ATOM 2577 C CA . GLU A 1 325 ? -23.074 3.081 31.127 1.00 87.75 325 GLU A CA 1
ATOM 2578 C C . GLU A 1 325 ? -23.155 3.284 32.643 1.00 87.75 325 GLU A C 1
ATOM 2580 O O . GLU A 1 325 ? -24.245 3.430 33.187 1.00 87.75 325 GLU A O 1
ATOM 2585 N N . GLN A 1 326 ? -22.016 3.369 33.337 1.00 86.44 326 GLN A N 1
ATOM 2586 C CA . GLN A 1 326 ? -22.011 3.636 34.779 1.00 86.44 326 GLN A CA 1
ATOM 2587 C C . GLN A 1 326 ? -22.567 5.030 35.106 1.00 86.44 326 GLN A C 1
ATOM 2589 O O . GLN A 1 326 ? -23.312 5.184 36.074 1.00 86.44 326 GLN A O 1
ATOM 2594 N N . GLU A 1 327 ? -22.260 6.040 34.286 1.00 88.62 327 GLU A N 1
ATOM 2595 C CA . GLU A 1 327 ? -22.866 7.374 34.389 1.00 88.62 327 GLU A CA 1
ATOM 2596 C C . GLU A 1 327 ? -24.386 7.328 34.163 1.00 88.62 327 GLU A C 1
ATOM 2598 O O . GLU A 1 327 ? -25.133 8.024 34.856 1.00 88.62 327 GLU A O 1
ATOM 2603 N N . LEU A 1 328 ? -24.863 6.482 33.242 1.00 90.50 328 LEU A N 1
ATOM 2604 C CA . LEU A 1 328 ? -26.290 6.266 33.016 1.00 90.50 328 LEU A CA 1
ATOM 2605 C C . LEU A 1 328 ? -26.957 5.577 34.215 1.00 90.50 328 LEU A C 1
ATOM 2607 O O . LEU A 1 328 ? -28.001 6.042 34.663 1.00 90.50 328 LEU A O 1
ATOM 2611 N N . TYR A 1 329 ? -26.349 4.533 34.784 1.00 90.50 329 TYR A N 1
ATOM 2612 C CA . TYR A 1 329 ? -26.876 3.857 35.977 1.00 90.50 329 TYR A CA 1
ATOM 2613 C C . TYR A 1 329 ? -26.971 4.808 37.169 1.00 90.50 329 TYR A C 1
ATOM 2615 O O . TYR A 1 329 ? -28.004 4.854 37.838 1.00 90.50 329 TYR A O 1
ATOM 2623 N N . ALA A 1 330 ? -25.940 5.631 37.382 1.00 88.44 330 ALA A N 1
ATOM 2624 C CA . ALA A 1 330 ? -25.945 6.657 38.418 1.00 88.44 330 ALA A CA 1
ATOM 2625 C C . ALA A 1 330 ? -27.050 7.702 38.187 1.00 88.44 330 ALA A C 1
ATOM 2627 O O . ALA A 1 330 ? -27.711 8.126 39.136 1.00 88.44 330 ALA A O 1
ATOM 2628 N N . LYS A 1 331 ? -27.285 8.097 36.930 1.00 92.50 331 LYS A N 1
ATOM 2629 C CA . LYS A 1 331 ? -28.337 9.051 36.559 1.00 92.50 331 LYS A CA 1
ATOM 2630 C C . LYS A 1 331 ? -29.748 8.490 36.761 1.00 92.50 331 LYS A C 1
ATOM 2632 O O . LYS A 1 331 ? -30.627 9.231 37.190 1.00 92.50 331 LYS A O 1
ATOM 2637 N N . GLU A 1 332 ? -29.951 7.208 36.476 1.00 94.62 332 GLU A N 1
ATOM 2638 C CA . GLU A 1 332 ? -31.223 6.502 36.689 1.00 94.62 332 GLU A CA 1
ATOM 2639 C C . GLU A 1 332 ? -31.421 6.059 38.154 1.00 94.62 332 GLU A C 1
ATOM 2641 O O . GLU A 1 332 ? -32.477 5.541 38.511 1.00 94.62 332 GLU A O 1
ATOM 2646 N N . GLY A 1 333 ? -30.428 6.276 39.027 1.00 91.38 333 GLY A N 1
ATOM 2647 C CA . GLY A 1 333 ? -30.497 5.920 40.447 1.00 91.38 333 GLY A CA 1
ATOM 2648 C C . GLY A 1 333 ? -30.427 4.413 40.712 1.00 91.38 333 GLY A C 1
ATOM 2649 O O . GLY A 1 333 ? -30.948 3.945 41.725 1.00 91.38 333 GLY A O 1
ATOM 2650 N N . LEU A 1 334 ? -29.813 3.648 39.804 1.00 90.56 334 LEU A N 1
ATOM 2651 C CA . LEU A 1 334 ? -29.604 2.211 39.959 1.00 90.56 334 LEU A CA 1
ATOM 2652 C C . LEU A 1 334 ? -28.357 1.956 40.817 1.00 90.56 334 LEU A C 1
ATOM 2654 O O . LEU A 1 334 ? -27.264 2.414 40.487 1.00 90.56 334 LEU A O 1
ATOM 2658 N N . ASP A 1 335 ? -28.510 1.185 41.893 1.00 83.88 335 ASP A N 1
ATOM 2659 C CA . ASP A 1 335 ? -27.416 0.800 42.796 1.00 83.88 335 ASP A CA 1
ATOM 2660 C C . ASP A 1 335 ? -26.612 -0.378 42.214 1.00 83.88 335 ASP A C 1
ATOM 2662 O O . ASP A 1 335 ? -26.670 -1.515 42.687 1.00 83.88 335 ASP A O 1
ATOM 2666 N N . VAL A 1 336 ? -25.935 -0.124 41.091 1.00 86.44 336 VAL A N 1
ATOM 2667 C CA . VAL A 1 336 ? -25.079 -1.105 40.410 1.00 86.44 336 VAL A CA 1
ATOM 2668 C C . VAL A 1 336 ? -23.645 -0.960 40.932 1.00 86.44 336 VAL A C 1
ATOM 2670 O O . VAL A 1 336 ? -23.128 0.159 40.975 1.00 86.44 336 VAL A O 1
ATOM 2673 N N . PRO A 1 337 ? -22.960 -2.061 41.301 1.00 83.69 337 PRO A N 1
ATOM 2674 C CA . PRO A 1 337 ? -21.574 -1.995 41.747 1.00 83.69 337 PRO A CA 1
ATOM 2675 C C . PRO A 1 337 ? -20.671 -1.430 40.646 1.00 83.69 337 PRO A C 1
ATOM 2677 O O . PRO A 1 337 ? -20.741 -1.838 39.485 1.00 83.69 337 PRO A O 1
ATOM 2680 N N . ARG A 1 338 ? -19.798 -0.495 41.032 1.00 82.12 338 ARG A N 1
ATOM 2681 C CA . ARG A 1 338 ? -18.842 0.141 40.124 1.00 82.12 338 ARG A CA 1
ATOM 2682 C C . ARG A 1 338 ? -17.867 -0.905 39.580 1.00 82.12 338 ARG A C 1
ATOM 2684 O O . ARG A 1 338 ? -17.202 -1.587 40.355 1.00 82.12 338 ARG A O 1
ATOM 2691 N N . ILE A 1 339 ? -17.765 -1.005 38.257 1.00 84.19 339 ILE A N 1
ATOM 2692 C CA . ILE A 1 339 ? -16.791 -1.884 37.604 1.00 84.19 339 ILE A CA 1
ATOM 2693 C C . ILE A 1 339 ? -15.493 -1.094 37.446 1.00 84.19 339 ILE A C 1
ATOM 2695 O O . ILE A 1 339 ? -15.454 -0.093 36.722 1.00 84.19 339 ILE A O 1
ATOM 2699 N N . GLU A 1 340 ? -14.443 -1.536 38.135 1.00 81.06 340 GLU A N 1
ATOM 2700 C CA . GLU A 1 340 ? -13.091 -1.018 37.936 1.00 81.06 340 GLU A CA 1
ATOM 2701 C C . GLU A 1 340 ? -12.539 -1.500 36.594 1.00 81.06 340 GLU A C 1
ATOM 2703 O O . GLU A 1 340 ? -12.681 -2.666 36.223 1.00 81.06 340 GLU A O 1
ATOM 2708 N N . TYR A 1 341 ? -11.906 -0.589 35.862 1.00 81.94 341 TYR A N 1
ATOM 2709 C CA . TYR A 1 341 ? -11.226 -0.893 34.612 1.00 81.94 341 TYR A CA 1
ATOM 2710 C C . TYR A 1 341 ? -9.870 -0.201 34.579 1.00 81.94 341 TYR A C 1
ATOM 2712 O O . TYR A 1 341 ? -9.681 0.855 35.184 1.00 81.94 341 TYR A O 1
ATOM 2720 N N . SER A 1 342 ? -8.921 -0.809 33.874 1.00 80.06 342 SER A N 1
ATOM 2721 C CA . SER A 1 342 ? -7.600 -0.227 33.672 1.00 80.06 342 SER A CA 1
ATOM 2722 C C . SER A 1 342 ? -7.676 0.857 32.605 1.00 80.06 342 SER A C 1
ATOM 2724 O O . SER A 1 342 ? -8.039 0.578 31.461 1.00 80.06 342 SER A O 1
ATOM 2726 N N . ASP A 1 343 ? -7.336 2.086 32.983 1.00 85.31 343 ASP A N 1
ATOM 2727 C CA . ASP A 1 343 ? -7.139 3.156 32.016 1.00 85.31 343 ASP A CA 1
ATOM 2728 C C . ASP A 1 343 ? -5.834 2.916 31.247 1.00 85.31 343 ASP A C 1
ATOM 2730 O O . ASP A 1 343 ? -4.829 2.473 31.805 1.00 85.31 343 ASP A O 1
ATOM 2734 N N . ASN A 1 344 ? -5.895 3.163 29.948 1.00 89.38 344 ASN A N 1
ATOM 2735 C CA . ASN A 1 344 ? -4.796 3.022 29.005 1.00 89.38 344 ASN A CA 1
ATOM 2736 C C . ASN A 1 344 ? -4.419 4.356 28.348 1.00 89.38 344 ASN A C 1
ATOM 2738 O O . ASN A 1 344 ? -3.648 4.384 27.386 1.00 89.38 344 ASN A O 1
ATOM 2742 N N . HIS A 1 345 ? -4.963 5.467 28.854 1.00 88.25 345 HIS A N 1
ATOM 2743 C CA . HIS A 1 345 ? -4.632 6.806 28.384 1.00 88.25 345 HIS A CA 1
ATOM 2744 C C . HIS A 1 345 ? -3.129 7.100 28.462 1.00 88.25 345 HIS A C 1
ATOM 2746 O O . HIS A 1 345 ? -2.577 7.691 27.541 1.00 88.25 345 HIS A O 1
ATOM 2752 N N . ASP A 1 346 ? -2.457 6.595 29.499 1.00 89.62 346 ASP A N 1
ATOM 2753 C CA . ASP A 1 346 ? -1.005 6.684 29.683 1.00 89.62 346 ASP A CA 1
ATOM 2754 C C . ASP A 1 346 ? -0.226 6.085 28.499 1.00 89.62 346 ASP A C 1
ATOM 2756 O O . ASP A 1 346 ? 0.753 6.657 28.020 1.00 89.62 346 ASP A O 1
ATOM 2760 N N . CYS A 1 347 ? -0.696 4.948 27.977 1.00 90.19 347 CYS A N 1
ATOM 2761 C CA . CYS A 1 347 ? -0.110 4.306 26.808 1.00 90.19 347 CYS A CA 1
ATOM 2762 C C . CYS A 1 347 ? -0.340 5.147 25.544 1.00 90.19 347 CYS A C 1
ATOM 2764 O O . CYS A 1 347 ? 0.565 5.294 24.732 1.00 90.19 347 CYS A O 1
ATOM 2766 N N . ILE A 1 348 ? -1.519 5.751 25.378 1.00 89.88 348 ILE A N 1
ATOM 2767 C CA . ILE A 1 348 ? -1.818 6.593 24.208 1.00 89.88 348 ILE A CA 1
ATOM 2768 C C . ILE A 1 348 ? -0.993 7.884 24.233 1.00 89.88 348 ILE A C 1
ATOM 2770 O O . ILE A 1 348 ? -0.449 8.282 23.200 1.00 89.88 348 ILE A O 1
ATOM 2774 N N . GLU A 1 349 ? -0.862 8.518 25.400 1.00 89.75 349 GLU A N 1
ATOM 2775 C CA . GLU A 1 349 ? -0.026 9.705 25.576 1.00 89.75 349 GLU A CA 1
ATOM 2776 C C . GLU A 1 349 ? 1.430 9.405 25.218 1.00 89.75 349 GLU A C 1
ATOM 2778 O O . GLU A 1 349 ? 2.026 10.158 24.454 1.00 89.75 349 GLU A O 1
ATOM 2783 N N . LEU A 1 350 ? 1.985 8.265 25.637 1.00 89.69 350 LEU A N 1
ATOM 2784 C CA . LEU A 1 350 ? 3.347 7.868 25.263 1.00 89.69 350 LEU A CA 1
ATOM 2785 C C . LEU A 1 350 ? 3.587 7.884 23.737 1.00 89.69 350 LEU A C 1
ATOM 2787 O O . LEU A 1 350 ? 4.690 8.187 23.278 1.00 89.69 350 LEU A O 1
ATOM 2791 N N . PHE A 1 351 ? 2.567 7.596 22.927 1.00 88.12 351 PHE A N 1
ATOM 2792 C CA . PHE A 1 351 ? 2.676 7.604 21.467 1.00 88.12 351 PHE A CA 1
ATOM 2793 C C . PHE A 1 351 ? 2.449 8.990 20.844 1.00 88.12 351 PHE A C 1
ATOM 2795 O O . PHE A 1 351 ? 3.197 9.365 19.938 1.00 88.12 351 PHE A O 1
ATOM 2802 N N . GLU A 1 352 ? 1.433 9.735 21.299 1.00 88.62 352 GLU A N 1
ATOM 2803 C CA . GLU A 1 352 ? 0.962 10.986 20.666 1.00 88.62 352 GLU A CA 1
ATOM 2804 C C . GLU A 1 352 ? 1.376 12.272 21.391 1.00 88.62 352 GLU A C 1
ATOM 2806 O O . GLU A 1 352 ? 1.049 13.370 20.928 1.00 88.62 352 GLU A O 1
ATOM 2811 N N . MET A 1 353 ? 2.064 12.177 22.530 1.00 86.62 353 MET A N 1
ATOM 2812 C CA . MET A 1 353 ? 2.445 13.356 23.297 1.00 86.62 353 MET A CA 1
ATOM 2813 C C . MET A 1 353 ? 3.331 14.272 22.457 1.00 86.62 353 MET A C 1
ATOM 2815 O O . MET A 1 353 ? 4.346 13.874 21.887 1.00 86.62 353 MET A O 1
ATOM 2819 N N . LYS A 1 354 ? 2.942 15.541 22.393 1.00 81.38 354 LYS A N 1
ATOM 2820 C CA . LYS A 1 354 ? 3.605 16.507 21.529 1.00 81.38 354 LYS A CA 1
ATOM 2821 C C . LYS A 1 354 ? 5.051 16.740 21.976 1.00 81.38 354 LYS A C 1
ATOM 2823 O O . LYS A 1 354 ? 5.282 17.048 23.143 1.00 81.38 354 LYS A O 1
ATOM 2828 N N . SER A 1 355 ? 5.993 16.654 21.040 1.00 77.19 355 SER A N 1
ATOM 2829 C CA . SER A 1 355 ? 7.439 16.874 21.237 1.00 77.19 355 SER A CA 1
ATOM 2830 C C . SER A 1 355 ? 8.202 15.814 22.051 1.00 77.19 355 SER A C 1
ATOM 2832 O O . SER A 1 355 ? 9.411 15.955 22.221 1.00 77.19 355 SER A O 1
ATOM 2834 N N . CYS A 1 356 ? 7.547 14.773 22.567 1.00 81.81 356 CYS A N 1
ATOM 2835 C CA . CYS A 1 356 ? 8.220 13.684 23.299 1.00 81.81 356 CYS A CA 1
ATOM 2836 C C . CYS A 1 356 ? 7.584 12.299 23.106 1.00 81.81 356 CYS A C 1
ATOM 2838 O O . CYS A 1 356 ? 8.128 11.301 23.582 1.00 81.81 356 CYS A O 1
ATOM 2840 N N . GLY A 1 357 ? 6.466 12.227 22.386 1.00 86.62 357 GLY A N 1
ATOM 2841 C CA . GLY A 1 357 ? 5.823 10.986 21.996 1.00 86.62 357 GLY A CA 1
ATOM 2842 C C . GLY A 1 357 ? 6.634 10.237 20.946 1.00 86.62 357 GLY A C 1
ATOM 2843 O O . GLY A 1 357 ? 7.390 10.823 20.164 1.00 86.62 357 GLY A O 1
ATOM 2844 N N . LEU A 1 358 ? 6.458 8.919 20.918 1.00 89.62 358 LEU A N 1
ATOM 2845 C CA . LEU A 1 358 ? 7.201 8.026 20.025 1.00 89.62 358 LEU A CA 1
ATOM 2846 C C . LEU A 1 358 ? 7.081 8.426 18.547 1.00 89.62 358 LEU A C 1
ATOM 2848 O O . LEU A 1 358 ? 8.066 8.355 17.811 1.00 89.62 358 LEU A O 1
ATOM 2852 N N . LEU A 1 359 ? 5.889 8.854 18.115 1.00 89.50 359 LEU A N 1
ATOM 2853 C CA . LEU A 1 359 ? 5.633 9.226 16.721 1.00 89.50 359 LEU A CA 1
ATOM 2854 C C . LEU A 1 359 ? 6.306 10.548 16.339 1.00 89.50 359 LEU A C 1
ATOM 2856 O O . LEU A 1 359 ? 6.896 10.632 15.265 1.00 89.50 359 LEU A O 1
ATOM 2860 N N . ASP A 1 360 ? 6.274 11.548 17.221 1.00 88.81 360 ASP A N 1
ATOM 2861 C CA . ASP A 1 360 ? 6.917 12.844 16.980 1.00 88.81 360 ASP A CA 1
ATOM 2862 C C . ASP A 1 360 ? 8.444 12.696 16.903 1.00 88.81 360 ASP A C 1
ATOM 2864 O O . ASP A 1 360 ? 9.071 13.227 15.986 1.00 88.81 360 ASP A O 1
ATOM 2868 N N . LEU A 1 361 ? 9.042 11.914 17.810 1.00 90.25 361 LEU A N 1
ATOM 2869 C CA . LEU A 1 361 ? 10.483 11.634 17.799 1.00 90.25 361 LEU A CA 1
ATOM 2870 C C . LEU A 1 361 ? 10.917 10.883 16.532 1.00 90.25 361 LEU A C 1
ATOM 2872 O O . LEU A 1 361 ? 11.989 11.150 15.984 1.00 90.25 361 LEU A O 1
ATOM 2876 N N . LEU A 1 362 ? 10.082 9.964 16.038 1.00 89.94 362 LEU A N 1
ATOM 2877 C CA . LEU A 1 362 ? 10.336 9.256 14.782 1.00 89.94 362 LEU A CA 1
ATOM 2878 C C . LEU A 1 362 ? 10.317 10.220 13.586 1.00 89.94 362 LEU A C 1
ATOM 2880 O O . LEU A 1 362 ? 11.161 10.132 12.690 1.00 89.94 362 LEU A O 1
ATOM 2884 N N . ASP A 1 363 ? 9.374 11.159 13.591 1.00 87.88 363 ASP A N 1
ATOM 2885 C CA . ASP A 1 363 ? 9.226 12.190 12.567 1.00 87.88 363 ASP A CA 1
ATOM 2886 C C . ASP A 1 363 ? 10.399 13.184 12.566 1.00 87.88 363 ASP A C 1
ATOM 2888 O O . ASP A 1 363 ? 10.857 13.619 11.503 1.00 87.88 363 ASP A O 1
ATOM 2892 N N . GLU A 1 364 ? 10.910 13.540 13.746 1.00 88.44 364 GLU A N 1
ATOM 2893 C CA . GLU A 1 364 ? 12.107 14.367 13.901 1.00 88.44 364 GLU A CA 1
ATOM 2894 C C . GLU A 1 364 ? 13.355 13.658 13.369 1.00 88.44 364 GLU A C 1
ATOM 2896 O O . GLU A 1 364 ? 14.094 14.251 12.574 1.00 88.44 364 GLU A O 1
ATOM 2901 N N . GLU A 1 365 ? 13.547 12.380 13.713 1.00 89.38 365 GLU A N 1
ATOM 2902 C CA . GLU A 1 365 ? 14.666 11.574 13.216 1.00 89.38 365 GLU A CA 1
ATOM 2903 C C . GLU A 1 365 ? 14.653 11.479 11.685 1.00 89.38 365 GLU A C 1
ATOM 2905 O O . GLU A 1 365 ? 15.680 11.665 11.027 1.00 89.38 365 GLU A O 1
ATOM 2910 N N . ALA A 1 366 ? 13.478 11.246 11.093 1.00 85.69 366 ALA A N 1
ATOM 2911 C CA . ALA A 1 366 ? 13.318 11.130 9.646 1.00 85.69 366 ALA A CA 1
ATOM 2912 C C . ALA A 1 366 ? 13.664 12.427 8.889 1.00 85.69 366 ALA A C 1
ATOM 2914 O O . ALA A 1 366 ? 13.996 12.380 7.700 1.00 85.69 366 ALA A O 1
ATOM 2915 N N . ARG A 1 367 ? 13.604 13.589 9.555 1.00 85.81 367 ARG A N 1
ATOM 2916 C CA . ARG A 1 367 ? 13.975 14.895 8.981 1.00 85.81 367 ARG A CA 1
ATOM 2917 C C . ARG A 1 367 ? 15.465 15.208 9.118 1.00 85.81 367 ARG A C 1
ATOM 2919 O O . ARG A 1 367 ? 15.934 16.159 8.481 1.00 85.81 367 ARG A O 1
ATOM 2926 N N . LEU A 1 368 ? 16.220 14.449 9.915 1.00 86.62 368 LEU A N 1
ATOM 2927 C CA . LEU A 1 368 ? 17.653 14.673 10.075 1.00 86.62 368 LEU A CA 1
ATOM 2928 C C . LEU A 1 368 ? 18.413 14.382 8.767 1.00 86.62 368 LEU A C 1
ATOM 2930 O O . LEU A 1 368 ? 18.064 13.469 8.019 1.00 86.62 368 LEU A O 1
ATOM 2934 N N . PRO A 1 369 ? 19.523 15.095 8.485 1.00 78.88 369 PRO A N 1
ATOM 2935 C CA . PRO A 1 369 ? 20.346 14.830 7.300 1.00 78.88 369 PRO A CA 1
ATOM 2936 C C . PRO A 1 369 ? 20.952 13.420 7.253 1.00 78.88 369 PRO A C 1
ATOM 2938 O O . PRO A 1 369 ? 21.371 12.962 6.188 1.00 78.88 369 PRO A O 1
ATOM 2941 N N . ARG A 1 370 ? 21.079 12.770 8.416 1.00 82.81 370 ARG A N 1
ATOM 2942 C CA . ARG A 1 370 ? 21.588 11.407 8.588 1.00 82.81 370 ARG A CA 1
ATOM 2943 C C . ARG A 1 370 ? 20.742 10.692 9.648 1.00 82.81 370 ARG A C 1
ATOM 2945 O O . ARG A 1 370 ? 21.127 10.739 10.813 1.00 82.81 370 ARG A O 1
ATOM 2952 N N . PRO A 1 371 ? 19.620 10.071 9.260 1.00 85.88 371 PRO A N 1
ATOM 2953 C CA . PRO A 1 371 ? 18.805 9.306 10.194 1.00 85.88 371 PRO A CA 1
ATOM 2954 C C . PRO A 1 371 ? 19.569 8.067 10.683 1.00 85.88 371 PRO A C 1
ATOM 2956 O O . PRO A 1 371 ? 20.266 7.408 9.902 1.00 85.88 371 PRO A O 1
ATOM 2959 N N . SER A 1 372 ? 19.437 7.743 11.967 1.00 91.06 372 SER A N 1
ATOM 2960 C CA . SER A 1 372 ? 20.039 6.580 12.620 1.00 91.06 372 SER A CA 1
ATOM 2961 C C . SER A 1 372 ? 19.029 5.907 13.545 1.00 91.06 372 SER A C 1
ATOM 2963 O O . SER A 1 372 ? 18.437 6.536 14.418 1.00 91.06 372 SER A O 1
ATOM 2965 N N . SER A 1 373 ? 18.876 4.587 13.399 1.00 89.56 373 SER A N 1
ATOM 2966 C CA . SER A 1 373 ? 18.009 3.804 14.283 1.00 89.56 373 SER A CA 1
ATOM 2967 C C . SER A 1 373 ? 18.494 3.835 15.731 1.00 89.56 373 SER A C 1
ATOM 2969 O O . SER A 1 373 ? 17.679 3.969 16.633 1.00 89.56 373 SER A O 1
ATOM 2971 N N . GLN A 1 374 ? 19.810 3.785 15.965 1.00 91.81 374 GLN A N 1
ATOM 2972 C CA . GLN A 1 374 ? 20.380 3.846 17.313 1.00 91.81 374 GLN A CA 1
ATOM 2973 C C . GLN A 1 374 ? 20.124 5.198 17.983 1.00 91.81 374 GLN A C 1
ATOM 2975 O O . GLN A 1 374 ? 19.839 5.245 19.178 1.00 91.81 374 GLN A O 1
ATOM 2980 N N . HIS A 1 375 ? 20.222 6.289 17.216 1.00 92.75 375 HIS A N 1
ATOM 2981 C CA . HIS A 1 375 ? 19.933 7.626 17.725 1.00 92.75 375 HIS A CA 1
ATOM 2982 C C . HIS A 1 375 ? 18.456 7.763 18.106 1.00 92.75 375 HIS A C 1
ATOM 2984 O O . HIS A 1 375 ? 18.163 8.197 19.217 1.00 92.75 375 HIS A O 1
ATOM 2990 N N . PHE A 1 376 ? 17.544 7.293 17.248 1.00 91.56 376 PHE A N 1
ATOM 2991 C CA . PHE A 1 376 ? 16.113 7.256 17.550 1.00 91.56 376 PHE A CA 1
ATOM 2992 C C . PHE A 1 376 ? 15.808 6.484 18.839 1.00 91.56 376 PHE A C 1
ATOM 2994 O O . PHE A 1 376 ? 15.149 7.015 19.730 1.00 91.56 376 PHE A O 1
ATOM 3001 N N . THR A 1 377 ? 16.320 5.257 18.980 1.00 90.56 377 THR A N 1
ATOM 3002 C CA . THR A 1 377 ? 16.054 4.444 20.174 1.00 90.56 377 THR A CA 1
ATOM 3003 C C . THR A 1 377 ? 16.593 5.120 21.441 1.00 90.56 377 THR A C 1
ATOM 3005 O O . THR A 1 377 ? 15.902 5.170 22.455 1.00 90.56 377 THR A O 1
ATOM 3008 N N . ALA A 1 378 ? 17.791 5.711 21.383 1.00 90.50 378 ALA A N 1
ATOM 3009 C CA . ALA A 1 378 ? 18.352 6.455 22.509 1.00 90.50 378 ALA A CA 1
ATOM 3010 C C . ALA A 1 378 ? 17.519 7.698 22.872 1.00 90.50 378 ALA A C 1
ATOM 3012 O O . ALA A 1 378 ? 17.287 7.947 24.054 1.00 90.50 378 ALA A O 1
ATOM 3013 N N . ALA A 1 379 ? 17.037 8.450 21.878 1.00 90.06 379 ALA A N 1
ATOM 3014 C CA . ALA A 1 379 ? 16.190 9.623 22.088 1.00 90.06 379 ALA A CA 1
ATOM 3015 C C . ALA A 1 379 ? 14.842 9.254 22.728 1.00 90.06 379 ALA A C 1
ATOM 3017 O O . ALA A 1 379 ? 14.402 9.925 23.660 1.00 90.06 379 ALA A O 1
ATOM 3018 N N . VAL A 1 380 ? 14.227 8.152 22.285 1.00 89.25 380 VAL A N 1
ATOM 3019 C CA . VAL A 1 380 ? 12.995 7.606 22.875 1.00 89.25 380 VAL A CA 1
ATOM 3020 C C . VAL A 1 380 ? 13.187 7.277 24.354 1.00 89.25 380 VAL A C 1
ATOM 3022 O O . VAL A 1 380 ? 12.359 7.672 25.178 1.00 89.25 380 VAL A O 1
ATOM 3025 N N . TYR A 1 381 ? 14.286 6.598 24.699 1.00 87.94 381 TYR A N 1
ATOM 3026 C CA . TYR A 1 381 ? 14.590 6.265 26.089 1.00 87.94 381 TYR A CA 1
ATOM 3027 C C . TYR A 1 381 ? 14.886 7.499 26.934 1.00 87.94 381 TYR A C 1
ATOM 3029 O O . TYR A 1 381 ? 14.438 7.562 28.074 1.00 87.94 381 TYR A O 1
ATOM 3037 N N . GLU A 1 382 ? 15.619 8.477 26.398 1.00 88.75 382 GLU A N 1
ATOM 3038 C CA . GLU A 1 382 ? 15.950 9.713 27.110 1.00 88.75 382 GLU A CA 1
ATOM 3039 C C . GLU A 1 382 ? 14.702 10.546 27.421 1.00 88.75 382 GLU A C 1
ATOM 3041 O O . GLU A 1 382 ? 14.560 11.041 28.539 1.00 88.75 382 GLU A O 1
ATOM 3046 N N . ALA A 1 383 ? 13.784 10.658 26.459 1.00 86.25 383 ALA A N 1
ATOM 3047 C CA . ALA A 1 383 ? 12.552 11.423 26.608 1.00 86.25 383 ALA A CA 1
ATOM 3048 C C . ALA A 1 383 ? 11.553 10.771 27.581 1.00 86.25 383 ALA A C 1
ATOM 3050 O O . ALA A 1 383 ? 10.823 11.482 28.266 1.00 86.25 383 ALA A O 1
ATOM 3051 N N . ASN A 1 384 ? 11.543 9.435 27.673 1.00 84.00 384 ASN A N 1
ATOM 3052 C CA . ASN A 1 384 ? 10.542 8.667 28.425 1.00 84.00 384 ASN A CA 1
ATOM 3053 C C . ASN A 1 384 ? 11.137 7.889 29.614 1.00 84.00 384 ASN A C 1
ATOM 3055 O O . ASN A 1 384 ? 10.634 6.828 29.999 1.00 84.00 384 ASN A O 1
ATOM 3059 N N . LYS A 1 385 ? 12.217 8.406 30.218 1.00 81.25 385 LYS A N 1
ATOM 3060 C CA . LYS A 1 385 ? 12.878 7.778 31.374 1.00 81.25 385 LYS A CA 1
ATOM 3061 C C . LYS A 1 385 ? 11.899 7.543 32.526 1.00 81.25 385 LYS A C 1
ATOM 3063 O O . LYS A 1 385 ? 11.340 8.485 33.079 1.00 81.25 385 LYS A O 1
ATOM 3068 N N . GLY A 1 386 ? 11.768 6.283 32.942 1.00 78.25 386 GLY A N 1
ATOM 3069 C CA . GLY A 1 386 ? 10.960 5.888 34.100 1.00 78.25 386 GLY A CA 1
ATOM 3070 C C . GLY A 1 386 ? 9.480 5.636 33.803 1.00 78.25 386 GLY A C 1
ATOM 3071 O O . GLY A 1 386 ? 8.718 5.410 34.742 1.00 78.25 386 GLY A O 1
ATOM 3072 N N . HIS A 1 387 ? 9.060 5.644 32.534 1.00 85.12 387 HIS A N 1
ATOM 3073 C CA . HIS A 1 387 ? 7.699 5.263 32.169 1.00 85.12 387 HIS A CA 1
ATOM 3074 C C . HIS A 1 387 ? 7.509 3.741 32.291 1.00 85.12 387 HIS A C 1
ATOM 3076 O O . HIS A 1 387 ? 8.158 2.972 31.589 1.00 85.12 387 HIS A O 1
ATOM 3082 N N . PHE A 1 388 ? 6.591 3.286 33.148 1.00 87.88 388 PHE A N 1
ATOM 3083 C CA . PHE A 1 388 ? 6.422 1.858 33.468 1.00 87.88 388 PHE A CA 1
ATOM 3084 C C . PHE A 1 388 ? 5.964 0.983 32.285 1.00 87.88 388 PHE A C 1
ATOM 3086 O O . PHE A 1 388 ? 6.134 -0.230 32.323 1.00 87.88 388 PHE A O 1
ATOM 3093 N N . ARG A 1 389 ? 5.382 1.581 31.233 1.00 85.81 389 ARG A N 1
ATOM 3094 C CA . ARG A 1 389 ? 5.009 0.884 29.981 1.00 85.81 389 ARG A CA 1
ATOM 3095 C C . ARG A 1 389 ? 6.186 0.632 29.035 1.00 85.81 389 ARG A C 1
ATOM 3097 O O . ARG A 1 389 ? 6.002 -0.029 28.018 1.00 85.81 389 ARG A O 1
ATOM 3104 N N . LEU A 1 390 ? 7.356 1.201 29.321 1.00 85.69 390 LEU A N 1
ATOM 3105 C CA . LEU A 1 390 ? 8.522 1.149 28.450 1.00 85.69 390 LEU A CA 1
ATOM 3106 C C . LEU A 1 390 ? 9.686 0.520 29.220 1.00 85.69 390 LEU A C 1
ATOM 3108 O O . LEU A 1 390 ? 10.386 1.184 29.983 1.00 85.69 390 LEU A O 1
ATOM 3112 N N . GLU A 1 391 ? 9.866 -0.786 29.037 1.00 77.56 391 GLU A N 1
ATOM 3113 C CA . GLU A 1 391 ? 10.977 -1.529 29.630 1.00 77.56 391 GLU A CA 1
ATOM 3114 C C . GLU A 1 391 ? 12.227 -1.447 28.747 1.00 77.56 391 GLU A C 1
ATOM 3116 O O . GLU A 1 391 ? 12.162 -1.499 27.515 1.00 77.56 391 GLU A O 1
ATOM 3121 N N . VAL A 1 392 ? 13.385 -1.321 29.395 1.00 65.06 392 VAL A N 1
ATOM 3122 C CA . VAL A 1 392 ? 14.698 -1.429 28.754 1.00 65.06 392 VAL A CA 1
ATOM 3123 C C . VAL A 1 392 ? 15.240 -2.812 29.095 1.00 65.06 392 VAL A C 1
ATOM 3125 O O . VAL A 1 392 ? 15.476 -3.085 30.272 1.00 65.06 392 VAL A O 1
ATOM 3128 N N . ASN A 1 393 ? 15.417 -3.664 28.084 1.00 52.00 393 ASN A N 1
ATOM 3129 C CA . ASN A 1 393 ? 16.175 -4.912 28.213 1.00 52.00 393 ASN A CA 1
ATOM 3130 C C . ASN A 1 393 ? 17.653 -4.685 27.904 1.00 52.00 393 ASN A C 1
ATOM 3132 O O . ASN A 1 393 ? 17.937 -4.006 26.888 1.00 52.00 393 ASN A O 1
#

Sequence (393 aa):
QTLTYFCFCCSSVKFLSYYFFKDKVAGGFVSHYLLERSRLCRQADGERNYHIFYQLIAGAPDYLFQKLHLDSPQKFKYLNHGAISFFTRPGSTSKIDSRRLKREFSSTTIITDAIVDDYADFSHLVEALARAGFEPNEVNDIWRVVAGILHLGNIDFIANMNDSKGGTRCRKFAPSSPVGSAKSLVDLTLNLNGCIVEPETESSLMIAAELLGLEMADLKLGLVTRIMQATKGGVKGTLIRVPLKPHEAVAGRDALTKALYSRLFDWLVARINKSIPSEKSTNYIGVLDIAGFEFFEVNSFEQFCINFCNEKLQHFFNERILKQEQELYAKEGLDVPRIEYSDNHDCIELFEMKSCGLLDLLDEEARLPRPSSQHFTAAVYEANKGHFRLEVN

Solvent-accessible surface area (backbone atoms only — not comparable to full-atom values): 22717 Å² total; per-residue (Å²): 109,56,54,49,53,65,64,57,66,58,41,55,27,40,37,42,34,37,25,35,48,94,93,35,84,46,29,43,42,68,46,77,42,69,62,62,56,60,39,59,67,49,42,56,88,79,32,56,48,60,59,66,65,54,12,49,63,48,37,47,55,70,71,55,34,59,73,56,68,62,70,47,56,74,78,24,52,42,35,51,64,25,40,68,54,49,41,25,33,90,89,49,74,87,70,55,55,62,74,66,66,50,85,88,70,89,74,68,51,76,41,78,32,95,82,49,26,32,43,62,50,33,53,49,40,55,54,24,43,49,74,58,67,51,50,75,66,59,54,49,51,52,51,29,47,58,39,19,45,43,28,51,50,43,48,46,58,38,69,56,83,89,61,99,62,101,59,81,75,75,56,86,46,77,97,83,70,78,97,73,64,78,75,68,57,59,68,56,63,78,77,48,67,25,28,42,74,35,77,88,25,47,62,32,45,47,52,19,18,60,46,65,72,46,57,50,70,58,54,56,49,57,47,29,32,48,80,43,71,65,88,77,89,75,78,81,75,42,49,27,58,40,59,25,48,35,70,55,24,52,52,48,48,51,50,48,44,38,51,52,54,51,51,51,51,54,49,52,48,52,51,52,37,69,60,35,60,67,58,96,49,93,48,67,53,72,49,78,50,64,65,68,80,64,87,60,99,73,70,52,73,65,41,53,54,43,37,51,52,46,52,55,50,51,47,52,46,48,48,59,63,50,52,50,45,51,53,48,34,58,73,73,68,50,95,67,84,84,80,86,74,87,82,54,63,69,63,53,42,52,39,68,33,84,91,61,3,56,55,48,50,51,55,53,38,70,69,42,100,74,64,49,72,70,58,46,56,51,51,52,49,66,65,48,68,87,43,90,91,63,84,86,132

Organism: Dictyocaulus viviparus (NCBI:txid29172)

Nearest PDB structures (foldseek):
  3l9i-assembly1_A  TM=9.316E-01  e=7.878E-35  Sus scrofa
  4dbp-assembly1_A  TM=8.989E-01  e=2.241E-35  Sus scrofa
  2bkh-assembly1_A  TM=9.012E-01  e=9.738E-34  Sus scrofa
  2bki-assembly1_A  TM=9.199E-01  e=9.738E-34  Sus scrofa
  6bnq-assembly1_K  TM=9.407E-01  e=4.449E-33  Sus scrofa

Radius of gyration: 26.0 Å; Cα contacts (8 Å, |Δi|>4): 507; chains: 1; bounding box: 75×67×73 Å

pLDDT: mean 79.85, std 17.24, range [28.0, 96.5]

InterPro domains:
  IPR001609 Myosin head, motor domain-like [PF00063] (15-387)
  IPR001609 Myosin head, motor domain-like [PR00193] (284-312)
  IPR001609 Myosin head, motor domain-like [PR00193] (337-365)
  IPR001609 Myosin head, motor domain-like [PS51456] (1-393)
  IPR001609 Myosin head, motor domain-like [SM00242] (1-393)
  IPR027417 P-loop containing nucleoside triphosphate hydrolase [SSF52540] (21-390)
  IPR036961 Kinesin motor domain superfamily [G3DSA:3.40.850.10] (14-47)

Foldseek 3Di:
DLLCVVLVQFAQKKKKKFFDDPNDGQWIAIDGDHGPLVLQQADPEADFRGLLLLLCLFAPPPVLCVVLVHAQLCLFNRGVNYQSEFEAEVPRVPRGDVRRVDDDDPDHDHHYDNPDGSRVSSVSNVVVCVVLVNDPVNVSLLSLLSSLLRLLRLWAKDFLPPDPDPDFDWDWDDPDDPPDDPVVLVVVVNPGRAIATDPVSLVSLVSSCVSNVHDSSCSRLQLFWDWDFDPDDDDPTTIITTGYHRVVSSVVSSVVSSVSVVVSSVVSSVSSSVSMRDDDHPDIDMDMDHDEQDDDPDDDVSSVVRNLVNLVVVQVCCCPPQVVVVVVCVVVVHPDDRDDDDHCVLVNCCQPPPPQHLPNLVVVLVPDPDRDPVVSVVSNCVSCPPRPVDDDD